Protein AF-0000000082320910 (afdb_homodimer)

Nearest PDB structures (foldseek):
  5tqb-assembly1_B  TM=8.138E-01  e=1.717E-12  Thermochaetoides thermophila DSM 1495
  4ynw-assembly2_B  TM=9.132E-01  e=2.973E-11  Thermochaetoides thermophila DSM 1495
  7qds-assembly1_B  TM=4.400E-01  e=2.075E-06  Homo sapiens
  7qdz-assembly1_B  TM=4.479E-01  e=3.578E-06  Homo sapiens
  7sqc-assembly1_R0  TM=4.009E-01  e=1.272E-02  Chlamydomonas reinhardtii

Foldseek 3Di:
DALVVLQVVLVVCVVVVNLVSSLVSLVVSCVVPVQDLVSLQSNLVSCVPPVVPLVSSLVSLVSSCVSPVLDDLVSLCVNLVSDALVSSLVSLVSSLVSLVVVLVVDDDPVVNLVSLQVNLVSLLVNLVSLLPVVVVPDCSLVSNVVSLVSSCVSPVLAQRSLQSQLSSCVVVVNLVSSLVSLVSSLVSQVPDDPVRHDDLVVLVVSLVSCLVRPLVVSLVSLVVSCVVDDNQLVSLQSNLVSCVVVVNLLLSLLSLLSSLVVCVVVVHDPVSNVVSVVSVVVSQVVLPHDVSVVPRPCSVPVCSVVVDDDPPPPDPCPVVPPVPPPPPPDPPPPDDPD/DALVVLQVVLVVCVVVVNLVSSLVSLVVSCVVPVQDLVSLQSNLVSCVPPVVPLVSSLVSLVSSCVSPVLDDLVSLCSNLVSDALVSSLVSLVSSLVSLVVVLVVDDDPVVNLVSLQVNLVSLLVNLVSLLPVVVPPDCSLVSNVVSLVSSCVSPVLAQRSLQSQLSSCVVVVNLVSSLVSLVSSLVSQVPDDPVRHDDLVVLVVSLVSCLVRPLVVSLVSLVVSCVVDDNQLVSLQSNLVSCVVVVNLLLSLLSLLVSLVVCVVVVHDPVSNVVSVVVVVVSQVVLPHDVSVVPRPCSVPVCSVVVDDDPPPPDPCVVVCPVPVVPPPPPPPPDDPD

Organism: Leishmania enriettii (NCBI:txid5663)

pLDDT: mean 89.18, std 17.54, range [19.42, 98.75]

Structure (mmCIF, N/CA/C/O backbone):
data_AF-0000000082320910-model_v1
#
loop_
_entity.id
_entity.type
_entity.pdbx_description
1 polymer 'Uncharacterized protein'
#
loop_
_atom_site.group_PDB
_atom_site.id
_atom_site.type_symbol
_atom_site.label_atom_id
_atom_site.label_alt_id
_atom_site.label_comp_id
_atom_site.label_asym_id
_atom_site.label_entity_id
_atom_site.label_seq_id
_atom_site.pdbx_PDB_ins_code
_atom_site.Cartn_x
_atom_site.Cartn_y
_atom_site.Cartn_z
_atom_site.occupancy
_atom_site.B_iso_or_equiv
_atom_site.auth_seq_id
_atom_site.auth_comp_id
_atom_site.auth_asym_id
_atom_site.auth_atom_id
_atom_site.pdbx_PDB_model_num
ATOM 1 N N . MET A 1 1 ? 2.652 47.969 -19.625 1 71.81 1 MET A N 1
ATOM 2 C CA . MET A 1 1 ? 1.639 47.438 -18.719 1 71.81 1 MET A CA 1
ATOM 3 C C . MET A 1 1 ? 2.225 47.188 -17.344 1 71.81 1 MET A C 1
ATOM 5 O O . MET A 1 1 ? 3.34 46.688 -17.203 1 71.81 1 MET A O 1
ATOM 9 N N . ASP A 1 2 ? 1.62 47.75 -16.406 1 83.31 2 ASP A N 1
ATOM 10 C CA . ASP A 1 2 ? 2.16 47.656 -15.047 1 83.31 2 ASP A CA 1
ATOM 11 C C . ASP A 1 2 ? 2.035 46.25 -14.477 1 83.31 2 ASP A C 1
ATOM 13 O O . ASP A 1 2 ? 1.271 45.438 -14.992 1 83.31 2 ASP A O 1
ATOM 17 N N . ALA A 1 3 ? 2.902 46.062 -13.648 1 83.31 3 ALA A N 1
ATOM 18 C CA . ALA A 1 3 ? 3.008 44.719 -13.07 1 83.31 3 ALA A CA 1
ATOM 19 C C . ALA A 1 3 ? 1.656 44.25 -12.539 1 83.31 3 ALA A C 1
ATOM 21 O O . ALA A 1 3 ? 1.312 43.062 -12.664 1 83.31 3 ALA A O 1
ATOM 22 N N . ASN A 1 4 ? 0.918 45.062 -12.156 1 84.75 4 ASN A N 1
ATOM 23 C CA . ASN A 1 4 ? -0.396 44.719 -11.617 1 84.75 4 ASN A CA 1
ATOM 24 C C . ASN A 1 4 ? -1.358 44.281 -12.719 1 84.75 4 ASN A C 1
ATOM 26 O O . ASN A 1 4 ? -2.162 43.375 -12.516 1 84.75 4 ASN A O 1
ATOM 30 N N . ALA A 1 5 ? -1.25 45.031 -13.719 1 88.25 5 ALA A N 1
ATOM 31 C CA . ALA A 1 5 ? -2.086 44.656 -14.867 1 88.25 5 ALA A CA 1
ATOM 32 C C . ALA A 1 5 ? -1.707 43.281 -15.414 1 88.25 5 ALA A C 1
ATOM 34 O O . ALA A 1 5 ? -2.578 42.5 -15.773 1 88.25 5 ALA A O 1
ATOM 35 N N . LEU A 1 6 ? -0.516 43.094 -15.43 1 89.81 6 LEU A N 1
ATOM 36 C CA . LEU A 1 6 ? -0.019 41.812 -15.93 1 89.81 6 LEU A CA 1
ATOM 37 C C . LEU A 1 6 ? -0.431 40.688 -15 1 89.81 6 LEU A C 1
ATOM 39 O O . LEU A 1 6 ? -0.762 39.594 -15.461 1 89.81 6 LEU A O 1
ATOM 43 N N . LEU A 1 7 ? -0.4 40.938 -13.695 1 89.31 7 LEU A N 1
ATOM 44 C CA . LEU A 1 7 ? -0.847 39.969 -12.711 1 89.31 7 LEU A CA 1
ATOM 45 C C . LEU A 1 7 ? -2.312 39.594 -12.93 1 89.31 7 LEU A C 1
ATOM 47 O O . LEU A 1 7 ? -2.688 38.438 -12.852 1 89.31 7 LEU A O 1
ATOM 51 N N . ALA A 1 8 ? -3.057 40.594 -13.234 1 90.19 8 ALA A N 1
ATOM 52 C CA . ALA A 1 8 ? -4.484 40.375 -13.461 1 90.19 8 ALA A CA 1
ATOM 53 C C . ALA A 1 8 ? -4.719 39.562 -14.727 1 90.19 8 ALA A C 1
ATOM 55 O O . ALA A 1 8 ? -5.594 38.688 -14.758 1 90.19 8 ALA A O 1
ATOM 56 N N . LEU A 1 9 ? -3.986 39.875 -15.68 1 90.19 9 LEU A N 1
ATOM 57 C CA . LEU A 1 9 ? -4.094 39.156 -16.938 1 90.19 9 LEU A CA 1
ATOM 58 C C . LEU A 1 9 ? -3.682 37.688 -16.75 1 90.19 9 LEU A C 1
ATOM 60 O O . LEU A 1 9 ? -4.32 36.781 -17.297 1 90.19 9 LEU A O 1
ATOM 64 N N . ALA A 1 10 ? -2.656 37.5 -16.047 1 91 10 ALA A N 1
ATOM 65 C CA . ALA A 1 10 ? -2.182 36.156 -15.773 1 91 10 ALA A CA 1
ATOM 66 C C . ALA A 1 10 ? -3.238 35.344 -15.031 1 91 10 ALA A C 1
ATOM 68 O O . ALA A 1 10 ? -3.516 34.188 -15.398 1 91 10 ALA A O 1
ATOM 69 N N . GLN A 1 11 ? -3.811 35.938 -14.039 1 88 11 GLN A N 1
ATOM 70 C CA . GLN A 1 11 ? -4.844 35.25 -13.258 1 88 11 GLN A CA 1
ATOM 71 C C . GLN A 1 11 ? -6.055 34.906 -14.125 1 88 11 GLN A C 1
ATOM 73 O O . GLN A 1 11 ? -6.645 33.844 -13.977 1 88 11 GLN A O 1
ATOM 78 N N . SER A 1 12 ? -6.406 35.844 -14.93 1 91.12 12 SER A N 1
ATOM 79 C CA . SER A 1 12 ? -7.516 35.625 -15.844 1 91.12 12 SER A CA 1
ATOM 80 C C . SER A 1 12 ? -7.219 34.438 -16.781 1 91.12 12 SER A C 1
ATOM 82 O O . SER A 1 12 ? -8.125 33.688 -17.125 1 91.12 12 SER A O 1
ATOM 84 N N . ALA A 1 13 ? -6.047 34.406 -17.219 1 91.81 13 ALA A N 1
ATOM 85 C CA . ALA A 1 13 ? -5.637 33.312 -18.094 1 91.81 13 ALA A CA 1
ATOM 86 C C . ALA A 1 13 ? -5.742 31.953 -17.375 1 91.81 13 ALA A C 1
ATOM 88 O O . ALA A 1 13 ? -6.172 30.969 -17.969 1 91.81 13 ALA A O 1
ATOM 89 N N . VAL A 1 14 ? -5.387 31.891 -16.125 1 89.81 14 VAL A N 1
ATOM 90 C CA . VAL A 1 14 ? -5.492 30.672 -15.336 1 89.81 14 VAL A CA 1
ATOM 91 C C . VAL A 1 14 ? -6.957 30.281 -15.188 1 89.81 14 VAL A C 1
ATOM 93 O O . VAL A 1 14 ? -7.301 29.094 -15.312 1 89.81 14 VAL A O 1
ATOM 96 N N . ASP A 1 15 ? -7.738 31.234 -14.945 1 89.25 15 ASP A N 1
ATOM 97 C CA . ASP A 1 15 ? -9.164 30.984 -14.758 1 89.25 15 ASP A CA 1
ATOM 98 C C . ASP A 1 15 ? -9.789 30.406 -16.016 1 89.25 15 ASP A C 1
ATOM 100 O O . ASP A 1 15 ? -10.75 29.641 -15.945 1 89.25 15 ASP A O 1
ATOM 104 N N . CYS A 1 16 ? -9.219 30.781 -17.109 1 90.88 16 CYS A N 1
ATOM 105 C CA . CYS A 1 16 ? -9.719 30.297 -18.391 1 90.88 16 CYS A CA 1
ATOM 106 C C . CYS A 1 16 ? -9.031 29 -18.797 1 90.88 16 CYS A C 1
ATOM 108 O O . CYS A 1 16 ? -9.305 28.453 -19.875 1 90.88 16 CYS A O 1
ATOM 110 N N . GLY A 1 17 ? -8.094 28.547 -18 1 88.81 17 GLY A N 1
ATOM 111 C CA . GLY A 1 17 ? -7.441 27.266 -18.219 1 88.81 17 GLY A CA 1
ATOM 112 C C . GLY A 1 17 ? -6.223 27.359 -19.125 1 88.81 17 GLY A C 1
ATOM 113 O O . GLY A 1 17 ? -5.66 26.344 -19.531 1 88.81 17 GLY A O 1
ATOM 114 N N . ASN A 1 18 ? -5.891 28.547 -19.484 1 91.81 18 ASN A N 1
ATOM 115 C CA . ASN A 1 18 ? -4.723 28.734 -20.328 1 91.81 18 ASN A CA 1
ATOM 116 C C . ASN A 1 18 ? -3.459 28.969 -19.5 1 91.81 18 ASN A C 1
ATOM 118 O O . ASN A 1 18 ? -2.975 30.109 -19.406 1 91.81 18 ASN A O 1
ATOM 122 N N . VAL A 1 19 ? -2.865 28.062 -19.078 1 91.81 19 VAL A N 1
ATOM 123 C CA . VAL A 1 19 ? -1.73 28.109 -18.156 1 91.81 19 VAL A CA 1
ATOM 124 C C . VAL A 1 19 ? -0.497 28.641 -18.891 1 91.81 19 VAL A C 1
ATOM 126 O O . VAL A 1 19 ? 0.298 29.391 -18.297 1 91.81 19 VAL A O 1
ATOM 129 N N . LYS A 1 20 ? -0.299 28.266 -20.062 1 92.25 20 LYS A N 1
ATOM 130 C CA . LYS A 1 20 ? 0.859 28.719 -20.828 1 92.25 20 LYS A CA 1
ATOM 131 C C . LYS A 1 20 ? 0.874 30.25 -20.953 1 92.25 20 LYS A C 1
ATOM 133 O O . LYS A 1 20 ? 1.906 30.875 -20.734 1 92.25 20 LYS A O 1
ATOM 138 N N . ALA A 1 21 ? -0.306 30.734 -21.344 1 92.56 21 ALA A N 1
ATOM 139 C CA . ALA A 1 21 ? -0.418 32.188 -21.438 1 92.56 21 ALA A CA 1
ATOM 140 C C . ALA A 1 21 ? -0.155 32.875 -20.094 1 92.56 21 ALA A C 1
ATOM 142 O O . ALA A 1 21 ? 0.488 33.906 -20.047 1 92.56 21 ALA A O 1
ATOM 143 N N . ALA A 1 22 ? -0.699 32.344 -19.047 1 93.62 22 ALA A N 1
ATOM 144 C CA . ALA A 1 22 ? -0.478 32.875 -17.703 1 93.62 22 ALA A CA 1
ATOM 145 C C . ALA A 1 22 ? 1.011 32.938 -17.375 1 93.62 22 ALA A C 1
ATOM 147 O O . ALA A 1 22 ? 1.497 33.969 -16.859 1 93.62 22 ALA A O 1
ATOM 148 N N . CYS A 1 23 ? 1.757 31.906 -17.703 1 92.81 23 CYS A N 1
ATOM 149 C CA . CYS A 1 23 ? 3.189 31.844 -17.438 1 92.81 23 CYS A CA 1
ATOM 150 C C . CYS A 1 23 ? 3.93 32.938 -18.203 1 92.81 23 CYS A C 1
ATOM 152 O O . CYS A 1 23 ? 4.852 33.562 -17.672 1 92.81 23 CYS A O 1
ATOM 154 N N . GLU A 1 24 ? 3.512 33.188 -19.375 1 92.81 24 GLU A N 1
ATOM 155 C CA . GLU A 1 24 ? 4.133 34.219 -20.172 1 92.81 24 GLU A CA 1
ATOM 156 C C . GLU A 1 24 ? 3.914 35.594 -19.562 1 92.81 24 GLU A C 1
ATOM 158 O O . GLU A 1 24 ? 4.832 36.438 -19.531 1 92.81 24 GLU A O 1
ATOM 163 N N . PHE A 1 25 ? 2.67 35.812 -19.141 1 93.88 25 PHE A N 1
ATOM 164 C CA . PHE A 1 25 ? 2.373 37.094 -18.516 1 93.88 25 PHE A CA 1
ATOM 165 C C . PHE A 1 25 ? 3.219 37.281 -17.25 1 93.88 25 PHE A C 1
ATOM 167 O O . PHE A 1 25 ? 3.729 38.344 -17 1 93.88 25 PHE A O 1
ATOM 174 N N . TYR A 1 26 ? 3.385 36.219 -16.5 1 93.69 26 TYR A N 1
ATOM 175 C CA . TYR A 1 26 ? 4.188 36.312 -15.289 1 93.69 26 TYR A CA 1
ATOM 176 C C . TYR A 1 26 ? 5.652 36.562 -15.617 1 93.69 26 TYR A C 1
ATOM 178 O O . TYR A 1 26 ? 6.328 37.312 -14.914 1 93.69 26 TYR A O 1
ATOM 186 N N . GLU A 1 27 ? 6.121 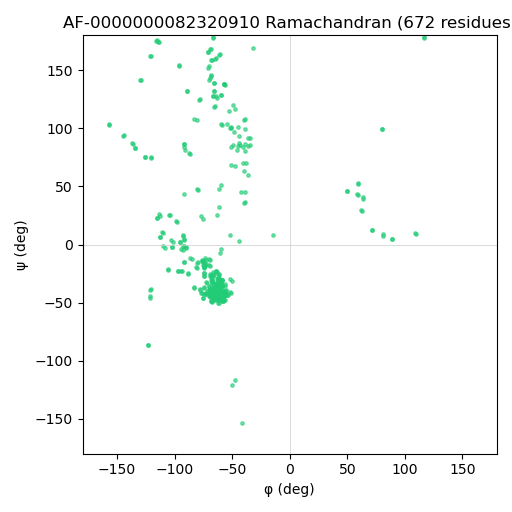35.969 -16.609 1 92.81 27 GLU A N 1
ATOM 187 C CA . GLU A 1 27 ? 7.504 36.188 -17.031 1 92.81 27 GLU A CA 1
ATOM 188 C C . GLU A 1 27 ? 7.746 37.625 -17.438 1 92.81 27 GLU A C 1
ATOM 190 O O . GLU A 1 27 ? 8.781 38.219 -17.094 1 92.81 27 GLU A O 1
ATOM 195 N N . VAL A 1 28 ? 6.836 38.062 -18.156 1 93.38 28 VAL A N 1
ATOM 196 C CA . VAL A 1 28 ? 6.945 39.469 -18.578 1 93.38 28 VAL A CA 1
ATOM 197 C C . VAL A 1 28 ? 6.91 40.375 -17.359 1 93.38 28 VAL A C 1
ATOM 199 O O . VAL A 1 28 ? 7.676 41.344 -17.266 1 93.38 28 VAL A O 1
ATOM 202 N N . ALA A 1 29 ? 5.988 40.125 -16.484 1 93.88 29 ALA A N 1
ATOM 203 C CA . ALA A 1 29 ? 5.887 40.906 -15.258 1 93.88 29 ALA A CA 1
ATOM 204 C C . ALA A 1 29 ? 7.195 40.875 -14.469 1 93.88 29 ALA A C 1
ATOM 206 O O . ALA A 1 29 ? 7.648 41.906 -13.961 1 93.88 29 ALA A O 1
ATOM 207 N N . LEU A 1 30 ? 7.844 39.75 -14.367 1 92.19 30 LEU A N 1
ATOM 208 C CA . LEU A 1 30 ? 9.078 39.594 -13.609 1 92.19 30 LEU A CA 1
ATOM 209 C C . LEU A 1 30 ? 10.242 40.281 -14.32 1 92.19 30 LEU A C 1
ATOM 211 O O . LEU A 1 30 ? 11.188 40.75 -13.672 1 92.19 30 LEU A O 1
ATOM 215 N N . ALA A 1 31 ? 10.164 40.25 -15.594 1 91.88 31 ALA A N 1
ATOM 216 C CA . ALA A 1 31 ? 11.188 40.969 -16.344 1 91.88 31 ALA A CA 1
ATOM 217 C C . ALA A 1 31 ? 11.141 42.469 -16.062 1 91.88 31 ALA A C 1
ATOM 219 O O . ALA A 1 31 ? 12.18 43.125 -15.992 1 91.88 31 ALA A O 1
ATOM 220 N N . GLN A 1 32 ? 9.945 42.906 -15.906 1 92 32 GLN A N 1
ATOM 221 C CA . GLN A 1 32 ? 9.75 44.344 -15.625 1 92 32 GLN A CA 1
ATOM 222 C C . GLN A 1 32 ? 10.055 44.656 -14.164 1 92 32 GLN A C 1
ATOM 224 O O . GLN A 1 32 ? 10.617 45.688 -13.859 1 92 32 GLN A O 1
ATOM 229 N N . SER A 1 33 ? 9.656 43.75 -13.32 1 92.5 33 SER A N 1
ATOM 230 C CA . SER A 1 33 ? 9.867 43.938 -11.891 1 92.5 33 SER A CA 1
ATOM 231 C C . SER A 1 33 ? 10.359 42.625 -11.242 1 92.5 33 SER A C 1
ATOM 233 O O . SER A 1 33 ? 9.609 41.969 -10.539 1 92.5 33 SER A O 1
ATOM 235 N N . PRO A 1 34 ? 11.648 42.469 -11.281 1 90.94 34 PRO A N 1
ATOM 236 C CA . PRO A 1 34 ? 12.211 41.188 -10.852 1 90.94 34 PRO A CA 1
ATOM 237 C C . PRO A 1 34 ? 12.086 40.969 -9.352 1 90.94 34 PRO A C 1
ATOM 239 O O . PRO A 1 34 ? 12.141 39.812 -8.883 1 90.94 34 PRO A O 1
ATOM 242 N N . ASN A 1 35 ? 11.852 42.031 -8.594 1 93.31 35 ASN A N 1
ATOM 243 C CA . ASN A 1 35 ? 11.805 41.875 -7.141 1 93.31 35 ASN A CA 1
ATOM 244 C C . ASN A 1 35 ? 10.398 42.125 -6.602 1 93.31 35 ASN A C 1
ATOM 246 O O . ASN A 1 35 ? 10.234 42.594 -5.465 1 93.31 35 ASN A O 1
ATOM 250 N N . ASN A 1 36 ? 9.461 41.938 -7.453 1 92.69 36 ASN A N 1
ATOM 251 C CA . ASN A 1 36 ? 8.078 42 -6.996 1 92.69 36 ASN A CA 1
ATOM 252 C C . ASN A 1 36 ? 7.633 40.719 -6.332 1 92.69 36 ASN A C 1
ATOM 254 O O . ASN A 1 36 ? 7.352 39.719 -7.012 1 92.69 36 ASN A O 1
ATOM 258 N N . ASP A 1 37 ? 7.5 40.75 -5.023 1 92.62 37 ASP A N 1
ATOM 259 C CA . ASP A 1 37 ? 7.23 39.531 -4.262 1 92.62 37 ASP A CA 1
ATOM 260 C C . ASP A 1 37 ? 5.832 39 -4.555 1 92.62 37 ASP A C 1
ATOM 262 O O . ASP A 1 37 ? 5.602 37.781 -4.527 1 92.62 37 ASP A O 1
ATOM 266 N N . GLU A 1 38 ? 4.926 39.844 -4.914 1 91.38 38 GLU A N 1
ATOM 267 C CA . GLU A 1 38 ? 3.57 39.406 -5.25 1 91.38 38 GLU A CA 1
ATOM 268 C C . GLU A 1 38 ? 3.555 38.594 -6.539 1 91.38 38 GLU A C 1
ATOM 270 O O . GLU A 1 38 ? 2.865 37.594 -6.625 1 91.38 38 GLU A O 1
ATOM 275 N N . VAL A 1 39 ? 4.293 39.125 -7.477 1 92.25 39 VAL A N 1
ATOM 276 C CA . VAL A 1 39 ? 4.379 38.406 -8.758 1 92.25 39 VAL A CA 1
ATOM 277 C C . VAL A 1 39 ? 5.078 37.062 -8.562 1 92.25 39 VAL A C 1
ATOM 279 O O . VAL A 1 39 ? 4.641 36.062 -9.109 1 92.25 39 VAL A O 1
ATOM 282 N N . LEU A 1 40 ? 6.102 37.062 -7.781 1 94.62 40 LEU A N 1
ATOM 283 C CA . LEU A 1 40 ? 6.852 35.844 -7.508 1 94.62 40 LEU A CA 1
ATOM 284 C C . LEU A 1 40 ? 5.969 34.781 -6.84 1 94.62 40 LEU A C 1
ATOM 286 O O . LEU A 1 40 ? 5.957 33.625 -7.25 1 94.62 40 LEU A O 1
ATOM 290 N N . GLU A 1 41 ? 5.223 35.188 -5.898 1 93.81 41 GLU A N 1
ATOM 291 C CA . GLU A 1 41 ? 4.348 34.281 -5.164 1 93.81 41 GLU A CA 1
ATOM 292 C C . GLU A 1 41 ? 3.258 33.719 -6.066 1 93.81 41 GLU A C 1
ATOM 294 O O . GLU A 1 41 ? 2.984 32.5 -6.035 1 93.81 41 GLU A O 1
ATOM 299 N N . ALA A 1 42 ? 2.67 34.594 -6.785 1 92 42 ALA A N 1
ATOM 300 C CA . ALA A 1 42 ? 1.587 34.188 -7.668 1 92 42 ALA A CA 1
ATOM 301 C C . ALA A 1 42 ? 2.094 33.219 -8.734 1 92 42 ALA A C 1
ATOM 303 O O . ALA A 1 42 ? 1.432 32.219 -9.039 1 92 42 ALA A O 1
ATOM 304 N N . TYR A 1 43 ? 3.209 33.531 -9.281 1 92.75 43 TYR A N 1
ATOM 305 C CA . TYR A 1 43 ? 3.801 32.688 -10.297 1 92.75 43 TYR A CA 1
ATOM 306 C C . TYR A 1 43 ? 4.184 31.328 -9.711 1 92.75 43 TYR A C 1
ATOM 308 O O . TYR A 1 43 ? 3.982 30.297 -10.352 1 92.75 43 TYR A O 1
ATOM 316 N N . ALA A 1 44 ? 4.695 31.312 -8.508 1 94.69 44 ALA A N 1
ATOM 317 C CA . ALA A 1 44 ? 5.062 30.062 -7.836 1 94.69 44 ALA A CA 1
ATOM 318 C C . ALA A 1 44 ? 3.848 29.156 -7.66 1 94.69 44 ALA A C 1
ATOM 320 O O . ALA A 1 44 ? 3.947 27.938 -7.812 1 94.69 44 ALA A O 1
ATOM 321 N N . GLU A 1 45 ? 2.787 29.719 -7.312 1 91.5 45 GLU A N 1
ATOM 322 C CA . GLU A 1 45 ? 1.56 28.938 -7.141 1 91.5 45 GLU A CA 1
ATOM 323 C C . GLU A 1 45 ? 1.179 28.219 -8.43 1 91.5 45 GLU A C 1
ATOM 325 O O . GLU A 1 45 ? 0.738 27.062 -8.391 1 91.5 45 GLU A O 1
ATOM 330 N N . ILE A 1 46 ? 1.355 28.891 -9.508 1 90.56 46 ILE A N 1
ATOM 331 C CA . ILE A 1 46 ? 1.043 28.297 -10.805 1 90.56 46 ILE A CA 1
ATOM 332 C C . ILE A 1 46 ? 2.021 27.156 -11.102 1 90.56 46 ILE A C 1
ATOM 334 O O . ILE A 1 46 ? 1.63 26.109 -11.625 1 90.56 46 ILE A O 1
ATOM 338 N N . MET A 1 47 ? 3.242 27.391 -10.75 1 91.12 47 MET A N 1
ATOM 339 C CA . MET A 1 47 ? 4.27 26.375 -10.969 1 91.12 47 MET A CA 1
ATOM 340 C C . MET A 1 47 ? 3.969 25.125 -10.164 1 91.12 47 MET A C 1
ATOM 342 O O . MET A 1 47 ? 4.227 24.016 -10.617 1 91.12 47 MET A O 1
ATOM 346 N N . ILE A 1 48 ? 3.4 25.219 -9.031 1 90.81 48 ILE A N 1
ATOM 347 C CA . ILE A 1 48 ? 3.119 24.109 -8.133 1 90.81 48 ILE A CA 1
ATOM 348 C C . ILE A 1 48 ? 1.926 23.312 -8.656 1 90.81 48 ILE A C 1
ATOM 350 O O . ILE A 1 48 ? 1.997 22.078 -8.781 1 90.81 48 ILE A O 1
ATOM 354 N N . HIS A 1 49 ? 0.914 23.953 -9.039 1 87.88 49 HIS A N 1
ATOM 355 C CA . HIS A 1 49 ? -0.365 23.281 -9.25 1 87.88 49 HIS A CA 1
ATOM 356 C C . HIS A 1 49 ? -0.57 22.922 -10.719 1 87.88 49 HIS A C 1
ATOM 358 O O . HIS A 1 49 ? -1.291 21.984 -11.039 1 87.88 49 HIS A O 1
ATOM 364 N N . HIS A 1 50 ? 0.146 23.672 -11.586 1 84.56 50 HIS A N 1
ATOM 365 C CA . HIS A 1 50 ? -0.161 23.484 -13 1 84.56 50 HIS A CA 1
ATOM 366 C C . HIS A 1 50 ? 1.074 23.031 -13.773 1 84.56 50 HIS A C 1
ATOM 368 O O . HIS A 1 50 ? 1.013 22.078 -14.555 1 84.56 50 HIS A O 1
ATOM 374 N N . ALA A 1 51 ? 2.176 23.672 -13.547 1 80.31 51 ALA A N 1
ATOM 375 C CA . ALA A 1 51 ? 3.377 23.359 -14.32 1 80.31 51 ALA A CA 1
ATOM 376 C C . ALA A 1 51 ? 4.172 22.25 -13.664 1 80.31 51 ALA A C 1
ATOM 378 O O . ALA A 1 51 ? 5.02 21.609 -14.305 1 80.31 51 ALA A O 1
ATOM 379 N N . GLN A 1 52 ? 4.047 22.062 -12.422 1 84.12 52 GLN A N 1
ATOM 380 C CA . GLN A 1 52 ? 4.703 21.016 -11.641 1 84.12 52 GLN A CA 1
ATOM 381 C C . GLN A 1 52 ? 6.219 21.172 -11.68 1 84.12 52 GLN A C 1
ATOM 383 O O . GLN A 1 52 ? 6.945 20.188 -11.812 1 84.12 52 GLN A O 1
ATOM 388 N N . ASP A 1 53 ? 6.645 22.328 -11.82 1 90.12 53 ASP A N 1
ATOM 389 C CA . ASP A 1 53 ? 8.062 22.656 -11.695 1 90.12 53 ASP A CA 1
ATOM 390 C C . ASP A 1 53 ? 8.406 23.062 -10.266 1 90.12 53 ASP A C 1
ATOM 392 O O . ASP A 1 53 ? 8.523 24.25 -9.969 1 90.12 53 ASP A O 1
ATOM 396 N N . ILE A 1 54 ? 8.695 22.141 -9.469 1 91.75 54 ILE A N 1
ATOM 397 C CA . ILE A 1 54 ? 8.812 22.328 -8.023 1 91.75 54 ILE A CA 1
ATOM 398 C C . ILE A 1 54 ? 10.102 23.062 -7.695 1 91.75 54 ILE A C 1
ATOM 400 O O . ILE A 1 54 ? 10.094 24.016 -6.91 1 91.75 54 ILE A O 1
ATOM 404 N N . PRO A 1 55 ? 11.211 22.75 -8.305 1 93 55 PRO A N 1
ATOM 405 C CA . PRO A 1 55 ? 12.438 23.484 -7.988 1 93 55 PRO A CA 1
ATOM 406 C C . PRO A 1 55 ? 12.32 24.984 -8.297 1 93 55 PRO A C 1
ATOM 408 O O . PRO A 1 55 ? 12.766 25.812 -7.5 1 93 55 PRO A O 1
ATOM 411 N N . ARG A 1 56 ? 11.742 25.219 -9.414 1 93.69 56 ARG A N 1
ATOM 412 C CA . ARG A 1 56 ? 11.562 26.625 -9.773 1 93.69 56 ARG A CA 1
ATOM 413 C C . ARG A 1 56 ? 10.633 27.328 -8.797 1 93.69 56 ARG A C 1
ATOM 415 O O . ARG A 1 56 ? 10.875 28.484 -8.414 1 93.69 56 ARG A O 1
ATOM 422 N N . ALA A 1 57 ? 9.539 26.688 -8.422 1 95.62 57 ALA A N 1
ATOM 423 C CA . ALA A 1 57 ? 8.602 27.234 -7.438 1 95.62 57 ALA A CA 1
ATOM 424 C C . ALA A 1 57 ? 9.312 27.531 -6.117 1 95.62 57 ALA A C 1
ATOM 426 O O . ALA A 1 57 ? 9.109 28.609 -5.531 1 95.62 57 ALA A O 1
ATOM 427 N N . GLN A 1 58 ? 10.148 26.641 -5.668 1 96.19 58 GLN A N 1
ATOM 428 C CA . GLN A 1 58 ? 10.891 26.828 -4.426 1 96.19 58 GLN A CA 1
ATOM 429 C C . GLN A 1 58 ? 11.805 28.047 -4.504 1 96.19 58 GLN A C 1
ATOM 431 O O . GLN A 1 58 ? 11.859 28.844 -3.566 1 96.19 58 GLN A O 1
ATOM 436 N N . GLN A 1 59 ? 12.438 28.156 -5.602 1 95.75 59 GLN A N 1
ATOM 437 C CA . GLN A 1 59 ? 13.344 29.297 -5.797 1 95.75 59 GLN A CA 1
ATOM 438 C C . GLN A 1 59 ? 12.594 30.609 -5.762 1 95.75 59 GLN A C 1
ATOM 440 O O . GLN A 1 59 ? 13.055 31.578 -5.148 1 95.75 59 GLN A O 1
ATOM 445 N N . MET A 1 60 ? 11.531 30.656 -6.438 1 95.69 60 MET A N 1
ATOM 446 C CA . MET A 1 60 ? 10.727 31.875 -6.492 1 95.69 60 MET A CA 1
ATOM 447 C C . MET A 1 60 ? 10.203 32.25 -5.109 1 95.69 60 MET A C 1
ATOM 449 O O . MET A 1 60 ? 10.227 33.406 -4.727 1 95.69 60 MET A O 1
ATOM 453 N N . LEU A 1 61 ? 9.781 31.281 -4.375 1 97.5 61 LEU A N 1
ATOM 454 C CA . LEU A 1 61 ? 9.25 31.531 -3.037 1 97.5 61 LEU A CA 1
ATOM 455 C C . LEU A 1 61 ? 10.359 31.984 -2.096 1 97.5 61 LEU A C 1
ATOM 457 O O . LEU A 1 61 ? 10.156 32.906 -1.304 1 97.5 61 LEU A O 1
ATOM 461 N N . ARG A 1 62 ? 11.492 31.359 -2.197 1 97.25 62 ARG A N 1
ATOM 462 C CA . ARG A 1 62 ? 12.625 31.781 -1.378 1 97.25 62 ARG A CA 1
ATOM 463 C C . ARG A 1 62 ? 13.039 33.219 -1.711 1 97.25 62 ARG A C 1
ATOM 465 O O . ARG A 1 62 ? 13.375 33.969 -0.817 1 97.25 62 ARG A O 1
ATOM 472 N N . HIS A 1 63 ? 13.008 33.531 -2.994 1 96.81 63 HIS A N 1
ATOM 473 C CA . HIS A 1 63 ? 13.312 34.875 -3.422 1 96.81 63 HIS A CA 1
ATOM 474 C C . HIS A 1 63 ? 12.297 35.875 -2.873 1 96.81 63 HIS A C 1
ATOM 476 O O . HIS A 1 63 ? 12.664 36.938 -2.377 1 96.81 63 HIS A O 1
ATOM 482 N N . ALA A 1 64 ? 11.086 35.531 -3.004 1 97 64 ALA A N 1
ATOM 483 C CA . ALA A 1 64 ? 10.031 36.406 -2.469 1 97 64 ALA A CA 1
ATOM 484 C C . ALA A 1 64 ? 10.219 36.625 -0.971 1 97 64 ALA A C 1
ATOM 486 O O . ALA A 1 64 ? 9.977 37.719 -0.469 1 97 64 ALA A O 1
ATOM 487 N N . ILE A 1 65 ? 10.602 35.625 -0.219 1 97.19 65 ILE A N 1
ATOM 488 C CA . ILE A 1 65 ? 10.82 35.688 1.222 1 97.19 65 ILE A CA 1
ATOM 489 C C . ILE A 1 65 ? 12.008 36.594 1.517 1 97.19 65 ILE A C 1
ATOM 491 O O . ILE A 1 65 ? 11.961 37.406 2.453 1 97.19 65 ILE A O 1
ATOM 495 N N . ASP A 1 66 ? 13.016 36.531 0.72 1 96.81 66 ASP A N 1
ATOM 496 C CA . ASP A 1 66 ? 14.195 37.375 0.894 1 96.81 66 ASP A CA 1
ATOM 497 C C . ASP A 1 66 ? 13.844 38.844 0.728 1 96.81 66 ASP A C 1
ATOM 499 O O . ASP A 1 66 ? 14.383 39.688 1.431 1 96.81 66 ASP A O 1
ATOM 503 N N . ILE A 1 67 ? 13.023 39.062 -0.199 1 96.12 67 ILE A N 1
ATOM 504 C CA . ILE A 1 67 ? 12.633 40.438 -0.521 1 96.12 67 ILE A CA 1
ATOM 505 C C . ILE A 1 67 ? 11.805 41.031 0.621 1 96.12 67 ILE A C 1
ATOM 507 O O . ILE A 1 67 ? 12.023 42.156 1.035 1 96.12 67 ILE A O 1
ATOM 511 N N . ASN A 1 68 ? 10.82 40.281 1.071 1 95.62 68 ASN A N 1
ATOM 512 C CA . ASN A 1 68 ? 9.945 40.75 2.148 1 95.62 68 ASN A CA 1
ATOM 513 C C . ASN A 1 68 ? 9.727 39.656 3.189 1 95.62 68 ASN A C 1
ATOM 515 O O . ASN A 1 68 ? 8.664 39 3.223 1 95.62 68 ASN A O 1
ATOM 519 N N . PRO A 1 69 ? 10.594 39.469 4.113 1 96.12 69 PRO A N 1
ATOM 520 C CA . PRO A 1 69 ? 10.555 38.312 5.039 1 96.12 69 PRO A CA 1
ATOM 521 C C . PRO A 1 69 ? 9.477 38.469 6.105 1 96.12 69 PRO A C 1
ATOM 523 O O . PRO A 1 69 ? 9.055 37.469 6.707 1 96.12 69 PRO A O 1
ATOM 526 N N . ASN A 1 70 ? 8.984 39.656 6.332 1 95.88 70 ASN A N 1
ATOM 527 C CA . ASN A 1 70 ? 8.086 39.844 7.469 1 95.88 70 ASN A CA 1
ATOM 528 C C . ASN A 1 70 ? 6.656 40.125 7.016 1 95.88 70 ASN A C 1
ATOM 530 O O . ASN A 1 70 ? 5.816 40.531 7.816 1 95.88 70 ASN A O 1
ATOM 534 N N . GLN A 1 71 ? 6.352 39.938 5.691 1 93.31 71 GLN A N 1
ATOM 535 C CA . GLN A 1 71 ? 5 40.156 5.172 1 93.31 71 GLN A CA 1
ATOM 536 C C . GLN A 1 71 ? 4.551 38.938 4.34 1 93.31 71 GLN A C 1
ATOM 538 O O . GLN A 1 71 ? 5.355 38.312 3.648 1 93.31 71 GLN A O 1
ATOM 543 N N . GLY A 1 72 ? 3.252 38.656 4.539 1 93.75 72 GLY A N 1
ATOM 544 C CA . GLY A 1 72 ? 2.682 37.594 3.719 1 93.75 72 GLY A CA 1
ATOM 545 C C . GLY A 1 72 ? 3.006 36.188 4.23 1 93.75 72 GLY A C 1
ATOM 546 O O . GLY A 1 72 ? 4.055 35.625 3.902 1 93.75 72 GLY A O 1
ATOM 547 N N . TYR A 1 73 ? 2.086 35.594 4.926 1 96.12 73 TYR A N 1
ATOM 548 C CA . TYR A 1 73 ? 2.33 34.25 5.5 1 96.12 73 TYR A CA 1
ATOM 549 C C . TYR A 1 73 ? 2.145 33.156 4.453 1 96.12 73 TYR A C 1
ATOM 551 O O . TYR A 1 73 ? 2.619 32.062 4.629 1 96.12 73 TYR A O 1
ATOM 559 N N . VAL A 1 74 ? 1.525 33.469 3.336 1 95.38 74 VAL A N 1
ATOM 560 C CA . VAL A 1 74 ? 1.145 32.469 2.35 1 95.38 74 VAL A CA 1
ATOM 561 C C . VAL A 1 74 ? 2.395 31.891 1.684 1 95.38 74 VAL A C 1
ATOM 563 O O . VAL A 1 74 ? 2.463 30.688 1.406 1 95.38 74 VAL A O 1
ATOM 566 N N . LYS A 1 75 ? 3.365 32.781 1.347 1 96 75 LYS A N 1
ATOM 567 C CA . LYS A 1 75 ? 4.582 32.281 0.701 1 96 75 LYS A CA 1
ATOM 568 C C . LYS A 1 75 ? 5.309 31.266 1.586 1 96 75 LYS A C 1
ATOM 570 O O . LYS A 1 75 ? 5.895 30.312 1.087 1 96 75 LYS A O 1
ATOM 575 N N . TYR A 1 76 ? 5.246 31.422 2.922 1 97.75 76 TYR A N 1
ATOM 576 C CA . TYR A 1 76 ? 5.848 30.469 3.854 1 97.75 76 TYR A CA 1
ATOM 577 C C . TYR A 1 76 ? 5.09 29.141 3.855 1 97.75 76 TYR A C 1
ATOM 579 O O . TYR A 1 76 ? 5.695 28.078 3.891 1 97.75 76 TYR A O 1
ATOM 587 N N . LEU A 1 77 ? 3.797 29.25 3.779 1 96.94 77 LEU A N 1
ATOM 588 C CA . LEU A 1 77 ? 2.977 28.031 3.746 1 96.94 77 LEU A CA 1
ATOM 589 C C . LEU A 1 77 ? 3.252 27.234 2.48 1 96.94 77 LEU A C 1
ATOM 591 O O . LEU A 1 77 ? 3.4 26 2.541 1 96.94 77 LEU A O 1
ATOM 595 N N . ASN A 1 78 ? 3.316 27.922 1.368 1 95.56 78 ASN A N 1
ATOM 596 C CA . ASN A 1 78 ? 3.576 27.25 0.095 1 95.56 78 ASN A CA 1
ATOM 597 C C . ASN A 1 78 ? 4.957 26.609 0.074 1 95.56 78 ASN A C 1
ATOM 599 O O . ASN A 1 78 ? 5.113 25.484 -0.428 1 95.56 78 ASN A O 1
ATOM 603 N N . LEU A 1 79 ? 5.902 27.281 0.61 1 96.81 79 LEU A N 1
ATOM 604 C CA . LEU A 1 79 ? 7.254 26.734 0.646 1 96.81 79 LEU A CA 1
ATOM 605 C C . LEU A 1 79 ? 7.336 25.547 1.585 1 96.81 79 LEU A C 1
ATOM 607 O O . LEU A 1 79 ? 8.016 24.562 1.284 1 96.81 79 LEU A O 1
ATOM 611 N N . ALA A 1 80 ? 6.66 25.609 2.725 1 96.88 80 ALA A N 1
ATOM 612 C CA . ALA A 1 80 ? 6.68 24.547 3.723 1 96.88 80 ALA A CA 1
ATOM 613 C C . ALA A 1 80 ? 6.238 23.219 3.115 1 96.88 80 ALA A C 1
ATOM 615 O O . ALA A 1 80 ? 6.766 22.156 3.473 1 96.88 80 ALA A O 1
ATOM 616 N N . GLN A 1 81 ? 5.359 23.281 2.221 1 91.06 81 GLN A N 1
ATOM 617 C CA . GLN A 1 81 ? 4.809 22.078 1.609 1 91.06 81 GLN A CA 1
ATOM 618 C C . GLN A 1 81 ? 5.809 21.438 0.646 1 91.06 81 GLN A C 1
ATOM 620 O O . GLN A 1 81 ? 5.656 20.281 0.253 1 91.06 81 GLN A O 1
ATOM 625 N N . LEU A 1 82 ? 6.832 22.219 0.235 1 91.25 82 LEU A N 1
ATOM 626 C CA . LEU A 1 82 ? 7.754 21.781 -0.807 1 91.25 82 LEU A CA 1
ATOM 627 C C . LEU A 1 82 ? 9.125 21.453 -0.221 1 91.25 82 LEU A C 1
ATOM 629 O O . LEU A 1 82 ? 10.031 21.031 -0.943 1 91.25 82 LEU A O 1
ATOM 633 N N . CYS A 1 83 ? 9.297 21.656 1.027 1 90.5 83 CYS A N 1
ATOM 634 C CA . CYS A 1 83 ? 10.625 21.5 1.614 1 90.5 83 CYS A CA 1
ATOM 635 C C . CYS A 1 83 ? 10.656 20.328 2.584 1 90.5 83 CYS A C 1
ATOM 637 O O . CYS A 1 83 ? 9.633 19.688 2.826 1 90.5 83 CYS A O 1
ATOM 639 N N . GLU A 1 84 ? 11.883 20.062 3.064 1 89.25 84 GLU A N 1
ATOM 640 C CA . GLU A 1 84 ? 12.078 19.016 4.055 1 89.25 84 GLU A CA 1
ATOM 641 C C . GLU A 1 84 ? 11.508 19.422 5.414 1 89.25 84 GLU A C 1
ATOM 643 O O . GLU A 1 84 ? 11.266 20.594 5.664 1 89.25 84 GLU A O 1
ATOM 648 N N . ALA A 1 85 ? 11.375 18.469 6.277 1 92.12 85 ALA A N 1
ATOM 649 C CA . ALA A 1 85 ? 10.602 18.609 7.508 1 92.12 85 ALA A CA 1
ATOM 650 C C . ALA A 1 85 ? 11.141 19.75 8.367 1 92.12 85 ALA A C 1
ATOM 652 O O . ALA A 1 85 ? 10.375 20.609 8.805 1 92.12 85 ALA A O 1
ATOM 653 N N . LYS A 1 86 ? 12.391 19.828 8.578 1 93.62 86 LYS A N 1
ATOM 654 C CA . LYS A 1 86 ? 12.945 20.859 9.461 1 93.62 86 LYS A CA 1
ATOM 655 C C . LYS A 1 86 ? 12.781 22.25 8.859 1 93.62 86 LYS A C 1
ATOM 657 O O . LYS A 1 86 ? 12.453 23.203 9.578 1 93.62 86 LYS A O 1
ATOM 662 N N . GLU A 1 87 ? 12.992 22.328 7.574 1 95.25 87 GLU A N 1
ATOM 663 C CA . GLU A 1 87 ? 12.758 23.609 6.902 1 95.25 87 GLU A CA 1
ATOM 664 C C . GLU A 1 87 ? 11.273 23.953 6.887 1 95.25 87 GLU A C 1
ATOM 666 O O . GLU A 1 87 ? 10.906 25.125 7.051 1 95.25 87 GLU A O 1
ATOM 671 N N . ALA A 1 88 ? 10.477 22.953 6.637 1 96.81 88 ALA A N 1
ATOM 672 C CA . ALA A 1 88 ? 9.031 23.172 6.66 1 96.81 88 ALA A CA 1
ATOM 673 C C . ALA A 1 88 ? 8.578 23.719 8.016 1 96.81 88 ALA A C 1
ATOM 675 O O . ALA A 1 88 ? 7.77 24.641 8.086 1 96.81 88 ALA A O 1
ATOM 676 N N . LEU A 1 89 ? 9.125 23.156 9.07 1 97.75 89 LEU A N 1
ATOM 677 C CA . LEU A 1 89 ? 8.789 23.594 10.422 1 97.75 89 LEU A CA 1
ATOM 678 C C . LEU A 1 89 ? 9.102 25.078 10.602 1 97.75 89 LEU A C 1
ATOM 680 O O . LEU A 1 89 ? 8.273 25.828 11.117 1 97.75 89 LEU A O 1
ATOM 684 N N . LYS A 1 90 ? 10.234 25.469 10.148 1 97.69 90 LYS A N 1
ATOM 685 C CA . LYS A 1 90 ? 10.633 26.875 10.258 1 97.69 90 LYS A CA 1
ATOM 686 C C . LYS A 1 90 ? 9.68 27.781 9.469 1 97.69 90 LYS A C 1
ATOM 688 O O . LYS A 1 90 ? 9.328 28.859 9.922 1 97.69 90 LYS A O 1
ATOM 693 N N . CYS A 1 91 ? 9.32 27.281 8.352 1 98.38 91 CYS A N 1
ATOM 694 C CA . CYS A 1 91 ? 8.383 28.031 7.523 1 98.38 91 CYS A CA 1
ATOM 695 C C . CYS A 1 91 ? 7.027 28.172 8.219 1 98.38 91 CYS A C 1
ATOM 697 O O . CYS A 1 91 ? 6.445 29.25 8.25 1 98.38 91 CYS A O 1
ATOM 699 N N . TYR A 1 92 ? 6.531 27.141 8.789 1 98.44 92 TYR A N 1
ATOM 700 C CA . TYR A 1 92 ? 5.25 27.172 9.484 1 98.44 92 TYR A CA 1
ATOM 701 C C . TYR A 1 92 ? 5.309 28.109 10.688 1 98.44 92 TYR A C 1
ATOM 703 O O . TYR A 1 92 ? 4.363 28.844 10.953 1 98.44 92 TYR A O 1
ATOM 711 N N . GLU A 1 93 ? 6.391 28.062 11.398 1 97.81 93 GLU A N 1
ATOM 712 C CA . GLU A 1 93 ? 6.559 28.938 12.562 1 97.81 93 GLU A CA 1
ATOM 713 C C . GLU A 1 93 ? 6.539 30.406 12.148 1 97.81 93 GLU A C 1
ATOM 715 O O . GLU A 1 93 ? 5.883 31.234 12.797 1 97.81 93 GLU A O 1
ATOM 720 N N . LYS A 1 94 ? 7.23 30.688 11.102 1 98.25 94 LYS A N 1
ATOM 721 C CA . LYS A 1 94 ? 7.242 32.062 10.609 1 98.25 94 LYS A CA 1
ATOM 722 C C . LYS A 1 94 ? 5.863 32.469 10.102 1 98.25 94 LYS A C 1
ATOM 724 O O . LYS A 1 94 ? 5.434 33.625 10.328 1 98.25 94 LYS A O 1
ATOM 729 N N . ALA A 1 95 ? 5.246 31.609 9.367 1 98.31 95 ALA A N 1
ATOM 730 C CA . ALA A 1 95 ? 3.891 31.891 8.891 1 98.31 95 ALA A CA 1
ATOM 731 C C . ALA A 1 95 ? 2.953 32.188 10.062 1 98.31 95 ALA A C 1
ATOM 733 O O . ALA A 1 95 ? 2.162 33.125 10 1 98.31 95 ALA A O 1
ATOM 734 N N . TYR A 1 96 ? 3.061 31.422 11.07 1 98.25 96 TYR A N 1
ATOM 735 C CA . TYR A 1 96 ? 2.225 31.609 12.25 1 98.25 96 TYR A CA 1
ATOM 736 C C . TYR A 1 96 ? 2.49 32.969 12.891 1 98.25 96 TYR A C 1
ATOM 738 O O . TYR A 1 96 ? 1.557 33.656 13.289 1 98.25 96 TYR A O 1
ATOM 746 N N . GLU A 1 97 ? 3.75 33.281 13.039 1 97.81 97 GLU A N 1
ATOM 747 C CA . GLU A 1 97 ? 4.137 34.562 13.617 1 97.81 97 GLU A CA 1
ATOM 748 C C . GLU A 1 97 ? 3.529 35.719 12.836 1 97.81 97 GLU A C 1
ATOM 750 O O . GLU A 1 97 ? 2.959 36.656 13.43 1 97.81 97 GLU A O 1
ATOM 755 N N . ILE A 1 98 ? 3.654 35.656 11.562 1 97.69 98 ILE A N 1
ATOM 756 C CA . ILE A 1 98 ? 3.141 36.719 10.703 1 97.69 98 ILE A CA 1
ATOM 757 C C . ILE A 1 98 ? 1.62 36.812 10.828 1 97.69 98 ILE A C 1
ATOM 759 O O . ILE A 1 98 ? 1.058 37.906 11 1 97.69 98 ILE A O 1
ATOM 763 N N . ALA A 1 99 ? 0.981 35.688 10.773 1 97.56 99 ALA A N 1
ATOM 764 C CA . ALA A 1 99 ? -0.473 35.656 10.898 1 97.56 99 ALA A CA 1
ATOM 765 C C . ALA A 1 99 ? -0.93 36.156 12.258 1 97.56 99 ALA A C 1
ATOM 767 O O . ALA A 1 99 ? -1.949 36.844 12.352 1 97.56 99 ALA A O 1
ATOM 768 N N . SER A 1 100 ? -0.195 35.812 13.281 1 96.94 100 SER A N 1
ATOM 769 C CA . SER A 1 100 ? -0.514 36.281 14.625 1 96.94 100 SER A CA 1
ATOM 770 C C . SER A 1 100 ? -0.426 37.781 14.734 1 96.94 100 SER A C 1
ATOM 772 O O . SER A 1 100 ? -1.278 38.406 15.359 1 96.94 100 SER A O 1
ATOM 774 N N . LEU A 1 101 ? 0.541 38.344 14.18 1 96 101 LEU A N 1
ATOM 775 C CA . LEU A 1 101 ? 0.692 39.812 14.18 1 96 101 LEU A CA 1
ATOM 776 C C . LEU A 1 101 ? -0.45 40.469 13.414 1 96 101 LEU A C 1
ATOM 778 O O . LEU A 1 101 ? -0.964 41.5 13.836 1 96 101 LEU A O 1
ATOM 782 N N . MET A 1 102 ? -0.794 39.875 12.328 1 95.56 102 MET A N 1
ATOM 783 C CA . MET A 1 102 ? -1.911 40.375 11.539 1 95.56 102 MET A CA 1
ATOM 784 C C . MET A 1 102 ? -3.211 40.344 12.336 1 95.56 102 MET A C 1
ATOM 786 O O . MET A 1 102 ? -4.043 41.25 12.242 1 95.56 102 MET A O 1
ATOM 790 N N . LEU A 1 103 ? -3.355 39.281 13.031 1 95.44 103 LEU A N 1
ATOM 791 C CA . LEU A 1 103 ? -4.562 39.094 13.828 1 95.44 103 LEU A CA 1
ATOM 792 C C . LEU A 1 103 ? -4.699 40.188 14.883 1 95.44 103 LEU A C 1
ATOM 794 O O . LEU A 1 103 ? -5.793 40.719 15.102 1 95.44 103 LEU A O 1
ATOM 798 N N . HIS A 1 104 ? -3.648 40.531 15.586 1 93.44 104 HIS A N 1
ATOM 799 C CA . HIS A 1 104 ? -3.654 41.562 16.625 1 93.44 104 HIS A CA 1
ATOM 800 C C . HIS A 1 104 ? -4.031 42.906 16.047 1 93.44 104 HIS A C 1
ATOM 802 O O . HIS A 1 104 ? -4.652 43.719 16.719 1 93.44 104 HIS A O 1
ATOM 808 N N . GLY A 1 105 ? -3.699 43.094 14.828 1 91.81 105 GLY A N 1
ATOM 809 C CA . GLY A 1 105 ? -3.965 44.375 14.203 1 91.81 105 GLY A CA 1
ATOM 810 C C . GLY A 1 105 ? -5.293 44.438 13.469 1 91.81 105 GLY A C 1
ATOM 811 O O . GLY A 1 105 ? -5.695 45.469 12.977 1 91.81 105 GLY A O 1
ATOM 812 N N . CYS A 1 106 ? -5.891 43.375 13.438 1 90.94 106 CYS A N 1
ATOM 813 C CA . CYS A 1 106 ? -7.105 43.281 12.633 1 90.94 106 CYS A CA 1
ATOM 814 C C . CYS A 1 106 ? -8.328 43.656 13.445 1 90.94 106 CYS A C 1
ATOM 816 O O . CYS A 1 106 ? -8.5 43.188 14.578 1 90.94 106 CYS A O 1
ATOM 818 N N . ARG A 1 107 ? -9.219 44.531 12.898 1 91.62 107 ARG A N 1
ATOM 819 C CA . ARG A 1 107 ? -10.422 44.938 13.594 1 91.62 107 ARG A CA 1
ATOM 820 C C . ARG A 1 107 ? -11.664 44.281 13.008 1 91.62 107 ARG A C 1
ATOM 822 O O . ARG A 1 107 ? -12.703 44.188 13.672 1 91.62 107 ARG A O 1
ATOM 829 N N . LYS A 1 108 ? -11.57 43.844 11.82 1 93.88 108 LYS A N 1
ATOM 830 C CA . LYS A 1 108 ? -12.719 43.219 11.148 1 93.88 108 LYS A CA 1
ATOM 831 C C . LYS A 1 108 ? -12.93 41.781 11.617 1 93.88 108 LYS A C 1
ATOM 833 O O . LYS A 1 108 ? -12.016 40.969 11.531 1 93.88 108 LYS A O 1
ATOM 838 N N . LYS A 1 109 ? -14.117 41.562 12.062 1 92.75 109 LYS A N 1
ATOM 839 C CA . LYS A 1 109 ? -14.461 40.281 12.664 1 92.75 109 LYS A CA 1
ATOM 840 C C . LYS A 1 109 ? -14.266 39.125 11.664 1 92.75 109 LYS A C 1
ATOM 842 O O . LYS A 1 109 ? -13.727 38.094 12.008 1 92.75 109 LYS A O 1
ATOM 847 N N . LYS A 1 110 ? -14.727 39.312 10.5 1 93.62 110 LYS A N 1
ATOM 848 C CA . LYS A 1 110 ? -14.633 38.281 9.477 1 93.62 110 LYS A CA 1
ATOM 849 C C . LYS A 1 110 ? -13.18 37.938 9.164 1 93.62 110 LYS A C 1
ATOM 851 O O . LYS A 1 110 ? -12.828 36.75 8.992 1 93.62 110 LYS A O 1
ATOM 856 N N . LEU A 1 111 ? -12.406 38.938 9.078 1 93.5 111 LEU A N 1
ATOM 857 C CA . LEU A 1 111 ? -10.984 38.75 8.797 1 93.5 111 LEU A CA 1
ATOM 858 C C . LEU A 1 111 ? -10.281 38.062 9.977 1 93.5 111 LEU A C 1
ATOM 860 O O . LEU A 1 111 ? -9.391 37.25 9.781 1 93.5 111 LEU A O 1
ATOM 864 N N . LYS A 1 112 ? -10.68 38.406 11.148 1 95.38 112 LYS A N 1
ATOM 865 C CA . LYS A 1 112 ? -10.125 37.781 12.344 1 95.38 112 LYS A CA 1
ATOM 866 C C . LYS A 1 112 ? -10.398 36.281 12.359 1 95.38 112 LYS A C 1
ATOM 868 O O . LYS A 1 112 ? -9.508 35.5 12.648 1 95.38 112 LYS A O 1
ATOM 873 N N . LYS A 1 113 ? -11.594 36.031 11.992 1 94.62 113 LYS A N 1
ATOM 874 C CA . LYS A 1 113 ? -11.977 34.625 11.961 1 94.62 113 LYS A CA 1
ATOM 875 C C . LYS A 1 113 ? -11.172 33.844 10.922 1 94.62 113 LYS A C 1
ATOM 877 O O . LYS A 1 113 ? -10.711 32.719 11.188 1 94.62 113 LYS A O 1
ATOM 882 N N . ALA A 1 114 ? -11.016 34.406 9.844 1 94.38 114 ALA A N 1
ATOM 883 C CA . ALA A 1 114 ? -10.258 33.781 8.766 1 94.38 114 ALA A CA 1
ATOM 884 C C . ALA A 1 114 ? -8.805 33.562 9.18 1 94.38 114 ALA A C 1
ATOM 886 O O . ALA A 1 114 ? -8.203 32.531 8.852 1 94.38 114 ALA A O 1
ATOM 887 N N . LEU A 1 115 ? -8.281 34.531 9.844 1 96.31 115 LEU A N 1
ATOM 888 C CA . LEU A 1 115 ? -6.895 34.438 10.305 1 96.31 115 LEU A CA 1
ATOM 889 C C . LEU A 1 115 ? -6.754 33.344 11.375 1 96.31 115 LEU A C 1
ATOM 891 O O . LEU A 1 115 ? -5.77 32.594 11.391 1 96.31 115 LEU A O 1
ATOM 895 N N . GLN A 1 116 ? -7.68 33.281 12.211 1 96.94 116 GLN A N 1
ATOM 896 C CA . GLN A 1 116 ? -7.676 32.25 13.234 1 96.94 116 GLN A CA 1
ATOM 897 C C . GLN A 1 116 ? -7.727 30.859 12.617 1 96.94 116 GLN A C 1
ATOM 899 O O . GLN A 1 116 ? -7.023 29.953 13.062 1 96.94 116 GLN A O 1
ATOM 904 N N . GLU A 1 117 ? -8.547 30.75 11.609 1 95.56 117 GLU A N 1
ATOM 905 C CA . GLU A 1 117 ? -8.656 29.469 10.898 1 95.56 117 GLU A CA 1
ATOM 906 C C . GLU A 1 117 ? -7.332 29.094 10.242 1 95.56 117 GLU A C 1
ATOM 908 O O . GLU A 1 117 ? -6.906 27.938 10.32 1 95.56 117 GLU A O 1
ATOM 913 N N . THR A 1 118 ? -6.754 30.031 9.664 1 96.56 118 THR A N 1
ATOM 914 C CA . THR A 1 118 ? -5.465 29.797 9.023 1 96.56 118 THR A CA 1
ATOM 915 C C . THR A 1 118 ? -4.41 29.391 10.047 1 96.56 118 THR A C 1
ATOM 917 O O . THR A 1 118 ? -3.639 28.469 9.82 1 96.56 118 THR A O 1
ATOM 920 N N . MET A 1 119 ? -4.406 30.109 11.133 1 98.12 119 MET A N 1
ATOM 921 C CA . MET A 1 119 ? -3.443 29.828 12.195 1 98.12 119 MET A CA 1
ATOM 922 C C . MET A 1 119 ? -3.658 28.438 12.766 1 98.12 119 MET A C 1
ATOM 924 O O . MET A 1 119 ? -2.695 27.719 13.062 1 98.12 119 MET A O 1
ATOM 928 N N . ALA A 1 120 ? -4.891 28.047 12.906 1 98.19 120 ALA A N 1
ATOM 929 C CA . ALA A 1 120 ? -5.195 26.688 13.367 1 98.19 120 ALA A CA 1
ATOM 930 C C . ALA A 1 120 ? -4.641 25.641 12.406 1 98.19 120 ALA A C 1
ATOM 932 O O . ALA A 1 120 ? -4.051 24.641 12.828 1 98.19 120 ALA A O 1
ATOM 933 N N . THR A 1 121 ? -4.816 25.891 11.164 1 96.94 121 THR A N 1
ATOM 934 C CA . THR A 1 121 ? -4.328 24.969 10.133 1 96.94 121 THR A CA 1
ATOM 935 C C . THR A 1 121 ? -2.807 24.875 10.188 1 96.94 121 THR A C 1
ATOM 937 O O . THR A 1 121 ? -2.248 23.781 9.992 1 96.94 121 THR A O 1
ATOM 940 N N . ILE A 1 122 ? -2.182 25.969 10.438 1 98.38 122 ILE A N 1
ATOM 941 C CA . ILE A 1 122 ? -0.729 25.984 10.562 1 98.38 122 ILE A CA 1
ATOM 942 C C . ILE A 1 122 ? -0.308 25.109 11.75 1 98.38 122 ILE A C 1
ATOM 944 O O . ILE A 1 122 ? 0.617 24.312 11.641 1 98.38 122 ILE A O 1
ATOM 948 N N . CYS A 1 123 ? -0.98 25.297 12.836 1 98.69 123 CYS A N 1
ATOM 949 C CA . CYS A 1 123 ? -0.684 24.516 14.023 1 98.69 123 CYS A CA 1
ATOM 950 C C . CYS A 1 123 ? -0.886 23.031 13.758 1 98.69 123 CYS A C 1
ATOM 952 O O . CYS A 1 123 ? -0.109 22.188 14.227 1 98.69 123 CYS A O 1
ATOM 954 N N . CYS A 1 124 ? -1.898 22.719 12.984 1 98.19 124 CYS A N 1
ATOM 955 C CA . CYS A 1 124 ? -2.131 21.328 12.633 1 98.19 124 CYS A CA 1
ATOM 956 C C . CYS A 1 124 ? -0.977 20.766 11.805 1 98.19 124 CYS A C 1
ATOM 958 O O . CYS A 1 124 ? -0.538 19.641 12.016 1 98.19 124 CYS A O 1
ATOM 960 N N . ALA A 1 125 ? -0.517 21.531 10.914 1 97.81 125 ALA A N 1
ATOM 961 C CA . ALA A 1 125 ? 0.604 21.109 10.078 1 97.81 125 ALA A CA 1
ATOM 962 C C . ALA A 1 125 ? 1.849 20.844 10.922 1 97.81 125 ALA A C 1
ATOM 964 O O . ALA A 1 125 ? 2.574 19.875 10.688 1 97.81 125 ALA A O 1
ATOM 965 N N . VAL A 1 126 ? 2.07 21.688 11.875 1 98.31 126 VAL A N 1
ATOM 966 C CA . VAL A 1 126 ? 3.203 21.531 12.781 1 98.31 126 VAL A CA 1
ATOM 967 C C . VAL A 1 126 ? 3.051 20.25 13.586 1 98.31 126 VAL A C 1
ATOM 969 O O . VAL A 1 126 ? 4.004 19.469 13.719 1 98.31 126 VAL A O 1
ATOM 972 N N . ALA A 1 127 ? 1.87 20.062 14.102 1 98.38 127 ALA A N 1
ATOM 973 C CA . ALA A 1 127 ? 1.602 18.844 14.867 1 98.38 127 ALA A CA 1
ATOM 974 C C . ALA A 1 127 ? 1.838 17.594 14.023 1 98.38 127 ALA A C 1
ATOM 976 O O . ALA A 1 127 ? 2.432 16.625 14.492 1 98.38 127 ALA A O 1
ATOM 977 N N . GLU A 1 128 ? 1.369 17.641 12.805 1 96.88 128 GLU A N 1
ATOM 978 C CA . GLU A 1 128 ? 1.536 16.516 11.891 1 96.88 128 GLU A CA 1
ATOM 979 C C . GLU A 1 128 ? 3.012 16.203 11.672 1 96.88 128 GLU A C 1
ATOM 981 O O . GLU A 1 128 ? 3.404 15.031 11.625 1 96.88 128 GLU A O 1
ATOM 986 N N . LEU A 1 129 ? 3.785 17.188 11.516 1 96.5 129 LEU A N 1
ATOM 987 C CA . LEU A 1 129 ? 5.219 17 11.328 1 96.5 129 LEU A CA 1
ATOM 988 C C . LEU A 1 129 ? 5.824 16.25 12.508 1 96.5 129 LEU A C 1
ATOM 990 O O . LEU A 1 129 ? 6.629 15.336 12.328 1 96.5 129 LEU A O 1
ATOM 994 N N . TYR A 1 130 ? 5.414 16.625 13.68 1 96.94 130 TYR A N 1
ATOM 995 C CA . TYR A 1 130 ? 5.988 16.047 14.891 1 96.94 130 TYR A CA 1
ATOM 996 C C . TYR A 1 130 ? 5.453 14.633 15.117 1 96.94 130 TYR A C 1
ATOM 998 O O . TYR A 1 130 ? 5.988 13.883 15.93 1 96.94 130 TYR A O 1
ATOM 1006 N N . LEU A 1 131 ? 4.379 14.266 14.422 1 95.25 131 LEU A N 1
ATOM 1007 C CA . LEU A 1 131 ? 3.844 12.914 14.523 1 95.25 131 LEU A CA 1
ATOM 1008 C C . LEU A 1 131 ? 4.449 12.008 13.453 1 95.25 131 LEU A C 1
ATOM 1010 O O . LEU A 1 131 ? 4.316 10.781 13.516 1 95.25 131 LEU A O 1
ATOM 1014 N N . THR A 1 132 ? 5.059 12.617 12.477 1 92.62 132 THR A N 1
ATOM 1015 C CA . THR A 1 132 ? 5.566 11.844 11.344 1 92.62 132 THR A CA 1
ATOM 1016 C C . THR A 1 132 ? 7.062 12.07 11.164 1 92.62 132 THR A C 1
ATOM 1018 O O . THR A 1 132 ? 7.875 11.508 11.898 1 92.62 132 THR A O 1
ATOM 1021 N N . ASP A 1 133 ? 7.469 13.102 10.438 1 90.88 133 ASP A N 1
ATOM 1022 C CA . ASP A 1 133 ? 8.844 13.328 10.008 1 90.88 133 ASP A CA 1
ATOM 1023 C C . ASP A 1 133 ? 9.75 13.656 11.195 1 90.88 133 ASP A C 1
ATOM 1025 O O . ASP A 1 133 ? 10.938 13.344 11.188 1 90.88 133 ASP A O 1
ATOM 1029 N N . LEU A 1 134 ? 9.195 14.258 12.156 1 94.19 134 LEU A N 1
ATOM 1030 C CA . LEU A 1 134 ? 9.992 14.75 13.273 1 94.19 134 LEU A CA 1
ATOM 1031 C C . LEU A 1 134 ? 9.633 14.023 14.57 1 94.19 134 LEU A C 1
ATOM 1033 O O . LEU A 1 134 ? 9.875 14.539 15.664 1 94.19 134 LEU A O 1
ATOM 1037 N N . CYS A 1 135 ? 9.086 12.859 14.469 1 93.19 135 CYS A N 1
ATOM 1038 C CA . CYS A 1 135 ? 8.547 12.172 15.641 1 93.19 135 CYS A CA 1
ATOM 1039 C C . CYS A 1 135 ? 9.664 11.641 16.516 1 93.19 135 CYS A C 1
ATOM 1041 O O . CYS A 1 135 ? 9.438 11.281 17.672 1 93.19 135 CYS A O 1
ATOM 1043 N N . PHE A 1 136 ? 10.938 11.625 16.047 1 93.56 136 PHE A N 1
ATOM 1044 C CA . PHE A 1 136 ? 12.062 11.117 16.828 1 93.56 136 PHE A CA 1
ATOM 1045 C C . PHE A 1 136 ? 12.883 12.266 17.406 1 93.56 136 PHE A C 1
ATOM 1047 O O . PHE A 1 136 ? 13.844 12.039 18.141 1 93.56 136 PHE A O 1
ATOM 1054 N N . GLU A 1 137 ? 12.492 13.484 17.094 1 93.38 137 GLU A N 1
ATOM 1055 C CA . GLU A 1 137 ? 13.203 14.648 17.625 1 93.38 137 GLU A CA 1
ATOM 1056 C C . GLU A 1 137 ? 13.008 14.781 19.125 1 93.38 137 GLU A C 1
ATOM 1058 O O . GLU A 1 137 ? 11.984 14.344 19.672 1 93.38 137 GLU A O 1
ATOM 1063 N N . GLU A 1 138 ? 14.023 15.539 19.625 1 90.94 138 GLU A N 1
ATOM 1064 C CA . GLU A 1 138 ? 13.906 15.836 21.047 1 90.94 138 GLU A CA 1
ATOM 1065 C C . GLU A 1 138 ? 12.695 16.734 21.312 1 90.94 138 GLU A C 1
ATOM 1067 O O . GLU A 1 138 ? 12.43 17.672 20.578 1 90.94 138 GLU A O 1
ATOM 1072 N N . ASN A 1 139 ? 11.852 16.453 22.266 1 93.19 139 ASN A N 1
ATOM 1073 C CA . ASN A 1 139 ? 10.695 17.219 22.719 1 93.19 139 ASN A CA 1
ATOM 1074 C C . ASN A 1 139 ? 9.562 17.172 21.703 1 93.19 139 ASN A C 1
ATOM 1076 O O . ASN A 1 139 ? 8.68 18.031 21.703 1 93.19 139 ASN A O 1
ATOM 1080 N N . ALA A 1 140 ? 9.656 16.281 20.734 1 95.69 140 ALA A N 1
ATOM 1081 C CA . ALA A 1 140 ? 8.625 16.156 19.703 1 95.69 140 ALA A CA 1
ATOM 1082 C C . ALA A 1 140 ? 7.238 16.016 20.328 1 95.69 140 ALA A C 1
ATOM 1084 O O . ALA A 1 140 ? 6.281 16.656 19.875 1 95.69 140 ALA A O 1
ATOM 1085 N N . GLU A 1 141 ? 7.176 15.281 21.344 1 96.62 141 GLU A N 1
ATOM 1086 C CA . GLU A 1 141 ? 5.895 15.055 22.016 1 96.62 141 GLU A CA 1
ATOM 1087 C C . GLU A 1 141 ? 5.32 16.359 22.562 1 96.62 141 GLU A C 1
ATOM 1089 O O . GLU A 1 141 ? 4.152 16.672 22.328 1 96.62 141 GLU A O 1
ATOM 1094 N N . GLN A 1 142 ? 6.125 17.062 23.266 1 97.38 142 GLN A N 1
ATOM 1095 C CA . GLN A 1 142 ? 5.691 18.312 23.891 1 97.38 142 GLN A CA 1
ATOM 1096 C C . GLN A 1 142 ? 5.301 19.344 22.828 1 97.38 142 GLN A C 1
ATOM 1098 O O . GLN A 1 142 ? 4.301 20.047 22.969 1 97.38 142 GLN A O 1
ATOM 1103 N N . GLN A 1 143 ? 6.113 19.391 21.828 1 97.62 143 GLN A N 1
ATOM 1104 C CA . GLN A 1 143 ? 5.828 20.328 20.75 1 97.62 143 GLN A CA 1
ATOM 1105 C C . GLN A 1 143 ? 4.52 19.969 20.047 1 97.62 143 GLN A C 1
ATOM 1107 O O . GLN A 1 143 ? 3.729 20.859 19.703 1 97.62 143 GLN A O 1
ATOM 1112 N N . CYS A 1 144 ? 4.32 18.75 19.812 1 98.06 144 CYS A N 1
ATOM 1113 C CA . CYS A 1 144 ? 3.084 18.281 19.188 1 98.06 144 CYS A CA 1
ATOM 1114 C C . CYS A 1 144 ? 1.878 18.609 20.062 1 98.06 144 CYS A C 1
ATOM 1116 O O . CYS A 1 144 ? 0.865 19.109 19.562 1 98.06 144 CYS A O 1
ATOM 1118 N N . GLU A 1 145 ? 2.02 18.375 21.344 1 98.12 145 GLU A N 1
ATOM 1119 C CA . GLU A 1 145 ? 0.953 18.688 22.281 1 98.12 145 GLU A CA 1
ATOM 1120 C C . GLU A 1 145 ? 0.585 20.172 22.234 1 98.12 145 GLU A C 1
ATOM 1122 O O . GLU A 1 145 ? -0.597 20.516 22.203 1 98.12 145 GLU A O 1
ATOM 1127 N N . GLN A 1 146 ? 1.575 20.922 22.266 1 98.44 146 GLN A N 1
ATOM 1128 C CA . GLN A 1 146 ? 1.362 22.359 22.234 1 98.44 146 GLN A CA 1
ATOM 1129 C C . GLN A 1 146 ? 0.68 22.781 20.938 1 98.44 146 GLN A C 1
ATOM 1131 O O . GLN A 1 146 ? -0.238 23.609 20.953 1 98.44 146 GLN A O 1
ATOM 1136 N N . ALA A 1 147 ? 1.152 22.25 19.844 1 98.69 147 ALA A N 1
ATOM 1137 C CA . ALA A 1 147 ? 0.587 22.609 18.531 1 98.69 147 ALA A CA 1
ATOM 1138 C C . ALA A 1 147 ? -0.878 22.188 18.453 1 98.69 147 ALA A C 1
ATOM 1140 O O . ALA A 1 147 ? -1.721 22.953 17.969 1 98.69 147 ALA A O 1
ATOM 1141 N N . VAL A 1 148 ? -1.182 21.031 18.906 1 98.69 148 VAL A N 1
ATOM 1142 C CA . VAL A 1 148 ? -2.553 20.531 18.875 1 98.69 148 VAL A CA 1
ATOM 1143 C C . VAL A 1 148 ? -3.438 21.391 19.766 1 98.69 148 VAL A C 1
ATOM 1145 O O . VAL A 1 148 ? -4.539 21.781 19.375 1 98.69 148 VAL A O 1
ATOM 1148 N N . ALA A 1 149 ? -2.957 21.672 20.969 1 98.56 149 ALA A N 1
ATOM 1149 C CA . ALA A 1 149 ? -3.713 22.484 21.922 1 98.56 149 ALA A CA 1
ATOM 1150 C C . ALA A 1 149 ? -4.008 23.875 21.328 1 98.56 149 ALA A C 1
ATOM 1152 O O . ALA A 1 149 ? -5.125 24.375 21.438 1 98.56 149 ALA A O 1
ATOM 1153 N N . ARG A 1 150 ? -3.043 24.422 20.719 1 98.44 150 ARG A N 1
ATOM 1154 C CA . ARG A 1 150 ? -3.213 25.719 20.094 1 98.44 150 ARG A CA 1
ATOM 1155 C C . ARG A 1 150 ? -4.227 25.672 18.953 1 98.44 150 ARG A C 1
ATOM 1157 O O . ARG A 1 150 ? -5.055 26.562 18.812 1 98.44 150 ARG A O 1
ATOM 1164 N N . ALA A 1 151 ? -4.109 24.656 18.125 1 98.69 151 ALA A N 1
ATOM 1165 C CA . ALA A 1 151 ? -5.059 24.484 17.016 1 98.69 151 ALA A CA 1
ATOM 1166 C C . ALA A 1 151 ? -6.492 24.422 17.547 1 98.69 151 ALA A C 1
ATOM 1168 O O . ALA A 1 151 ? -7.383 25.094 17 1 98.69 151 ALA A O 1
ATOM 1169 N N . LEU A 1 152 ? -6.668 23.703 18.609 1 98.38 152 LEU A N 1
ATOM 1170 C CA . LEU A 1 152 ? -7.996 23.516 19.188 1 98.38 152 LEU A CA 1
ATOM 1171 C C . LEU A 1 152 ? -8.5 24.812 19.812 1 98.38 152 LEU A C 1
ATOM 1173 O O . LEU A 1 152 ? -9.703 25.094 19.797 1 98.38 152 LEU A O 1
ATOM 1177 N N . GLU A 1 153 ? -7.605 25.562 20.406 1 98 153 GLU A N 1
ATOM 1178 C CA . GLU A 1 153 ? -7.961 26.844 20.984 1 98 153 GLU A CA 1
ATOM 1179 C C . GLU A 1 153 ? -8.383 27.844 19.906 1 98 153 GLU A C 1
ATOM 1181 O O . GLU A 1 153 ? -9.312 28.625 20.109 1 98 153 GLU A O 1
ATOM 1186 N N . LEU A 1 154 ? -7.723 27.766 18.812 1 97.81 154 LEU A N 1
ATOM 1187 C CA . LEU A 1 154 ? -7.973 28.688 17.719 1 97.81 154 LEU A CA 1
ATOM 1188 C C . LEU A 1 154 ? -9.25 28.328 16.969 1 97.81 154 LEU A C 1
ATOM 1190 O O . LEU A 1 154 ? -10.023 29.203 16.578 1 97.81 154 LEU A O 1
ATOM 1194 N N . ASN A 1 155 ? -9.453 27.094 16.75 1 96.31 155 ASN A N 1
ATOM 1195 C CA . ASN A 1 155 ? -10.617 26.625 16 1 96.31 155 ASN A CA 1
ATOM 1196 C C . ASN A 1 155 ? -10.93 25.172 16.344 1 96.31 155 ASN A C 1
ATOM 1198 O O . ASN A 1 155 ? -10.344 24.25 15.758 1 96.31 155 ASN A O 1
ATOM 1202 N N . SER A 1 156 ? -11.898 24.922 17.109 1 95.5 156 SER A N 1
ATOM 1203 C CA . SER A 1 156 ? -12.289 23.578 17.5 1 95.5 156 SER A CA 1
ATOM 1204 C C . SER A 1 156 ? -13.406 23.047 16.609 1 95.5 156 SER A C 1
ATOM 1206 O O . SER A 1 156 ? -13.844 21.891 16.766 1 95.5 156 SER A O 1
ATOM 1208 N N . ASP A 1 157 ? -13.805 23.844 15.633 1 94.56 157 ASP A N 1
ATOM 1209 C CA . ASP A 1 157 ? -14.922 23.453 14.781 1 94.56 157 ASP A CA 1
ATOM 1210 C C . ASP A 1 157 ? -14.438 22.859 13.469 1 94.56 157 ASP A C 1
ATOM 1212 O O . ASP A 1 157 ? -15.125 22.938 12.445 1 94.56 157 ASP A O 1
ATOM 1216 N N . ILE A 1 158 ? -13.297 22.438 13.461 1 94.69 158 ILE A N 1
ATOM 1217 C CA . ILE A 1 158 ? -12.766 21.703 12.312 1 94.69 158 ILE A CA 1
ATOM 1218 C C . ILE A 1 158 ? -12.305 20.312 12.758 1 94.69 158 ILE A C 1
ATOM 1220 O O . ILE A 1 158 ? -12.047 20.094 13.938 1 94.69 158 ILE A O 1
ATOM 1224 N N . VAL A 1 159 ? -12.141 19.422 11.844 1 97.38 159 VAL A N 1
ATOM 1225 C CA . VAL A 1 159 ? -11.961 18 12.125 1 97.38 159 VAL A CA 1
ATOM 1226 C C . VAL A 1 159 ? -10.5 17.719 12.461 1 97.38 159 VAL A C 1
ATOM 1228 O O . VAL A 1 159 ? -10.203 16.984 13.414 1 97.38 159 VAL A O 1
ATOM 1231 N N . GLU A 1 160 ? -9.609 18.359 11.852 1 97.38 160 GLU A N 1
ATOM 1232 C CA . GLU A 1 160 ? -8.195 17.984 11.766 1 97.38 160 GLU A CA 1
ATOM 1233 C C . GLU A 1 160 ? -7.531 18.031 13.133 1 97.38 160 GLU A C 1
ATOM 1235 O O . GLU A 1 160 ? -6.824 17.094 13.516 1 97.38 160 GLU A O 1
ATOM 1240 N N . PRO A 1 161 ? -7.758 19.094 13.945 1 98.12 161 PRO A N 1
ATOM 1241 C CA . PRO A 1 161 ? -7.098 19.125 15.25 1 98.12 161 PRO A CA 1
ATOM 1242 C C . PRO A 1 161 ? -7.523 17.969 16.156 1 98.12 161 PRO A C 1
ATOM 1244 O O . PRO A 1 161 ? -6.719 17.469 16.938 1 98.12 161 PRO A O 1
ATOM 1247 N N . HIS A 1 162 ? -8.742 17.562 16.047 1 98.44 162 HIS A N 1
ATOM 1248 C CA . HIS A 1 162 ? -9.219 16.438 16.828 1 98.44 162 HIS A CA 1
ATOM 1249 C C . HIS A 1 162 ? -8.578 15.133 16.391 1 98.44 162 HIS A C 1
ATOM 1251 O O . HIS A 1 162 ? -8.219 14.289 17.219 1 98.44 162 HIS A O 1
ATOM 1257 N N . GLN A 1 163 ? -8.43 14.977 15.109 1 98.06 163 GLN A N 1
ATOM 1258 C CA . GLN A 1 163 ? -7.746 13.805 14.57 1 98.06 163 GLN A CA 1
ATOM 1259 C C . GLN A 1 163 ? -6.297 13.75 15.047 1 98.06 163 GLN A C 1
ATOM 1261 O O . GLN A 1 163 ? -5.801 12.68 15.422 1 98.06 163 GLN A O 1
ATOM 1266 N N . LEU A 1 164 ? -5.656 14.867 14.961 1 98.19 164 LEU A N 1
ATOM 1267 C CA . LEU A 1 164 ? -4.254 14.938 15.367 1 98.19 164 LEU A CA 1
ATOM 1268 C C . LEU A 1 164 ? -4.109 14.688 16.859 1 98.19 164 LEU A C 1
ATOM 1270 O O . LEU A 1 164 ? -3.15 14.039 17.297 1 98.19 164 LEU A O 1
ATOM 1274 N N . GLN A 1 165 ? -5.051 15.211 17.641 1 98.56 165 GLN A N 1
ATOM 1275 C CA . GLN A 1 165 ? -5.055 14.906 19.062 1 98.56 165 GLN A CA 1
ATOM 1276 C C . GLN A 1 165 ? -5.172 13.406 19.312 1 98.56 165 GLN A C 1
ATOM 1278 O O . GLN A 1 165 ? -4.48 12.859 20.172 1 98.56 165 GLN A O 1
ATOM 1283 N N . ALA A 1 166 ? -6.02 12.781 18.562 1 98.44 166 ALA A N 1
ATOM 1284 C CA . ALA A 1 166 ? -6.199 11.336 18.688 1 98.44 166 ALA A CA 1
ATOM 1285 C C . ALA A 1 166 ? -4.91 10.594 18.359 1 98.44 166 ALA A C 1
ATOM 1287 O O . ALA A 1 166 ? -4.5 9.68 19.078 1 98.44 166 ALA A O 1
ATOM 1288 N N . SER A 1 167 ? -4.289 10.992 17.281 1 97.25 167 SER A N 1
ATOM 1289 C CA . SER A 1 167 ? -3.037 10.367 16.875 1 97.25 167 SER A CA 1
ATOM 1290 C C . SER A 1 167 ? -1.961 10.531 17.938 1 97.25 167 SER A C 1
ATOM 1292 O O . SER A 1 167 ? -1.202 9.594 18.219 1 97.25 167 SER A O 1
ATOM 1294 N N . LEU A 1 168 ? -1.932 11.695 18.469 1 97.75 168 LEU A N 1
ATOM 1295 C CA . LEU A 1 168 ? -0.981 11.953 19.547 1 97.75 168 LEU A CA 1
ATOM 1296 C C . LEU A 1 168 ? -1.263 11.047 20.75 1 97.75 168 LEU A C 1
ATOM 1298 O O . LEU A 1 168 ? -0.343 10.445 21.297 1 97.75 168 LEU A O 1
ATOM 1302 N N . ARG A 1 169 ? -2.523 10.938 21.125 1 98.06 169 ARG A N 1
ATOM 1303 C CA . ARG A 1 169 ? -2.898 10.086 22.25 1 98.06 169 ARG A CA 1
ATOM 1304 C C . ARG A 1 169 ? -2.564 8.625 21.969 1 98.06 169 ARG A C 1
ATOM 1306 O O . ARG A 1 169 ? -2.119 7.898 22.859 1 98.06 169 ARG A O 1
ATOM 1313 N N . LEU A 1 170 ? -2.764 8.195 20.75 1 96.5 170 LEU A N 1
ATOM 1314 C CA . LEU A 1 170 ? -2.396 6.84 20.359 1 96.5 170 LEU A CA 1
ATOM 1315 C C . LEU A 1 170 ? -0.896 6.617 20.516 1 96.5 170 LEU A C 1
ATOM 1317 O O . LEU A 1 170 ? -0.469 5.605 21.078 1 96.5 170 LEU A O 1
ATOM 1321 N N . SER A 1 171 ? -0.151 7.59 20.031 1 95 171 SER A N 1
ATOM 1322 C CA . SER A 1 171 ? 1.301 7.492 20.141 1 95 171 SER A CA 1
ATOM 1323 C C . SER A 1 171 ? 1.745 7.434 21.594 1 95 171 SER A C 1
ATOM 1325 O O . SER A 1 171 ? 2.785 6.848 21.906 1 95 171 SER A O 1
ATOM 1327 N N . GLN A 1 172 ? 0.945 7.977 22.5 1 95.31 172 GLN A N 1
ATOM 1328 C CA . GLN A 1 172 ? 1.23 8.023 23.922 1 95.31 172 GLN A CA 1
ATOM 1329 C C . GLN A 1 172 ? 0.645 6.812 24.656 1 95.31 172 GLN A C 1
ATOM 1331 O O . GLN A 1 172 ? 0.622 6.766 25.875 1 95.31 172 GLN A O 1
ATOM 1336 N N . CYS A 1 173 ? 0.076 5.906 23.953 1 95.25 173 CYS A N 1
ATOM 1337 C CA . CYS A 1 173 ? -0.509 4.684 24.484 1 95.25 173 CYS A CA 1
ATOM 1338 C C . CYS A 1 173 ? -1.688 4.996 25.406 1 95.25 173 CYS A C 1
ATOM 1340 O O . CYS A 1 173 ? -1.806 4.426 26.484 1 95.25 173 CYS A O 1
ATOM 1342 N N . ARG A 1 174 ? -2.459 5.984 24.938 1 96.94 174 ARG A N 1
ATOM 1343 C CA . ARG A 1 174 ? -3.686 6.359 25.641 1 96.94 174 ARG A CA 1
ATOM 1344 C C . ARG A 1 174 ? -4.902 6.199 24.734 1 96.94 174 ARG A C 1
ATOM 1346 O O . ARG A 1 174 ? -5.527 7.188 24.344 1 96.94 174 ARG A O 1
ATOM 1353 N N . PRO A 1 175 ? -5.324 4.977 24.516 1 96.62 175 PRO A N 1
ATOM 1354 C CA . PRO A 1 175 ? -6.355 4.699 23.516 1 96.62 175 PRO A CA 1
ATOM 1355 C C . PRO A 1 175 ? -7.719 5.277 23.891 1 96.62 175 PRO A C 1
ATOM 1357 O O . PRO A 1 175 ? -8.492 5.684 23.016 1 96.62 175 PRO A O 1
ATOM 1360 N N . ASP A 1 176 ? -8.047 5.344 25.172 1 98.12 176 ASP A N 1
ATOM 1361 C CA . ASP A 1 176 ? -9.344 5.871 25.578 1 98.12 176 ASP A CA 1
ATOM 1362 C C . ASP A 1 176 ? -9.469 7.355 25.25 1 98.12 176 ASP A C 1
ATOM 1364 O O . ASP A 1 176 ? -10.5 7.801 24.75 1 98.12 176 ASP A O 1
ATOM 1368 N N . GLU A 1 177 ? -8.438 8.031 25.531 1 98.56 177 GLU A N 1
ATOM 1369 C CA . GLU A 1 177 ? -8.438 9.445 25.188 1 98.56 177 GLU A CA 1
ATOM 1370 C C . GLU A 1 177 ? -8.438 9.656 23.688 1 98.56 177 GLU A C 1
ATOM 1372 O O . GLU A 1 177 ? -9.047 10.609 23.188 1 98.56 177 GLU A O 1
ATOM 1377 N N . ALA A 1 178 ? -7.711 8.828 22.969 1 98.44 178 ALA A N 1
ATOM 1378 C CA . ALA A 1 178 ? -7.727 8.891 21.516 1 98.44 178 ALA A CA 1
ATOM 1379 C C . ALA A 1 178 ? -9.141 8.711 20.969 1 98.44 178 ALA A C 1
ATOM 1381 O O . ALA A 1 178 ? -9.57 9.445 20.078 1 98.44 178 ALA A O 1
ATOM 1382 N N . LEU A 1 179 ? -9.828 7.77 21.547 1 98.62 179 LEU A N 1
ATOM 1383 C CA . LEU A 1 179 ? -11.195 7.492 21.109 1 98.62 179 LEU A CA 1
ATOM 1384 C C . LEU A 1 179 ? -12.094 8.711 21.312 1 98.62 179 LEU A C 1
ATOM 1386 O O . LEU A 1 179 ? -12.914 9.039 20.453 1 98.62 179 LEU A O 1
ATOM 1390 N N . GLN A 1 180 ? -11.914 9.344 22.438 1 98.69 180 GLN A N 1
ATOM 1391 C CA . GLN A 1 180 ? -12.703 10.539 22.719 1 98.69 180 GLN A CA 1
ATOM 1392 C C . GLN A 1 180 ? -12.453 11.617 21.656 1 98.69 180 GLN A C 1
ATOM 1394 O O . GLN A 1 180 ? -13.398 12.25 21.188 1 98.69 180 GLN A O 1
ATOM 1399 N N . SER A 1 181 ? -11.234 11.812 21.344 1 98.69 181 SER A N 1
ATOM 1400 C CA . SER A 1 181 ? -10.883 12.797 20.312 1 98.69 181 SER A CA 1
ATOM 1401 C C . SER A 1 181 ? -11.445 12.406 18.953 1 98.69 181 SER A C 1
ATOM 1403 O O . SER A 1 181 ? -11.922 13.258 18.203 1 98.69 181 SER A O 1
ATOM 1405 N N . LEU A 1 182 ? -11.367 11.156 18.641 1 98.75 182 LEU A N 1
ATOM 1406 C CA . LEU A 1 182 ? -11.875 10.68 17.359 1 98.75 182 LEU A CA 1
ATOM 1407 C C . LEU A 1 182 ? -13.391 10.836 17.281 1 98.75 182 LEU A C 1
ATOM 1409 O O . LEU A 1 182 ? -13.93 11.172 16.219 1 98.75 182 LEU A O 1
ATOM 1413 N N . ARG A 1 183 ? -14.039 10.578 18.375 1 98.69 183 ARG A N 1
ATOM 1414 C CA . ARG A 1 183 ? -15.484 10.773 18.422 1 98.69 183 ARG A CA 1
ATOM 1415 C C . ARG A 1 183 ? -15.844 12.234 18.172 1 98.69 183 ARG A C 1
ATOM 1417 O O . ARG A 1 183 ? -16.812 12.531 17.469 1 98.69 183 ARG A O 1
ATOM 1424 N N . ARG A 1 184 ? -15.078 13.055 18.719 1 98.44 184 ARG A N 1
ATOM 1425 C CA . ARG A 1 184 ? -15.289 14.477 18.453 1 98.44 184 ARG A CA 1
ATOM 1426 C C . ARG A 1 184 ? -15.078 14.805 16.984 1 98.44 184 ARG A C 1
ATOM 1428 O O . ARG A 1 184 ? -15.82 15.594 16.406 1 98.44 184 ARG A O 1
ATOM 1435 N N . ALA A 1 185 ? -14.047 14.281 16.391 1 98.44 185 ALA A N 1
ATOM 1436 C CA . ALA A 1 185 ? -13.773 14.484 14.969 1 98.44 185 ALA A CA 1
ATOM 1437 C C . ALA A 1 185 ? -14.953 14.031 14.109 1 98.44 185 ALA A C 1
ATOM 1439 O O . ALA A 1 185 ? -15.352 14.719 13.172 1 98.44 185 ALA A O 1
ATOM 1440 N N . VAL A 1 186 ? -15.5 12.898 14.453 1 98.44 186 VAL A N 1
ATOM 1441 C CA . VAL A 1 186 ? -16.641 12.367 13.727 1 98.44 186 VAL A CA 1
ATOM 1442 C C . VAL A 1 186 ? -17.844 13.297 13.891 1 98.44 186 VAL A C 1
ATOM 1444 O O . VAL A 1 186 ? -18.531 13.617 12.922 1 98.44 186 VAL A O 1
ATOM 1447 N N . ASP A 1 187 ? -18.047 13.719 15.133 1 98.12 187 ASP A N 1
ATOM 1448 C CA . ASP A 1 187 ? -19.156 14.641 15.422 1 98.12 187 ASP A CA 1
ATOM 1449 C C . ASP A 1 187 ? -19.031 15.922 14.602 1 98.12 187 ASP A C 1
ATOM 1451 O O . ASP A 1 187 ? -20 16.375 14.008 1 98.12 187 ASP A O 1
ATOM 1455 N N . VAL A 1 188 ? -17.891 16.453 14.586 1 97.88 188 VAL A N 1
ATOM 1456 C CA . VAL A 1 188 ? -17.641 17.672 13.828 1 97.88 188 VAL A CA 1
ATOM 1457 C C . VAL A 1 188 ? -17.906 17.422 12.352 1 97.88 188 VAL A C 1
ATOM 1459 O O . VAL A 1 188 ? -18.516 18.25 11.672 1 97.88 188 VAL A O 1
ATOM 1462 N N . THR A 1 189 ? -17.469 16.312 11.812 1 97.12 189 THR A N 1
ATOM 1463 C CA . THR A 1 189 ? -17.703 15.953 10.422 1 97.12 189 THR A CA 1
ATOM 1464 C C . THR A 1 189 ? -19.203 15.961 10.094 1 97.12 189 THR A C 1
ATOM 1466 O O . THR A 1 189 ? -19.609 16.453 9.039 1 97.12 189 THR A O 1
ATOM 1469 N N . HIS A 1 190 ? -19.969 15.508 10.984 1 96.12 190 HIS A N 1
ATOM 1470 C CA . HIS A 1 190 ? -21.406 15.391 10.773 1 96.12 190 HIS A CA 1
ATOM 1471 C C . HIS A 1 190 ? -22.094 16.766 10.836 1 96.12 190 HIS A C 1
ATOM 1473 O O . HIS A 1 190 ? -23.125 16.969 10.195 1 96.12 190 HIS A O 1
ATOM 1479 N N . ARG A 1 191 ? -21.484 17.641 11.508 1 95.81 191 ARG A N 1
ATOM 1480 C CA . ARG A 1 191 ? -22.125 18.922 11.75 1 95.81 191 ARG A CA 1
ATOM 1481 C C . ARG A 1 191 ? -21.719 19.953 10.711 1 95.81 191 ARG A C 1
ATOM 1483 O O . A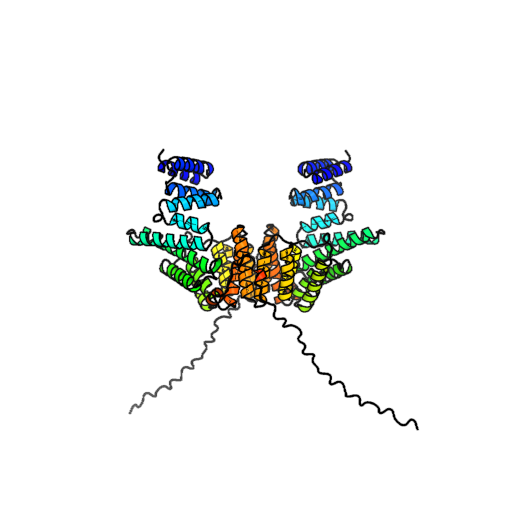RG A 1 191 ? -22.406 20.953 10.5 1 95.81 191 ARG A O 1
ATOM 1490 N N . LEU A 1 192 ? -20.625 19.719 10.133 1 95.19 192 LEU A N 1
ATOM 1491 C CA . LEU A 1 192 ? -20.078 20.703 9.203 1 95.19 192 LEU A CA 1
ATOM 1492 C C . LEU A 1 192 ? -20.906 20.766 7.93 1 95.19 192 LEU A C 1
ATOM 1494 O O . LEU A 1 192 ? -21.391 19.734 7.445 1 95.19 192 LEU A O 1
ATOM 1498 N N . GLY A 1 193 ? -21.047 21.984 7.445 1 92.31 193 GLY A N 1
ATOM 1499 C CA . GLY A 1 193 ? -21.688 22.172 6.152 1 92.31 193 GLY A CA 1
ATOM 1500 C C . GLY A 1 193 ? -20.859 21.641 4.996 1 92.31 193 GLY A C 1
ATOM 1501 O O . GLY A 1 193 ? -19.672 21.328 5.164 1 92.31 193 GLY A O 1
ATOM 1502 N N . GLU A 1 194 ? -21.422 21.531 3.824 1 89.69 194 GLU A N 1
ATOM 1503 C CA . GLU A 1 194 ? -20.812 20.938 2.639 1 89.69 194 GLU A CA 1
ATOM 1504 C C . GLU A 1 194 ? -19.516 21.656 2.256 1 89.69 194 GLU A C 1
ATOM 1506 O O . GLU A 1 194 ? -18.531 21.016 1.865 1 89.69 194 GLU A O 1
ATOM 1511 N N . GLU A 1 195 ? -19.516 22.922 2.467 1 88.69 195 GLU A N 1
ATOM 1512 C CA . GLU A 1 195 ? -18.375 23.734 2.041 1 88.69 195 GLU A CA 1
ATOM 1513 C C . GLU A 1 195 ? -17.172 23.516 2.955 1 88.69 195 GLU A C 1
ATOM 1515 O O . GLU A 1 195 ? -16.031 23.766 2.559 1 88.69 195 GLU A O 1
ATOM 1520 N N . HIS A 1 196 ? -17.422 22.984 4.137 1 89.62 196 HIS A N 1
ATOM 1521 C CA . HIS A 1 196 ? -16.359 22.875 5.133 1 89.62 196 HIS A CA 1
ATOM 1522 C C . HIS A 1 196 ? -15.992 21.422 5.398 1 89.62 196 HIS A C 1
ATOM 1524 O O . HIS A 1 196 ? -15.156 21.141 6.254 1 89.62 196 HIS A O 1
ATOM 1530 N N . GLN A 1 197 ? -16.578 20.578 4.613 1 93.38 197 GLN A N 1
ATOM 1531 C CA . GLN A 1 197 ? -16.328 19.141 4.809 1 93.38 197 GLN A CA 1
ATOM 1532 C C . GLN A 1 197 ? -14.867 18.797 4.508 1 93.38 197 GLN A C 1
ATOM 1534 O O . GLN A 1 197 ? -14.281 19.328 3.561 1 93.38 197 GLN A O 1
ATOM 1539 N N . PRO A 1 198 ? -14.336 17.953 5.348 1 94.12 198 PRO A N 1
ATOM 1540 C CA . PRO A 1 198 ? -13.008 17.453 4.977 1 94.12 198 PRO A CA 1
ATOM 1541 C C . PRO A 1 198 ? -13.008 16.688 3.654 1 94.12 198 PRO A C 1
ATOM 1543 O O . PRO A 1 198 ? -14.078 16.375 3.117 1 94.12 198 PRO A O 1
ATOM 1546 N N . THR A 1 199 ? -11.828 16.531 3.107 1 93.19 199 THR A N 1
ATOM 1547 C CA . THR A 1 199 ? -11.703 15.781 1.862 1 93.19 199 THR A CA 1
ATOM 1548 C C . THR A 1 199 ? -12.102 14.32 2.07 1 93.19 199 THR A C 1
ATOM 1550 O O . THR A 1 199 ? -12.148 13.836 3.203 1 93.19 199 THR A O 1
ATOM 1553 N N . TYR A 1 200 ? -12.422 13.641 0.993 1 94.69 200 TYR A N 1
ATOM 1554 C CA . TYR A 1 200 ? -12.75 12.219 1.034 1 94.69 200 TYR A CA 1
ATOM 1555 C C . TYR A 1 200 ? -11.625 11.414 1.654 1 94.69 200 TYR A C 1
ATOM 1557 O O . TYR A 1 200 ? -11.859 10.555 2.506 1 94.69 200 TYR A O 1
ATOM 1565 N N . GLU A 1 201 ? -10.406 11.727 1.291 1 93.12 201 GLU A N 1
ATOM 1566 C CA . GLU A 1 201 ? -9.227 11.047 1.812 1 93.12 201 GLU A CA 1
ATOM 1567 C C . GLU A 1 201 ? -9.078 11.266 3.314 1 93.12 201 GLU A C 1
ATOM 1569 O O . GLU A 1 201 ? -8.688 10.352 4.043 1 93.12 201 GLU A O 1
ATOM 1574 N N . SER A 1 202 ? -9.375 12.422 3.719 1 94.12 202 SER A N 1
ATOM 1575 C CA . SER A 1 202 ? -9.305 12.727 5.145 1 94.12 202 SER A CA 1
ATOM 1576 C C . SER A 1 202 ? -10.336 11.922 5.934 1 94.12 202 SER A C 1
ATOM 1578 O O . SER A 1 202 ? -10.07 11.5 7.062 1 94.12 202 SER A O 1
ATOM 1580 N N . LYS A 1 203 ? -11.492 11.805 5.352 1 96.75 203 LYS A N 1
ATOM 1581 C CA . LYS A 1 203 ? -12.523 11 5.996 1 96.75 203 LYS A CA 1
ATOM 1582 C C . LYS A 1 203 ? -12.086 9.539 6.113 1 96.75 203 LYS A C 1
ATOM 1584 O O . LYS A 1 203 ? -12.32 8.898 7.137 1 96.75 203 LYS A O 1
ATOM 1589 N N . ILE A 1 204 ? -11.43 9.023 5.09 1 96.31 204 ILE A N 1
ATOM 1590 C CA . ILE A 1 204 ? -10.906 7.664 5.109 1 96.31 204 ILE A CA 1
ATOM 1591 C C . ILE A 1 204 ? -9.859 7.535 6.219 1 96.31 204 ILE A C 1
ATOM 1593 O O . ILE A 1 204 ? -9.875 6.566 6.98 1 96.31 204 ILE A O 1
ATOM 1597 N N . GLU A 1 205 ? -9.047 8.523 6.316 1 95 205 GLU A N 1
ATOM 1598 C CA . GLU A 1 205 ? -8.016 8.516 7.352 1 95 205 GLU A CA 1
ATOM 1599 C C . GLU A 1 205 ? -8.633 8.508 8.75 1 95 205 GLU A C 1
ATOM 1601 O O . GLU A 1 205 ? -8.141 7.836 9.648 1 95 205 GLU A O 1
ATOM 1606 N N . LEU A 1 206 ? -9.633 9.305 8.898 1 97.62 206 LEU A N 1
ATOM 1607 C CA . LEU A 1 206 ? -10.352 9.312 10.172 1 97.62 206 LEU A CA 1
ATOM 1608 C C . LEU A 1 206 ? -10.891 7.926 10.5 1 97.62 206 LEU A C 1
ATOM 1610 O O . LEU A 1 206 ? -10.773 7.461 11.633 1 97.62 206 LEU A O 1
ATOM 1614 N N . GLY A 1 207 ? -11.445 7.246 9.523 1 97.75 207 GLY A N 1
ATOM 1615 C CA . GLY A 1 207 ? -11.906 5.879 9.703 1 97.75 207 GLY A CA 1
ATOM 1616 C C . GLY A 1 207 ? -10.789 4.922 10.102 1 97.75 207 GLY A C 1
ATOM 1617 O O . GLY A 1 207 ? -10.977 4.082 10.977 1 97.75 207 GLY A O 1
ATOM 1618 N N . ARG A 1 208 ? -9.688 5.039 9.508 1 96.5 208 ARG A N 1
ATOM 1619 C CA . ARG A 1 208 ? -8.539 4.195 9.797 1 96.5 208 ARG A CA 1
ATOM 1620 C C . ARG A 1 208 ? -8.078 4.383 11.234 1 96.5 208 ARG A C 1
ATOM 1622 O O . ARG A 1 208 ? -7.746 3.41 11.922 1 96.5 208 ARG A O 1
ATOM 1629 N N . LEU A 1 209 ? -8.023 5.594 11.68 1 96.69 209 LEU A N 1
ATOM 1630 C CA . LEU A 1 209 ? -7.633 5.867 13.062 1 96.69 209 LEU A CA 1
ATOM 1631 C C . LEU A 1 209 ? -8.633 5.258 14.039 1 96.69 209 LEU A C 1
ATOM 1633 O O . LEU A 1 209 ? -8.242 4.672 15.047 1 96.69 209 LEU A O 1
ATOM 1637 N N . LEU A 1 210 ? -9.891 5.414 13.695 1 98.06 210 LEU A N 1
ATOM 1638 C CA . LEU A 1 210 ? -10.93 4.828 14.531 1 98.06 210 LEU A CA 1
ATOM 1639 C C . LEU A 1 210 ? -10.758 3.316 14.641 1 98.06 210 LEU A C 1
ATOM 1641 O O . LEU A 1 210 ? -10.977 2.736 15.703 1 98.06 210 LEU A O 1
ATOM 1645 N N . MET A 1 211 ? -10.32 2.703 13.594 1 97.44 211 MET A N 1
ATOM 1646 C CA . MET A 1 211 ? -10.148 1.255 13.547 1 97.44 211 MET A CA 1
ATOM 1647 C C . MET A 1 211 ? -9.117 0.798 14.57 1 97.44 211 MET A C 1
ATOM 1649 O O . MET A 1 211 ? -9.188 -0.32 15.078 1 97.44 211 MET A O 1
ATOM 1653 N N . GLN A 1 212 ? -8.188 1.647 14.883 1 94.44 212 GLN A N 1
ATOM 1654 C CA . GLN A 1 212 ? -7.102 1.304 15.797 1 94.44 212 GLN A CA 1
ATOM 1655 C C . GLN A 1 212 ? -7.594 1.262 17.25 1 94.44 212 GLN A C 1
ATOM 1657 O O . GLN A 1 212 ? -6.949 0.662 18.109 1 94.44 212 GLN A O 1
ATOM 1662 N N . VAL A 1 213 ? -8.727 1.92 17.469 1 96.75 213 VAL A N 1
ATOM 1663 C CA . VAL A 1 213 ? -9.133 2.051 18.859 1 96.75 213 VAL A CA 1
ATOM 1664 C C . VAL A 1 213 ? -10.508 1.417 19.062 1 96.75 213 VAL A C 1
ATOM 1666 O O . VAL A 1 213 ? -10.789 0.855 20.109 1 96.75 213 VAL A O 1
ATOM 1669 N N . ASP A 1 214 ? -11.359 1.585 18.094 1 98.06 214 ASP A N 1
ATOM 1670 C CA . ASP A 1 214 ? -12.703 1.03 18.172 1 98.06 214 ASP A CA 1
ATOM 1671 C C . ASP A 1 214 ? -13.188 0.573 16.797 1 98.06 214 ASP A C 1
ATOM 1673 O O . ASP A 1 214 ? -13.852 1.329 16.078 1 98.06 214 ASP A O 1
ATOM 1677 N N . PRO A 1 215 ? -12.984 -0.67 16.5 1 97.88 215 PRO A N 1
ATOM 1678 C CA . PRO A 1 215 ? -13.344 -1.185 15.164 1 97.88 215 PRO A CA 1
ATOM 1679 C C . PRO A 1 215 ? -14.836 -1.089 14.883 1 97.88 215 PRO A C 1
ATOM 1681 O O . PRO A 1 215 ? -15.242 -0.93 13.727 1 97.88 215 PRO A O 1
ATOM 1684 N N . ALA A 1 216 ? -15.648 -1.171 15.859 1 97.56 216 ALA A N 1
ATOM 1685 C CA . ALA A 1 216 ? -17.094 -1.091 15.656 1 97.56 216 ALA A CA 1
ATOM 1686 C C . ALA A 1 216 ? -17.516 0.302 15.188 1 97.56 216 ALA A C 1
ATOM 1688 O O . ALA A 1 216 ? -18.234 0.443 14.203 1 97.56 216 ALA A O 1
ATOM 1689 N N . GLU A 1 217 ? -17.031 1.308 15.891 1 98 217 GLU A N 1
ATOM 1690 C CA . GLU A 1 217 ? -17.328 2.678 15.484 1 98 217 GLU A CA 1
ATOM 1691 C C . GLU A 1 217 ? -16.703 3.004 14.133 1 98 217 GLU A C 1
ATOM 1693 O O . GLU A 1 217 ? -17.281 3.742 13.336 1 98 217 GLU A O 1
ATOM 1698 N N . ALA A 1 218 ? -15.516 2.459 13.906 1 98.44 218 ALA A N 1
ATOM 1699 C CA . ALA A 1 218 ? -14.867 2.643 12.617 1 98.44 218 ALA A CA 1
ATOM 1700 C C . ALA A 1 218 ? -15.727 2.096 11.484 1 98.44 218 ALA A C 1
ATOM 1702 O O . ALA A 1 218 ? -15.891 2.748 10.445 1 98.44 218 ALA A O 1
ATOM 1703 N N . PHE A 1 219 ? -16.281 0.94 11.695 1 98.19 219 PHE A N 1
ATOM 1704 C CA . PHE A 1 219 ? -17.109 0.294 10.688 1 98.19 219 PHE A CA 1
ATOM 1705 C C . PHE A 1 219 ? -18.281 1.177 10.305 1 98.19 219 PHE A C 1
ATOM 1707 O O . PHE A 1 219 ? -18.547 1.394 9.125 1 98.19 219 PHE A O 1
ATOM 1714 N N . GLN A 1 220 ? -18.938 1.663 11.305 1 97.25 220 GLN A N 1
ATOM 1715 C CA . GLN A 1 220 ? -20.094 2.518 11.062 1 97.25 220 GLN A CA 1
ATOM 1716 C C . GLN A 1 220 ? -19.688 3.777 10.297 1 97.25 220 GLN A C 1
ATOM 1718 O O . GLN A 1 220 ? -20.375 4.172 9.344 1 97.25 220 GLN A O 1
ATOM 1723 N N . PHE A 1 221 ? -18.703 4.355 10.711 1 98.25 221 PHE A N 1
ATOM 1724 C CA . PHE A 1 221 ? -18.25 5.578 10.062 1 98.25 221 PHE A CA 1
ATOM 1725 C C . PHE A 1 221 ? -17.828 5.297 8.625 1 98.25 221 PHE A C 1
ATOM 1727 O O . PHE A 1 221 ? -18.141 6.082 7.719 1 98.25 221 PHE A O 1
ATOM 1734 N N . LEU A 1 222 ? -17.141 4.199 8.375 1 98.12 222 LEU A N 1
ATOM 1735 C CA . LEU A 1 222 ? -16.656 3.842 7.043 1 98.12 222 LEU A CA 1
ATOM 1736 C C . LEU A 1 222 ? -17.828 3.514 6.113 1 98.12 222 LEU A C 1
ATOM 1738 O O . LEU A 1 222 ? -17.75 3.758 4.906 1 98.12 222 LEU A O 1
ATOM 1742 N N . LEU A 1 223 ? -18.859 2.998 6.652 1 96.94 223 LEU A N 1
ATOM 1743 C CA . LEU A 1 223 ? -20.062 2.789 5.852 1 96.94 223 LEU A CA 1
ATOM 1744 C C . LEU A 1 223 ? -20.594 4.113 5.297 1 96.94 223 LEU A C 1
ATOM 1746 O O . LEU A 1 223 ? -20.984 4.184 4.133 1 96.94 223 LEU A O 1
ATOM 1750 N N . GLU A 1 224 ? -20.547 5.09 6.164 1 96.12 224 GLU A N 1
ATOM 1751 C CA . GLU A 1 224 ? -20.953 6.418 5.715 1 96.12 224 GLU A CA 1
ATOM 1752 C C . GLU A 1 224 ? -20.016 6.945 4.625 1 96.12 224 GLU A C 1
ATOM 1754 O O . GLU A 1 224 ? -20.484 7.523 3.639 1 96.12 224 GLU A O 1
ATOM 1759 N N . VAL A 1 225 ? -18.766 6.746 4.852 1 97.19 225 VAL A N 1
ATOM 1760 C CA . VAL A 1 225 ? -17.766 7.23 3.908 1 97.19 225 VAL A CA 1
ATOM 1761 C C . VAL A 1 225 ? -17.969 6.566 2.551 1 97.19 225 VAL A C 1
ATOM 1763 O O . VAL A 1 225 ? -17.812 7.203 1.508 1 97.19 225 VAL A O 1
ATOM 1766 N N . LEU A 1 226 ? -18.297 5.281 2.586 1 95.88 226 LEU A N 1
ATOM 1767 C CA . LEU A 1 226 ? -18.531 4.535 1.354 1 95.88 226 LEU A CA 1
ATOM 1768 C C . LEU A 1 226 ? -19.656 5.168 0.532 1 95.88 226 LEU A C 1
ATOM 1770 O O . LEU A 1 226 ? -19.594 5.16 -0.7 1 95.88 226 LEU A O 1
ATOM 1774 N N . GLN A 1 227 ? -20.578 5.773 1.137 1 92 227 GLN A N 1
ATOM 1775 C CA . GLN A 1 227 ? -21.719 6.379 0.47 1 92 227 GLN A CA 1
ATOM 1776 C C . GLN A 1 227 ? -21.328 7.672 -0.24 1 92 227 GLN A C 1
ATOM 1778 O O . GLN A 1 227 ? -21.953 8.055 -1.229 1 92 227 GLN A O 1
ATOM 1783 N N . TYR A 1 228 ? -20.328 8.305 0.251 1 87.44 228 TYR A N 1
ATOM 1784 C CA . TYR A 1 228 ? -19.906 9.586 -0.296 1 87.44 228 TYR A CA 1
ATOM 1785 C C . TYR A 1 228 ? -19.047 9.391 -1.542 1 87.44 228 TYR A C 1
ATOM 1787 O O . TYR A 1 228 ? -18.875 10.312 -2.338 1 87.44 228 TYR A O 1
ATOM 1795 N N . GLY A 1 229 ? -18.5 8.289 -1.759 1 81.31 229 GLY A N 1
ATOM 1796 C CA . GLY A 1 229 ? -17.516 8.109 -2.822 1 81.31 229 GLY A CA 1
ATOM 1797 C C . GLY A 1 229 ? -17.984 7.141 -3.898 1 81.31 229 GLY A C 1
ATOM 1798 O O . GLY A 1 229 ? -19.109 6.629 -3.842 1 81.31 229 GLY A O 1
ATOM 1799 N N . ASP A 1 230 ? -17.156 7.02 -4.941 1 81.56 230 ASP A N 1
ATOM 1800 C CA . ASP A 1 230 ? -17.375 6.219 -6.141 1 81.56 230 ASP A CA 1
ATOM 1801 C C . ASP A 1 230 ? -17.062 4.746 -5.891 1 81.56 230 ASP A C 1
ATOM 1803 O O . ASP A 1 230 ? -16.422 4.094 -6.715 1 81.56 230 ASP A O 1
ATOM 1807 N N . ASN A 1 231 ? -17.562 4.152 -4.762 1 89.25 231 ASN A N 1
ATOM 1808 C CA . ASN A 1 231 ? -17.344 2.729 -4.523 1 89.25 231 ASN A CA 1
ATOM 1809 C C . ASN A 1 231 ? -15.852 2.395 -4.469 1 89.25 231 ASN A C 1
ATOM 1811 O O . ASN A 1 231 ? -15.383 1.503 -5.176 1 89.25 231 ASN A O 1
ATOM 1815 N N . ASN A 1 232 ? -15.18 3.072 -3.701 1 93.94 232 ASN A N 1
ATOM 1816 C CA . ASN A 1 232 ? -13.734 2.979 -3.525 1 93.94 232 ASN A CA 1
ATOM 1817 C C . ASN A 1 232 ? -13.328 1.627 -2.943 1 93.94 232 ASN A C 1
ATOM 1819 O O . ASN A 1 232 ? -13.695 1.296 -1.815 1 93.94 232 ASN A O 1
ATOM 1823 N N . PRO A 1 233 ? -12.492 0.827 -3.689 1 95.31 233 PRO A N 1
ATOM 1824 C CA . PRO A 1 233 ? -12.102 -0.497 -3.199 1 95.31 233 PRO A CA 1
ATOM 1825 C C . PRO A 1 233 ? -11.367 -0.436 -1.865 1 95.31 233 PRO A C 1
ATOM 1827 O O . PRO A 1 233 ? -11.461 -1.363 -1.057 1 95.31 233 PRO A O 1
ATOM 1830 N N . TYR A 1 234 ? -10.711 0.583 -1.671 1 95.38 234 TYR A N 1
ATOM 1831 C CA . TYR A 1 234 ? -9.961 0.715 -0.424 1 95.38 234 TYR A CA 1
ATOM 1832 C C . TYR A 1 234 ? -10.906 0.813 0.769 1 95.38 234 TYR A C 1
ATOM 1834 O O . TYR A 1 234 ? -10.617 0.284 1.844 1 95.38 234 TYR A O 1
ATOM 1842 N N . VAL A 1 235 ? -11.992 1.535 0.625 1 97.5 235 VAL A N 1
ATOM 1843 C CA . VAL A 1 235 ? -12.961 1.643 1.707 1 97.5 235 VAL A CA 1
ATOM 1844 C C . VAL A 1 235 ? -13.586 0.276 1.979 1 97.5 235 VAL A C 1
ATOM 1846 O O . VAL A 1 235 ? -13.797 -0.098 3.135 1 97.5 235 VAL A O 1
ATOM 1849 N N . TRP A 1 236 ? -13.859 -0.505 0.964 1 97.38 236 TRP A N 1
ATOM 1850 C CA . TRP A 1 236 ? -14.328 -1.877 1.132 1 97.38 236 TRP A CA 1
ATOM 1851 C C . TRP A 1 236 ? -13.305 -2.709 1.898 1 97.38 236 TRP A C 1
ATOM 1853 O O . TRP A 1 236 ? -13.672 -3.488 2.783 1 97.38 236 TRP A O 1
ATOM 1863 N N . PHE A 1 237 ? -12.109 -2.525 1.555 1 98.12 237 PHE A N 1
ATOM 1864 C CA . PHE A 1 237 ? -11.016 -3.203 2.244 1 98.12 237 PHE A CA 1
ATOM 1865 C C . PHE A 1 237 ? -11.023 -2.867 3.73 1 98.12 237 PHE A C 1
ATOM 1867 O O . PHE A 1 237 ? -10.945 -3.764 4.574 1 98.12 237 PHE A O 1
ATOM 1874 N N . LEU A 1 238 ? -11.125 -1.635 4.047 1 98.25 238 LEU A N 1
ATOM 1875 C CA . LEU A 1 238 ? -11.133 -1.203 5.438 1 98.25 238 LEU A CA 1
ATOM 1876 C C . LEU A 1 238 ? -12.352 -1.739 6.172 1 98.25 238 LEU A C 1
ATOM 1878 O O . LEU A 1 238 ? -12.266 -2.113 7.344 1 98.25 238 LEU A O 1
ATOM 1882 N N . LEU A 1 239 ? -13.484 -1.735 5.496 1 98.19 239 LEU A N 1
ATOM 1883 C CA . LEU A 1 239 ? -14.688 -2.318 6.078 1 98.19 239 LEU A CA 1
ATOM 1884 C C . LEU A 1 239 ? -14.477 -3.793 6.402 1 98.19 239 LEU A C 1
ATOM 1886 O O . LEU A 1 239 ? -14.852 -4.258 7.48 1 98.19 239 LEU A O 1
ATOM 1890 N N . GLY A 1 240 ? -13.875 -4.473 5.469 1 98.44 240 GLY A N 1
ATOM 1891 C CA . GLY A 1 240 ? -13.562 -5.871 5.703 1 98.44 240 GLY A CA 1
ATOM 1892 C C . GLY A 1 240 ? -12.633 -6.086 6.879 1 98.44 240 GLY A C 1
ATOM 1893 O O . GLY A 1 240 ? -12.875 -6.953 7.723 1 98.44 240 GLY A O 1
ATOM 1894 N N . GLU A 1 241 ? -11.609 -5.301 6.949 1 98.19 241 GLU A N 1
ATOM 1895 C CA . GLU A 1 241 ? -10.656 -5.387 8.055 1 98.19 241 GLU A CA 1
ATOM 1896 C C . GLU A 1 241 ? -11.328 -5.062 9.383 1 98.19 241 GLU A C 1
ATOM 1898 O O . GLU A 1 241 ? -11.055 -5.711 10.398 1 98.19 241 GLU A O 1
ATOM 1903 N N . SER A 1 242 ? -12.117 -4.051 9.375 1 98.06 242 SER A N 1
ATOM 1904 C CA . SER A 1 242 ? -12.836 -3.688 10.594 1 98.06 242 SER A CA 1
ATOM 1905 C C . SER A 1 242 ? -13.75 -4.816 11.055 1 98.06 242 SER A C 1
ATOM 1907 O O . SER A 1 242 ? -13.836 -5.098 12.25 1 98.06 242 SER A O 1
ATOM 1909 N N . ALA A 1 243 ? -14.406 -5.434 10.141 1 98 243 ALA A N 1
ATOM 1910 C CA . ALA A 1 243 ? -15.25 -6.574 10.461 1 98 243 ALA A CA 1
ATOM 1911 C C . ALA A 1 243 ? -14.43 -7.73 11.023 1 98 243 ALA A C 1
ATOM 1913 O O . ALA A 1 243 ? -14.836 -8.375 11.992 1 98 243 ALA A O 1
ATOM 1914 N N . ARG A 1 244 ? -13.328 -8.008 10.398 1 97.94 244 ARG A N 1
ATOM 1915 C CA . ARG A 1 244 ? -12.445 -9.062 10.875 1 97.94 244 ARG A CA 1
ATOM 1916 C C . ARG A 1 244 ? -12.008 -8.797 12.312 1 97.94 244 ARG A C 1
ATOM 1918 O O . ARG A 1 244 ? -12.047 -9.703 13.148 1 97.94 244 ARG A O 1
ATOM 1925 N N . MET A 1 245 ? -11.656 -7.559 12.625 1 97.38 245 MET A N 1
ATOM 1926 C CA . MET A 1 245 ? -11.195 -7.18 13.953 1 97.38 245 MET A CA 1
ATOM 1927 C C . MET A 1 245 ? -12.297 -7.371 14.992 1 97.38 245 MET A C 1
ATOM 1929 O O . MET A 1 245 ? -12.016 -7.582 16.172 1 97.38 245 MET A O 1
ATOM 1933 N N . ARG A 1 246 ? -13.531 -7.34 14.531 1 96.62 246 ARG A N 1
ATOM 1934 C CA . ARG A 1 246 ? -14.688 -7.496 15.406 1 96.62 246 ARG A CA 1
ATOM 1935 C C . ARG A 1 246 ? -15.109 -8.961 15.5 1 96.62 246 ARG A C 1
ATOM 1937 O O . ARG A 1 246 ? -16.109 -9.281 16.141 1 96.62 246 ARG A O 1
ATOM 1944 N N . GLY A 1 247 ? -14.422 -9.805 14.797 1 96 247 GLY A N 1
ATOM 1945 C CA . GLY A 1 247 ? -14.742 -11.219 14.812 1 96 247 GLY A CA 1
ATOM 1946 C C . GLY A 1 247 ? -15.898 -11.586 13.891 1 96 247 GLY A C 1
ATOM 1947 O O . GLY A 1 247 ? -16.453 -12.68 13.984 1 96 247 GLY A O 1
ATOM 1948 N N . ARG A 1 248 ? -16.312 -10.664 13.141 1 96.75 248 ARG A N 1
ATOM 1949 C CA . ARG A 1 248 ? -17.359 -10.922 12.164 1 96.75 248 ARG A CA 1
ATOM 1950 C C . ARG A 1 248 ? -16.766 -11.445 10.859 1 96.75 248 ARG A C 1
ATOM 1952 O O . ARG A 1 248 ? -16.828 -10.773 9.828 1 96.75 248 ARG A O 1
ATOM 1959 N N . TYR A 1 249 ? -16.422 -12.68 10.852 1 97 249 TYR A N 1
ATOM 1960 C CA . TYR A 1 249 ? -15.562 -13.25 9.82 1 97 249 TYR A CA 1
ATOM 1961 C C . TYR A 1 249 ? -16.312 -13.422 8.508 1 97 249 TYR A C 1
ATOM 1963 O O . TYR A 1 249 ? -15.758 -13.211 7.434 1 97 249 TYR A O 1
ATOM 1971 N N . VAL A 1 250 ? -17.578 -13.773 8.562 1 96.44 250 VAL A N 1
ATOM 1972 C CA . VAL A 1 250 ? -18.359 -13.984 7.355 1 96.44 250 VAL A CA 1
ATOM 1973 C C . VAL A 1 250 ? -18.531 -12.656 6.617 1 96.44 250 VAL A C 1
ATOM 1975 O O . VAL A 1 250 ? -18.328 -12.578 5.402 1 96.44 250 VAL A O 1
ATOM 1978 N N . ASP A 1 251 ? -18.875 -11.648 7.387 1 97.19 251 ASP A N 1
ATOM 1979 C CA . ASP A 1 251 ? -18.984 -10.312 6.812 1 97.19 251 ASP A CA 1
ATOM 1980 C C . ASP A 1 251 ? -17.641 -9.859 6.223 1 97.19 251 ASP A C 1
ATOM 1982 O O . ASP A 1 251 ? -17.594 -9.32 5.113 1 97.19 251 ASP A O 1
ATOM 1986 N N . ALA A 1 252 ? -16.594 -10.102 6.996 1 97.94 252 ALA A N 1
ATOM 1987 C CA . ALA A 1 252 ? -15.258 -9.719 6.555 1 97.94 252 ALA A CA 1
ATOM 1988 C C . ALA A 1 252 ? -14.914 -10.367 5.219 1 97.94 252 ALA A C 1
ATOM 1990 O O . ALA A 1 252 ? -14.375 -9.711 4.324 1 97.94 252 ALA A O 1
ATOM 1991 N N . ALA A 1 253 ? -15.273 -11.625 5.078 1 97.5 253 ALA A N 1
ATOM 1992 C CA . ALA A 1 253 ? -14.977 -12.367 3.857 1 97.5 253 ALA A CA 1
ATOM 1993 C C . ALA A 1 253 ? -15.672 -11.742 2.652 1 97.5 253 ALA A C 1
ATOM 1995 O O . ALA A 1 253 ? -15.047 -11.523 1.611 1 97.5 253 ALA A O 1
ATOM 1996 N N . ARG A 1 254 ? -16.906 -11.406 2.826 1 97.06 254 ARG A N 1
ATOM 1997 C CA . ARG A 1 254 ? -17.672 -10.82 1.729 1 97.06 254 ARG A CA 1
ATOM 1998 C C . ARG A 1 254 ? -17.125 -9.445 1.355 1 97.06 254 ARG A C 1
ATOM 2000 O O . ARG A 1 254 ? -17 -9.117 0.173 1 97.06 254 ARG A O 1
ATOM 2007 N N . LEU A 1 255 ? -16.828 -8.719 2.357 1 97.81 255 LEU A N 1
ATOM 2008 C CA . LEU A 1 255 ? -16.391 -7.348 2.131 1 97.81 255 LEU A CA 1
ATOM 2009 C C . LEU A 1 255 ? -15 -7.324 1.498 1 97.81 255 LEU A C 1
ATOM 2011 O O . LEU A 1 255 ? -14.75 -6.559 0.564 1 97.81 255 LEU A O 1
ATOM 2015 N N . LEU A 1 256 ? -14.086 -8.148 1.986 1 97.88 256 LEU A N 1
ATOM 2016 C CA . LEU A 1 256 ? -12.75 -8.234 1.409 1 97.88 256 LEU A CA 1
ATOM 2017 C C . LEU A 1 256 ? -12.805 -8.789 -0.01 1 97.88 256 LEU A C 1
ATOM 2019 O O . LEU A 1 256 ? -12.047 -8.359 -0.88 1 97.88 256 LEU A O 1
ATOM 2023 N N . ARG A 1 257 ? -13.672 -9.719 -0.227 1 96.44 257 ARG A N 1
ATOM 2024 C CA . ARG A 1 257 ? -13.875 -10.258 -1.569 1 96.44 257 ARG A CA 1
ATOM 2025 C C . ARG A 1 257 ? -14.336 -9.164 -2.527 1 96.44 257 ARG A C 1
ATOM 2027 O O . ARG A 1 257 ? -13.859 -9.078 -3.66 1 96.44 257 ARG A O 1
ATOM 2034 N N . ARG A 1 258 ? -15.234 -8.398 -2.08 1 95.56 258 ARG A N 1
ATOM 2035 C CA . ARG A 1 258 ? -15.711 -7.285 -2.896 1 95.56 258 ARG A CA 1
ATOM 2036 C C . ARG A 1 258 ? -14.57 -6.336 -3.248 1 95.56 258 ARG A C 1
ATOM 2038 O O . ARG A 1 258 ? -14.445 -5.902 -4.395 1 95.56 258 ARG A O 1
ATOM 2045 N N . ALA A 1 259 ? -13.766 -5.969 -2.258 1 96.31 259 ALA A N 1
ATOM 2046 C CA . ALA A 1 259 ? -12.602 -5.121 -2.502 1 96.31 259 ALA A CA 1
ATOM 2047 C C . ALA A 1 259 ? -11.703 -5.723 -3.572 1 96.31 259 ALA A C 1
ATOM 2049 O O . ALA A 1 259 ? -11.25 -5.023 -4.484 1 96.31 259 ALA A O 1
ATOM 2050 N N . ARG A 1 260 ? -11.469 -6.996 -3.512 1 95 260 ARG A N 1
ATOM 2051 C CA . ARG A 1 260 ? -10.586 -7.684 -4.441 1 95 260 ARG A CA 1
ATOM 2052 C C . ARG A 1 260 ? -11.148 -7.652 -5.859 1 95 260 ARG A C 1
ATOM 2054 O O . ARG A 1 260 ? -10.422 -7.359 -6.812 1 95 260 ARG A O 1
ATOM 2061 N N . VAL A 1 261 ? -12.398 -7.977 -5.938 1 91.81 261 VAL A N 1
ATOM 2062 C CA . VAL A 1 261 ? -13.055 -8.016 -7.238 1 91.81 261 VAL A CA 1
ATOM 2063 C C . VAL A 1 261 ? -12.977 -6.637 -7.898 1 91.81 261 VAL A C 1
ATOM 2065 O O . VAL A 1 261 ? -12.68 -6.531 -9.094 1 91.81 261 VAL A O 1
ATOM 2068 N N . MET A 1 262 ? -13.203 -5.664 -7.121 1 92.25 262 MET A N 1
ATOM 2069 C CA . MET A 1 262 ? -13.156 -4.305 -7.652 1 92.25 262 MET A CA 1
ATOM 2070 C C . MET A 1 262 ? -11.766 -3.959 -8.156 1 92.25 262 MET A C 1
ATOM 2072 O O . MET A 1 262 ? -11.617 -3.322 -9.203 1 92.25 262 MET A O 1
ATOM 2076 N N . LEU A 1 263 ? -10.766 -4.332 -7.449 1 92.88 263 LEU A N 1
ATOM 2077 C CA . LEU A 1 263 ? -9.391 -4.059 -7.852 1 92.88 263 LEU A CA 1
ATOM 2078 C C . LEU A 1 263 ? -9.039 -4.809 -9.133 1 92.88 263 LEU A C 1
ATOM 2080 O O . LEU A 1 263 ? -8.352 -4.277 -10 1 92.88 263 LEU A O 1
ATOM 2084 N N . VAL A 1 264 ? -9.523 -5.992 -9.25 1 87.19 264 VAL A N 1
ATOM 2085 C CA . VAL A 1 264 ? -9.234 -6.812 -10.422 1 87.19 264 VAL A CA 1
ATOM 2086 C C . VAL A 1 264 ? -9.922 -6.23 -11.656 1 87.19 264 VAL A C 1
ATOM 2088 O O . VAL A 1 264 ? -9.305 -6.074 -12.711 1 87.19 264 VAL A O 1
ATOM 2091 N N . VAL A 1 265 ? -11.141 -5.871 -11.516 1 83.69 265 VAL A N 1
ATOM 2092 C CA . VAL A 1 265 ? -11.945 -5.395 -12.633 1 83.69 265 VAL A CA 1
ATOM 2093 C C . VAL A 1 265 ? -11.398 -4.051 -13.125 1 83.69 265 VAL A C 1
ATOM 2095 O O . VAL A 1 265 ? -11.391 -3.775 -14.32 1 83.69 265 VAL A O 1
ATOM 2098 N N . SER A 1 266 ? -10.898 -3.311 -12.172 1 84.62 266 SER A N 1
ATOM 2099 C CA . SER A 1 266 ? -10.438 -1.977 -12.539 1 84.62 266 SER A CA 1
ATOM 2100 C C . SER A 1 266 ? -8.953 -1.982 -12.891 1 84.62 266 SER A C 1
ATOM 2102 O O . SER A 1 266 ? -8.359 -0.927 -13.117 1 84.62 266 SER A O 1
ATOM 2104 N N . ASP A 1 267 ? -8.359 -3.168 -12.969 1 79.12 267 ASP A N 1
ATOM 2105 C CA . ASP A 1 267 ? -6.922 -3.258 -13.188 1 79.12 267 ASP A CA 1
ATOM 2106 C C . ASP A 1 267 ? -6.16 -2.367 -12.211 1 79.12 267 ASP A C 1
ATOM 2108 O O . ASP A 1 267 ? -5.324 -1.558 -12.617 1 79.12 267 ASP A O 1
ATOM 2112 N N . GLY A 1 268 ? -6.582 -2.492 -11.07 1 78.38 268 GLY A N 1
ATOM 2113 C CA . GLY A 1 268 ? -6.043 -1.67 -10 1 78.38 268 GLY A CA 1
ATOM 2114 C C . GLY A 1 268 ? -4.59 -1.973 -9.688 1 78.38 268 GLY A C 1
ATOM 2115 O O . GLY A 1 268 ? -3.994 -2.867 -10.289 1 78.38 268 GLY A O 1
ATOM 2116 N N . ASP A 1 269 ? -4.059 -1.246 -8.781 1 83.06 269 ASP A N 1
ATOM 2117 C CA . ASP A 1 269 ? -2.67 -1.306 -8.336 1 83.06 269 ASP A CA 1
ATOM 2118 C C . ASP A 1 269 ? -2.324 -2.691 -7.797 1 83.06 269 ASP A C 1
ATOM 2120 O O . ASP A 1 269 ? -3.037 -3.229 -6.945 1 83.06 269 ASP A O 1
ATOM 2124 N N . ALA A 1 270 ? -1.256 -3.254 -8.297 1 82.81 270 ALA A N 1
ATOM 2125 C CA . ALA A 1 270 ? -0.802 -4.586 -7.902 1 82.81 270 ALA A CA 1
ATOM 2126 C C . ALA A 1 270 ? -0.469 -4.633 -6.414 1 82.81 270 ALA A C 1
ATOM 2128 O O . ALA A 1 270 ? -0.696 -5.648 -5.754 1 82.81 270 ALA A O 1
ATOM 2129 N N . VAL A 1 271 ? -0.011 -3.564 -5.953 1 83.19 271 VAL A N 1
ATOM 2130 C CA . VAL A 1 271 ? 0.349 -3.5 -4.539 1 83.19 271 VAL A CA 1
ATOM 2131 C C . VAL A 1 271 ? -0.912 -3.566 -3.682 1 83.19 271 VAL A C 1
ATOM 2133 O O . VAL A 1 271 ? -0.949 -4.281 -2.678 1 83.19 271 VAL A O 1
ATOM 2136 N N . ALA A 1 272 ? -1.93 -2.861 -4.109 1 90.38 272 ALA A N 1
ATOM 2137 C CA . ALA A 1 272 ? -3.203 -2.879 -3.395 1 90.38 272 ALA A CA 1
ATOM 2138 C C . ALA A 1 272 ? -3.82 -4.273 -3.412 1 90.38 272 ALA A C 1
ATOM 2140 O O . ALA A 1 272 ? -4.367 -4.73 -2.404 1 90.38 272 ALA A O 1
ATOM 2141 N N . LEU A 1 273 ? -3.715 -4.883 -4.52 1 92.06 273 LEU A N 1
ATOM 2142 C CA . LEU A 1 273 ? -4.258 -6.23 -4.637 1 92.06 273 LEU A CA 1
ATOM 2143 C C . LEU A 1 273 ? -3.529 -7.191 -3.707 1 92.06 273 LEU A C 1
ATOM 2145 O O . LEU A 1 273 ? -4.156 -8.031 -3.057 1 92.06 273 LEU A O 1
ATOM 2149 N N . LYS A 1 274 ? -2.291 -7.051 -3.648 1 89.56 274 LYS A N 1
ATOM 2150 C CA . LYS A 1 274 ? -1.498 -7.898 -2.764 1 89.56 274 LYS A CA 1
ATOM 2151 C C . LYS A 1 274 ? -1.873 -7.668 -1.302 1 89.56 274 LYS A C 1
ATOM 2153 O O . LYS A 1 274 ? -1.919 -8.617 -0.511 1 89.56 274 LYS A O 1
ATOM 2158 N N . GLU A 1 275 ? -2.127 -6.5 -0.96 1 90.88 275 GLU A N 1
ATOM 2159 C CA . GLU A 1 275 ? -2.543 -6.176 0.401 1 90.88 275 GLU A CA 1
ATOM 2160 C C . GLU A 1 275 ? -3.873 -6.844 0.745 1 90.88 275 GLU A C 1
ATOM 2162 O O . GLU A 1 275 ? -4.043 -7.371 1.845 1 90.88 275 GLU A O 1
ATOM 2167 N N . VAL A 1 276 ? -4.758 -6.758 -0.181 1 96.31 276 VAL A N 1
ATOM 2168 C CA . VAL A 1 276 ? -6.066 -7.371 0.03 1 96.31 276 VAL A CA 1
ATOM 2169 C C . VAL A 1 276 ? -5.914 -8.883 0.145 1 96.31 276 VAL A C 1
ATOM 2171 O O . VAL A 1 276 ? -6.527 -9.516 1.011 1 96.31 276 VAL A O 1
ATOM 2174 N N . ASP A 1 277 ? -5.09 -9.445 -0.692 1 94.44 277 ASP A N 1
ATOM 2175 C CA . ASP A 1 277 ? -4.852 -10.883 -0.637 1 94.44 277 ASP A CA 1
ATOM 2176 C C . ASP A 1 277 ? -4.238 -11.289 0.702 1 94.44 277 ASP A C 1
ATOM 2178 O O . ASP A 1 277 ? -4.59 -12.328 1.261 1 94.44 277 ASP A O 1
ATOM 2182 N N . GLU A 1 278 ? -3.4 -10.477 1.186 1 92.44 278 GLU A N 1
ATOM 2183 C CA . GLU A 1 278 ? -2.805 -10.742 2.492 1 92.44 278 GLU A CA 1
ATOM 2184 C C . GLU A 1 278 ? -3.855 -10.688 3.598 1 92.44 278 GLU A C 1
ATOM 2186 O O . GLU A 1 278 ? -3.852 -11.516 4.508 1 92.44 278 GLU A O 1
ATOM 2191 N N . ALA A 1 279 ? -4.66 -9.75 3.521 1 96.31 279 ALA A N 1
ATOM 2192 C CA . ALA A 1 279 ? -5.73 -9.625 4.508 1 96.31 279 ALA A CA 1
ATOM 2193 C C . ALA A 1 279 ? -6.656 -10.836 4.465 1 96.31 279 ALA A C 1
ATOM 2195 O O . ALA A 1 279 ? -7.094 -11.336 5.508 1 96.31 279 ALA A O 1
ATOM 2196 N N . ILE A 1 280 ? -6.926 -11.281 3.299 1 97.25 280 ILE A N 1
ATOM 2197 C CA . ILE A 1 280 ? -7.777 -12.453 3.137 1 97.25 280 ILE A CA 1
ATOM 2198 C C . ILE A 1 280 ? -7.074 -13.688 3.705 1 97.25 280 ILE A C 1
ATOM 2200 O O . ILE A 1 280 ? -7.707 -14.523 4.355 1 97.25 280 ILE A O 1
ATOM 2204 N N . SER A 1 281 ? -5.832 -13.742 3.447 1 94.31 281 SER A N 1
ATOM 2205 C CA . SER A 1 281 ? -5.062 -14.852 3.996 1 94.31 281 SER A CA 1
ATOM 2206 C C . SER A 1 281 ? -5.133 -14.875 5.52 1 94.31 281 SER A C 1
ATOM 2208 O O . SER A 1 281 ? -5.328 -15.93 6.121 1 94.31 281 SER A O 1
ATOM 2210 N N . VAL A 1 282 ? -4.977 -13.734 6.105 1 93.75 282 VAL A N 1
ATOM 2211 C CA . VAL A 1 282 ? -5.07 -13.625 7.555 1 93.75 282 VAL A CA 1
ATOM 2212 C C . VAL A 1 282 ? -6.473 -14.016 8.016 1 93.75 282 VAL A C 1
ATOM 2214 O O . VAL A 1 282 ? -6.629 -14.742 9 1 93.75 282 VAL A O 1
ATOM 2217 N N . LEU A 1 283 ? -7.438 -13.586 7.316 1 97.31 283 LEU A N 1
ATOM 2218 C CA . LEU A 1 283 ? -8.828 -13.906 7.641 1 97.31 283 LEU A CA 1
ATOM 2219 C C . LEU A 1 283 ? -9.062 -15.414 7.594 1 97.31 283 LEU A C 1
ATOM 2221 O O . LEU A 1 283 ? -9.672 -15.977 8.508 1 97.31 283 LEU A O 1
ATOM 2225 N N . VAL A 1 284 ? -8.562 -16.031 6.578 1 96.44 284 VAL A N 1
ATOM 2226 C CA . VAL A 1 284 ? -8.734 -17.484 6.41 1 96.44 284 VAL A CA 1
ATOM 2227 C C . VAL A 1 284 ? -8.102 -18.219 7.59 1 96.44 284 VAL A C 1
ATOM 2229 O O . VAL A 1 284 ? -8.688 -19.156 8.117 1 96.44 284 VAL A O 1
ATOM 2232 N N . GLN A 1 285 ? -7.008 -17.75 7.977 1 93.94 285 GLN A N 1
ATOM 2233 C CA . GLN A 1 285 ? -6.344 -18.328 9.141 1 93.94 285 GLN A CA 1
ATOM 2234 C C . GLN A 1 285 ? -7.191 -18.172 10.398 1 93.94 285 GLN A C 1
ATOM 2236 O O . GLN A 1 285 ? -7.395 -19.125 11.141 1 93.94 285 GLN A O 1
ATOM 2241 N N . GLU A 1 286 ? -7.691 -17 10.586 1 95.5 286 GLU A N 1
ATOM 2242 C CA . GLU A 1 286 ? -8.445 -16.703 11.797 1 95.5 286 GLU A CA 1
ATOM 2243 C C . GLU A 1 286 ? -9.781 -17.438 11.812 1 95.5 286 GLU A C 1
ATOM 2245 O O . GLU A 1 286 ? -10.328 -17.719 12.883 1 95.5 286 GLU A O 1
ATOM 2250 N N . MET A 1 287 ? -10.266 -17.75 10.68 1 96.19 287 MET A N 1
ATOM 2251 C CA . MET A 1 287 ? -11.523 -18.5 10.57 1 96.19 287 MET A CA 1
ATOM 2252 C C . MET A 1 287 ? -11.312 -19.969 10.906 1 96.19 287 MET A C 1
ATOM 2254 O O . MET A 1 287 ? -12.273 -20.703 11.109 1 96.19 287 MET A O 1
ATOM 2258 N N . GLY A 1 288 ? -10.109 -20.422 10.961 1 93.44 288 GLY A N 1
ATOM 2259 C CA . GLY A 1 288 ? -9.805 -21.797 11.266 1 93.44 288 GLY A CA 1
ATOM 2260 C C . GLY A 1 288 ? -9.289 -22.578 10.07 1 93.44 288 GLY A C 1
ATOM 2261 O O . GLY A 1 288 ? -9.266 -23.812 10.086 1 93.44 288 GLY A O 1
ATOM 2262 N N . GLY A 1 289 ? -8.992 -21.891 8.984 1 93.44 289 GLY A N 1
ATOM 2263 C CA . GLY A 1 289 ? -8.398 -22.547 7.836 1 93.44 289 GLY A CA 1
ATOM 2264 C C . GLY A 1 289 ? -9.273 -22.5 6.598 1 93.44 289 GLY A C 1
ATOM 2265 O O . GLY A 1 289 ? -10.375 -21.953 6.633 1 93.44 289 GLY A O 1
ATOM 2266 N N . PRO A 1 290 ? -8.75 -23.062 5.5 1 94.31 290 PRO A N 1
ATOM 2267 C CA . PRO A 1 290 ? -9.445 -22.984 4.211 1 94.31 290 PRO A CA 1
ATOM 2268 C C . PRO A 1 290 ? -10.797 -23.703 4.219 1 94.31 290 PRO A C 1
ATOM 2270 O O . PRO A 1 290 ? -11.734 -23.266 3.557 1 94.31 290 PRO A O 1
ATOM 2273 N N . GLU A 1 291 ? -10.852 -24.75 4.914 1 93.62 291 GLU A N 1
ATOM 2274 C CA . GLU A 1 291 ? -12.117 -25.469 4.973 1 93.62 291 GLU A CA 1
ATOM 2275 C C . GLU A 1 291 ? -13.219 -24.609 5.578 1 93.62 291 GLU A C 1
ATOM 2277 O O . GLU A 1 291 ? -14.359 -24.625 5.098 1 93.62 291 GLU A O 1
ATOM 2282 N N . ALA A 1 292 ? -12.883 -23.906 6.617 1 94.38 292 ALA A N 1
ATOM 2283 C CA . ALA A 1 292 ? -13.836 -23 7.258 1 94.38 292 ALA A CA 1
ATOM 2284 C C . ALA A 1 292 ? -14.211 -21.859 6.332 1 94.38 292 ALA A C 1
ATOM 2286 O O . ALA A 1 292 ? -15.383 -21.469 6.254 1 94.38 292 ALA A O 1
ATOM 2287 N N . ALA A 1 293 ? -13.273 -21.391 5.656 1 94.56 293 ALA A N 1
ATOM 2288 C CA . ALA A 1 293 ? -13.484 -20.281 4.734 1 94.56 293 ALA A CA 1
ATOM 2289 C C . ALA A 1 293 ? -14.43 -20.672 3.605 1 94.56 293 ALA A C 1
ATOM 2291 O O . ALA A 1 293 ? -15.25 -19.875 3.154 1 94.56 293 ALA A O 1
ATOM 2292 N N . ALA A 1 294 ? -14.352 -21.891 3.213 1 94.5 294 ALA A N 1
ATOM 2293 C CA . ALA A 1 294 ? -15.141 -22.391 2.09 1 94.5 294 ALA A CA 1
ATOM 2294 C C . ALA A 1 294 ? -16.625 -22.469 2.451 1 94.5 294 ALA A C 1
ATOM 2296 O O . ALA A 1 294 ? -17.484 -22.578 1.569 1 94.5 294 ALA A O 1
ATOM 2297 N N . GLN A 1 295 ? -16.938 -22.344 3.65 1 94.5 295 GLN A N 1
ATOM 2298 C CA . GLN A 1 295 ? -18.312 -22.484 4.113 1 94.5 295 GLN A CA 1
ATOM 2299 C C . GLN A 1 295 ? -19.062 -21.156 4.008 1 94.5 295 GLN A C 1
ATOM 2301 O O . GLN A 1 295 ? -20.281 -21.109 4.176 1 94.5 295 GLN A O 1
ATOM 2306 N N . VAL A 1 296 ? -18.375 -20.094 3.771 1 94.44 296 VAL A N 1
ATOM 2307 C CA . VAL A 1 296 ? -19 -18.781 3.684 1 94.44 296 VAL A CA 1
ATOM 2308 C C . VAL A 1 296 ? -19.906 -18.734 2.455 1 94.44 296 VAL A C 1
ATOM 2310 O O . VAL A 1 296 ? -19.469 -18.984 1.334 1 94.44 296 VAL A O 1
ATOM 2313 N N . LYS A 1 297 ? -21.109 -18.359 2.652 1 90.94 297 LYS A N 1
ATOM 2314 C CA . LYS A 1 297 ? -22.094 -18.328 1.572 1 90.94 297 LYS A CA 1
ATOM 2315 C C . LYS A 1 297 ? -22.203 -16.922 0.971 1 90.94 297 LYS A C 1
ATOM 2317 O O . LYS A 1 297 ? -21.859 -15.938 1.624 1 90.94 297 LYS A O 1
ATOM 2322 N N . ASP A 1 298 ? -22.609 -16.844 -0.298 1 92.12 298 ASP A N 1
ATOM 2323 C CA . ASP A 1 298 ? -22.922 -15.602 -0.996 1 92.12 298 ASP A CA 1
ATOM 2324 C C . ASP A 1 298 ? -21.719 -14.656 -1.014 1 92.12 298 ASP A C 1
ATOM 2326 O O . ASP A 1 298 ? -21.859 -13.469 -0.735 1 92.12 298 ASP A O 1
ATOM 2330 N N . LEU A 1 299 ? -20.641 -15.25 -1.283 1 91.81 299 LEU A N 1
ATOM 2331 C CA . LEU A 1 299 ? -19.391 -14.5 -1.268 1 91.81 299 LEU A CA 1
ATOM 2332 C C . LEU A 1 299 ? -19.406 -13.406 -2.328 1 91.81 299 LEU A C 1
ATOM 2334 O O . LEU A 1 299 ? -18.859 -12.32 -2.107 1 91.81 299 LEU A O 1
ATOM 2338 N N . ASP A 1 300 ? -19.969 -13.656 -3.443 1 88.5 300 ASP A N 1
ATOM 2339 C CA . ASP A 1 300 ? -19.938 -12.719 -4.559 1 88.5 300 ASP A CA 1
ATOM 2340 C C . ASP A 1 300 ? -21.266 -12 -4.727 1 88.5 300 ASP A C 1
ATOM 2342 O O . ASP A 1 300 ? -21.641 -11.609 -5.832 1 88.5 300 ASP A O 1
ATOM 2346 N N . HIS A 1 301 ? -21.906 -11.953 -3.645 1 89.31 301 HIS A N 1
ATOM 2347 C CA . HIS A 1 301 ? -23.156 -11.219 -3.717 1 89.31 301 HIS A CA 1
ATOM 2348 C C . HIS A 1 301 ? -22.938 -9.797 -4.203 1 89.31 301 HIS A C 1
ATOM 2350 O O . HIS A 1 301 ? -21.984 -9.133 -3.787 1 89.31 301 HIS A O 1
ATOM 2356 N N . PRO A 1 302 ? -23.828 -9.289 -5.094 1 88.06 302 PRO A N 1
ATOM 2357 C CA . PRO A 1 302 ? -23.641 -7.953 -5.664 1 88.06 302 PRO A CA 1
ATOM 2358 C C . PRO A 1 302 ? -23.781 -6.84 -4.625 1 88.06 302 PRO A C 1
ATOM 2360 O O . PRO A 1 302 ? -23.219 -5.754 -4.797 1 88.06 302 PRO A O 1
ATOM 2363 N N . TYR A 1 303 ? -24.547 -7.113 -3.609 1 91.12 303 TYR A N 1
ATOM 2364 C CA . TYR A 1 303 ? -24.75 -6.145 -2.539 1 91.12 303 TYR A CA 1
ATOM 2365 C C . TYR A 1 303 ? -24.422 -6.75 -1.182 1 91.12 303 TYR A C 1
ATOM 2367 O O . TYR A 1 303 ? -25.312 -6.969 -0.357 1 91.12 303 TYR A O 1
ATOM 2375 N N . PRO A 1 304 ? -23.141 -6.883 -0.935 1 93.06 304 PRO A N 1
ATOM 2376 C CA . PRO A 1 304 ? -22.75 -7.566 0.3 1 93.06 304 PRO A CA 1
ATOM 2377 C C . PRO A 1 304 ? -23.188 -6.82 1.556 1 93.06 304 PRO A C 1
ATOM 2379 O O . PRO A 1 304 ? -23.344 -7.43 2.619 1 93.06 304 PRO A O 1
ATOM 2382 N N . LEU A 1 305 ? -23.422 -5.559 1.488 1 93.75 305 LEU A N 1
ATOM 2383 C CA . LEU A 1 305 ? -23.828 -4.777 2.652 1 93.75 305 LEU A CA 1
ATOM 2384 C C . LEU A 1 305 ? -25.203 -5.195 3.139 1 93.75 305 LEU A C 1
ATOM 2386 O O . LEU A 1 305 ? -25.531 -5.031 4.316 1 93.75 305 LEU A O 1
ATOM 2390 N N . GLU A 1 306 ? -26.031 -5.742 2.289 1 93 306 GLU A N 1
ATOM 2391 C CA . GLU A 1 306 ? -27.375 -6.184 2.637 1 93 306 GLU A CA 1
ATOM 2392 C C . GLU A 1 306 ? -27.344 -7.48 3.439 1 93 306 GLU A C 1
ATOM 2394 O O . GLU A 1 306 ? -28.328 -7.844 4.082 1 93 306 GLU A O 1
ATOM 2399 N N . LEU A 1 307 ? -26.203 -8.133 3.424 1 91.94 307 LEU A N 1
ATOM 2400 C CA . LEU A 1 307 ? -26.094 -9.438 4.066 1 91.94 307 LEU A CA 1
ATOM 2401 C C . LEU A 1 307 ? -25.406 -9.328 5.418 1 91.94 307 LEU A C 1
ATOM 2403 O O . LEU A 1 307 ? -25.156 -10.344 6.078 1 91.94 307 LEU A O 1
ATOM 2407 N N . LEU A 1 308 ? -25.078 -8.133 5.797 1 92.69 308 LEU A N 1
ATOM 2408 C CA . LEU A 1 308 ? -24.375 -7.949 7.059 1 92.69 308 LEU A CA 1
ATOM 2409 C C . LEU A 1 308 ? -25.156 -8.555 8.219 1 92.69 308 LEU A C 1
ATOM 2411 O O . LEU A 1 308 ? -26.391 -8.43 8.273 1 92.69 308 LEU A O 1
ATOM 2415 N N . GLN A 1 309 ? -24.422 -9.211 9.047 1 84.44 309 GLN A N 1
ATOM 2416 C CA . GLN A 1 309 ? -25.047 -9.797 10.234 1 84.44 309 GLN A CA 1
ATOM 2417 C C . GLN A 1 309 ? -25.5 -8.711 11.203 1 84.44 309 GLN A C 1
ATOM 2419 O O . GLN A 1 309 ? -24.875 -7.66 11.312 1 84.44 309 GLN A O 1
ATOM 2424 N N . ALA A 1 310 ? -26.703 -9.125 11.867 1 73.56 310 ALA A N 1
ATOM 2425 C CA . ALA A 1 310 ? -27.281 -8.172 12.82 1 73.56 310 ALA A CA 1
ATOM 2426 C C . ALA A 1 310 ? -26.344 -7.938 14 1 73.56 310 ALA A C 1
ATOM 2428 O O . ALA A 1 310 ? -25.625 -8.844 14.422 1 73.56 310 ALA A O 1
ATOM 2429 N N . GLU A 1 311 ? -25.984 -6.695 14.367 1 69.69 311 GLU A N 1
ATOM 2430 C CA . GLU A 1 311 ? -25.094 -6.328 15.469 1 69.69 311 GLU A CA 1
ATOM 2431 C C . GLU A 1 311 ? -25.641 -6.836 16.797 1 69.69 311 GLU A C 1
ATOM 2433 O O . GLU A 1 311 ? -26.828 -6.715 17.078 1 69.69 311 GLU A O 1
ATOM 2438 N N . ASP A 1 312 ? -25.141 -7.895 17.391 1 55.66 312 ASP A N 1
ATOM 2439 C CA . ASP A 1 312 ? -25.562 -8.211 18.75 1 55.66 312 ASP A CA 1
ATOM 2440 C C . ASP A 1 312 ? -25.422 -6.996 19.656 1 55.66 312 ASP A C 1
ATOM 2442 O O . ASP A 1 312 ? -24.406 -6.301 19.625 1 55.66 312 ASP A O 1
ATOM 2446 N N . ASP A 1 313 ? -26.422 -6.215 20.016 1 47.28 313 ASP A N 1
ATOM 2447 C CA . ASP A 1 313 ? -26.469 -5.172 21.031 1 47.28 313 ASP A CA 1
ATOM 2448 C C . ASP A 1 313 ? -25.688 -5.586 22.281 1 47.28 313 ASP A C 1
ATOM 2450 O O . ASP A 1 313 ? -26.25 -6.188 23.203 1 47.28 313 ASP A O 1
ATOM 2454 N N . GLN A 1 314 ? -24.703 -6.211 22.328 1 42.94 314 GLN A N 1
ATOM 2455 C CA . GLN A 1 314 ? -24.109 -6.535 23.625 1 42.94 314 GLN A CA 1
ATOM 2456 C C . GLN A 1 314 ? -23.75 -5.27 24.391 1 42.94 314 GLN A C 1
ATOM 2458 O O . GLN A 1 314 ? -23.078 -5.34 25.422 1 42.94 314 GLN A O 1
ATOM 2463 N N . GLY A 1 315 ? -23.859 -4.047 23.969 1 37.25 315 GLY A N 1
ATOM 2464 C CA . GLY A 1 315 ? -23.375 -3.193 25.047 1 37.25 315 GLY A CA 1
ATOM 2465 C C . GLY A 1 315 ? -24 -3.502 26.391 1 37.25 315 GLY A C 1
ATOM 2466 O O . GLY A 1 315 ? -23.406 -4.184 27.219 1 37.25 315 GLY A O 1
ATOM 2467 N N . ALA A 1 316 ? -24.75 -2.291 27 1 34.47 316 ALA A N 1
ATOM 2468 C CA . ALA A 1 316 ? -25.031 -1.768 28.328 1 34.47 316 ALA A CA 1
ATOM 2469 C C . ALA A 1 316 ? -26.141 -2.561 29 1 34.47 316 ALA A C 1
ATOM 2471 O O . ALA A 1 316 ? -27.266 -2.07 29.156 1 34.47 316 ALA A O 1
ATOM 2472 N N . GLU A 1 317 ? -26.375 -3.744 28.656 1 33.78 317 GLU A N 1
ATOM 2473 C CA . GLU A 1 317 ? -27.391 -4.164 29.609 1 33.78 317 GLU A CA 1
ATOM 2474 C C . GLU A 1 317 ? -26.859 -4.066 31.047 1 33.78 317 GLU A C 1
ATOM 2476 O O . GLU A 1 317 ? -26.141 -4.945 31.5 1 33.78 317 GLU A O 1
ATOM 2481 N N . GLU A 1 318 ? -26.266 -2.828 31.438 1 33.78 318 GLU A N 1
ATOM 2482 C CA . GLU A 1 318 ? -26.281 -2.707 32.906 1 33.78 318 GLU A CA 1
ATOM 2483 C C . GLU A 1 318 ? -27.625 -3.158 33.469 1 33.78 318 GLU A C 1
ATOM 2485 O O . GLU A 1 318 ? -28.672 -2.623 33.094 1 33.78 318 GLU A O 1
ATOM 2490 N N . ASP A 1 319 ? -27.766 -4.328 33.688 1 34 319 ASP A N 1
ATOM 2491 C CA . ASP A 1 319 ? -28.859 -4.891 34.469 1 34 319 ASP A CA 1
ATOM 2492 C C . ASP A 1 319 ? -29.125 -4.039 35.719 1 34 319 ASP A C 1
ATOM 2494 O O . ASP A 1 319 ? -28.469 -4.203 36.75 1 34 319 ASP A O 1
ATOM 2498 N N . GLY A 1 320 ? -29.156 -2.695 35.469 1 32.5 320 GLY A N 1
ATOM 2499 C CA . GLY A 1 320 ? -29.562 -1.825 36.562 1 32.5 320 GLY A CA 1
ATOM 2500 C C . GLY A 1 320 ? -30.875 -2.246 37.188 1 32.5 320 GLY A C 1
ATOM 2501 O O . GLY A 1 320 ? -31.531 -1.443 37.875 1 32.5 320 GLY A O 1
ATOM 2502 N N . ASP A 1 321 ? -31.328 -3.377 36.781 1 32.22 321 ASP A N 1
ATOM 2503 C CA . ASP A 1 321 ? -32.625 -3.639 37.406 1 32.22 321 ASP A CA 1
ATOM 2504 C C . ASP A 1 321 ? -32.531 -3.721 38.906 1 32.22 321 ASP A C 1
ATOM 2506 O O . ASP A 1 321 ? -32.344 -4.805 39.469 1 32.22 321 ASP A O 1
ATOM 2510 N N . ASP A 1 322 ? -31.547 -2.893 39.5 1 31.39 322 ASP A N 1
ATOM 2511 C CA . ASP A 1 322 ? -31.75 -2.908 40.938 1 31.39 322 ASP A CA 1
ATOM 2512 C C . ASP A 1 322 ? -33.188 -2.594 41.312 1 31.39 322 ASP A C 1
ATOM 2514 O O . ASP A 1 322 ? -33.719 -1.533 40.938 1 31.39 322 ASP A O 1
ATOM 2518 N N . ASN A 1 323 ? -34 -3.578 41.281 1 30.88 323 ASN A N 1
ATOM 2519 C CA . ASN A 1 323 ? -35.375 -3.576 41.781 1 30.88 323 ASN A CA 1
ATOM 2520 C C . ASN A 1 323 ? -35.469 -2.799 43.094 1 30.88 323 ASN A C 1
ATOM 2522 O O . ASN A 1 323 ? -35.062 -3.281 44.156 1 30.88 323 ASN A O 1
ATOM 2526 N N . LEU A 1 324 ? -35.188 -1.472 43.125 1 28.08 324 LEU A N 1
ATOM 2527 C CA . LEU A 1 324 ? -35.5 -0.673 44.281 1 28.08 324 LEU A CA 1
ATOM 2528 C C . LEU A 1 324 ? -36.938 -0.928 44.719 1 28.08 324 LEU A C 1
ATOM 2530 O O . LEU A 1 324 ? -37.875 -0.679 43.969 1 28.08 324 LEU A O 1
ATOM 2534 N N . THR A 1 325 ? -37.156 -1.956 45.531 1 30.91 325 THR A N 1
ATOM 2535 C CA . THR A 1 325 ? -38.375 -2.301 46.281 1 30.91 325 THR A CA 1
ATOM 2536 C C . THR A 1 325 ? -38.969 -1.063 46.938 1 30.91 325 THR A C 1
ATOM 2538 O O . THR A 1 325 ? -38.281 -0.383 47.719 1 30.91 325 THR A O 1
ATOM 2541 N N . GLU A 1 326 ? -39.844 -0.291 46.219 1 30.94 326 GLU A N 1
ATOM 2542 C CA . GLU A 1 326 ? -40.625 0.846 46.688 1 30.94 326 GLU A CA 1
ATOM 2543 C C . GLU A 1 326 ? -41.281 0.546 48.031 1 30.94 326 GLU A C 1
ATOM 2545 O O . GLU A 1 326 ? -41.969 -0.468 48.188 1 30.94 326 GLU A O 1
ATOM 2550 N N . PRO A 1 327 ? -40.688 1.068 49.156 1 33.47 327 PRO A N 1
ATOM 2551 C CA . PRO A 1 327 ? -41.281 0.781 50.469 1 33.47 327 PRO A CA 1
ATOM 2552 C C . PRO A 1 327 ? -42.781 1.05 50.5 1 33.47 327 PRO A C 1
ATOM 2554 O O . PRO A 1 327 ? -43.281 1.888 49.75 1 33.47 327 PRO A O 1
ATOM 2557 N N . GLU A 1 328 ? -43.594 0.037 50.781 1 30.88 328 GLU A N 1
ATOM 2558 C CA . GLU A 1 328 ? -45.031 0.031 51 1 30.88 328 GLU A CA 1
ATOM 2559 C C . GLU A 1 328 ? -45.469 1.14 51.969 1 30.88 328 GLU A C 1
ATOM 2561 O O . GLU A 1 328 ? -45.156 1.082 53.156 1 30.88 328 GLU A O 1
ATOM 2566 N N . ARG A 1 329 ? -45.344 2.447 51.562 1 28.42 329 ARG A N 1
ATOM 2567 C CA . ARG A 1 329 ? -45.844 3.436 52.5 1 28.42 329 ARG A CA 1
ATOM 2568 C C . ARG A 1 329 ? -47.312 3.139 52.875 1 28.42 329 ARG A C 1
ATOM 2570 O O . ARG A 1 329 ? -48.156 2.969 52 1 28.42 329 ARG A O 1
ATOM 2577 N N . GLU A 1 330 ? -47.531 2.6 54.062 1 31.75 330 GLU A N 1
ATOM 2578 C CA . GLU A 1 330 ? -48.781 2.312 54.781 1 31.75 330 GLU A CA 1
ATOM 2579 C C . GLU A 1 330 ? -49.719 3.514 54.75 1 31.75 330 GLU A C 1
ATOM 2581 O O . GLU A 1 330 ? -49.281 4.656 54.875 1 31.75 330 GLU A O 1
ATOM 2586 N N . PRO A 1 331 ? -51 3.434 54.094 1 31.81 331 PRO A N 1
ATOM 2587 C CA . PRO A 1 331 ? -52.062 4.434 54.031 1 31.81 331 PRO A CA 1
ATOM 2588 C C . PRO A 1 331 ? -52.406 5.027 55.375 1 31.81 331 PRO A C 1
ATOM 2590 O O . PRO A 1 331 ? -52.5 4.297 56.375 1 31.81 331 PRO A O 1
ATOM 2593 N N . CYS A 1 332 ? -51.844 6.172 55.688 1 30.28 332 CYS A N 1
ATOM 2594 C CA . CYS A 1 332 ? -52.25 6.848 56.938 1 30.28 332 CYS A CA 1
ATOM 2595 C C . CYS A 1 332 ? -53.781 6.965 57.031 1 30.28 332 CYS A C 1
ATOM 2597 O O . CYS A 1 332 ? -54.406 7.406 56.094 1 30.28 332 CYS A O 1
ATOM 2599 N N . ASP A 1 333 ? -54.438 6.141 57.75 1 28.75 333 ASP A N 1
ATOM 2600 C CA . ASP A 1 333 ? -55.812 6.125 58.219 1 28.75 333 ASP A CA 1
ATOM 2601 C C . ASP A 1 333 ? -56.219 7.504 58.719 1 28.75 333 ASP A C 1
ATOM 2603 O O . ASP A 1 333 ? -55.531 8.117 59.562 1 28.75 333 ASP A O 1
ATOM 2607 N N . ASP A 1 334 ? -56.844 8.328 57.812 1 26.47 334 ASP A N 1
ATOM 2608 C CA . ASP A 1 334 ? -57.594 9.539 58.188 1 26.47 334 ASP A CA 1
ATOM 2609 C C . ASP A 1 334 ? -58.438 9.328 59.438 1 26.47 334 ASP A C 1
ATOM 2611 O O . ASP A 1 334 ? -59.375 8.516 59.406 1 26.47 334 ASP A O 1
ATOM 2615 N N . GLU A 1 335 ? -57.844 9.477 60.625 1 25.86 335 GLU A N 1
ATOM 2616 C CA . GLU A 1 335 ? -58.438 9.445 61.938 1 25.86 335 GLU A CA 1
ATOM 2617 C C . GLU A 1 335 ? -59.781 10.203 61.969 1 25.86 335 GLU A C 1
ATOM 2619 O O . GLU A 1 335 ? -60.062 10.969 61.062 1 25.86 335 GLU A O 1
ATOM 2624 N N . ASP A 1 336 ? -60.031 10.664 63.188 1 25.83 336 ASP A N 1
ATOM 2625 C CA . ASP A 1 336 ? -61.031 10.852 64.25 1 25.83 336 ASP A CA 1
ATOM 2626 C C . ASP A 1 336 ? -61.719 12.203 64.125 1 25.83 336 ASP A C 1
ATOM 2628 O O . ASP A 1 336 ? -61.156 13.234 64.5 1 25.83 336 ASP A O 1
ATOM 2632 N N . GLU A 1 337 ? -62.156 12.758 63 1 23.5 337 GLU A N 1
ATOM 2633 C CA . GLU A 1 337 ? -63 13.922 63.312 1 23.5 337 GLU A CA 1
ATOM 2634 C C . GLU A 1 337 ? -64.062 13.555 64.312 1 23.5 337 GLU A C 1
ATOM 2636 O O . GLU A 1 337 ? -65.062 12.867 63.969 1 23.5 337 GLU A O 1
ATOM 2641 N N . PHE A 1 338 ? -63.594 13.281 65.562 1 23.27 338 PHE A N 1
ATOM 2642 C CA . PHE A 1 338 ? -64.312 13.75 66.75 1 23.27 338 PHE A CA 1
ATOM 2643 C C . PHE A 1 338 ? -64.438 15.273 66.75 1 23.27 338 PHE A C 1
ATOM 2645 O O . PHE A 1 338 ? -63.469 15.961 66.312 1 23.27 338 PHE A O 1
ATOM 2652 N N . MET B 1 1 ? 3.943 -13.734 -50.156 1 72 1 MET B N 1
ATOM 2653 C CA . MET B 1 1 ? 4.77 -14.195 -49.031 1 72 1 MET B CA 1
ATOM 2654 C C . MET B 1 1 ? 3.971 -15.102 -48.125 1 72 1 MET B C 1
ATOM 2656 O O . MET B 1 1 ? 2.811 -14.812 -47.812 1 72 1 MET B O 1
ATOM 2660 N N . ASP B 1 2 ? 4.473 -16.203 -47.906 1 83.31 2 ASP B N 1
ATOM 2661 C CA . ASP B 1 2 ? 3.738 -17.203 -47.125 1 83.31 2 ASP B CA 1
ATOM 2662 C C . ASP B 1 2 ? 3.676 -16.797 -45.656 1 83.31 2 ASP B C 1
ATOM 2664 O O . ASP B 1 2 ? 4.441 -15.945 -45.188 1 83.31 2 ASP B O 1
ATOM 2668 N N . ALA B 1 3 ? 2.693 -17.25 -45.125 1 83.44 3 ALA B N 1
ATOM 2669 C CA . ALA B 1 3 ? 2.406 -16.906 -43.719 1 83.44 3 ALA B CA 1
ATOM 2670 C C . ALA B 1 3 ? 3.627 -17.125 -42.844 1 83.44 3 ALA B C 1
ATOM 2672 O O . ALA B 1 3 ? 3.898 -16.344 -41.938 1 83.44 3 ALA B O 1
ATOM 2673 N N . ASN B 1 4 ? 4.359 -17.984 -43.156 1 84.75 4 ASN B N 1
ATOM 2674 C CA . ASN B 1 4 ? 5.551 -18.312 -42.375 1 84.75 4 ASN B CA 1
ATOM 2675 C C . ASN B 1 4 ? 6.633 -17.25 -42.531 1 84.75 4 ASN B C 1
ATOM 2677 O O . ASN B 1 4 ? 7.324 -16.906 -41.594 1 84.75 4 ASN B O 1
ATOM 2681 N N . ALA B 1 5 ? 6.727 -16.875 -43.719 1 88.25 5 ALA B N 1
ATOM 2682 C CA . ALA B 1 5 ? 7.691 -15.812 -44 1 88.25 5 ALA B CA 1
ATOM 2683 C C . ALA B 1 5 ? 7.301 -14.523 -43.281 1 88.25 5 ALA B C 1
ATOM 2685 O O . ALA B 1 5 ? 8.156 -13.82 -42.75 1 88.25 5 ALA B O 1
ATOM 2686 N N . LEU B 1 6 ? 6.117 -14.305 -43.312 1 89.75 6 LEU B N 1
ATOM 2687 C CA . LEU B 1 6 ? 5.605 -13.102 -42.688 1 89.75 6 LEU B CA 1
ATOM 2688 C C . LEU B 1 6 ? 5.793 -13.172 -41.156 1 89.75 6 LEU B C 1
ATOM 2690 O O . LEU B 1 6 ? 6.109 -12.164 -40.531 1 89.75 6 LEU B O 1
ATOM 2694 N N . LEU B 1 7 ? 5.59 -14.367 -40.625 1 89.56 7 LEU B N 1
ATOM 2695 C CA . LEU B 1 7 ? 5.816 -14.578 -39.188 1 89.56 7 LEU B CA 1
ATOM 2696 C C . LEU B 1 7 ? 7.266 -14.289 -38.812 1 89.56 7 LEU B C 1
ATOM 2698 O O . LEU B 1 7 ? 7.539 -13.656 -37.812 1 89.56 7 LEU B O 1
ATOM 2702 N N . ALA B 1 8 ? 8.109 -14.703 -39.656 1 90.19 8 ALA B N 1
ATOM 2703 C CA . ALA B 1 8 ? 9.539 -14.5 -39.406 1 90.19 8 ALA B CA 1
ATOM 2704 C C . ALA B 1 8 ? 9.898 -13.016 -39.5 1 90.19 8 ALA B C 1
ATOM 2706 O O . ALA B 1 8 ? 10.703 -12.531 -38.688 1 90.19 8 ALA B O 1
ATOM 2707 N N . LEU B 1 9 ? 9.336 -12.406 -40.438 1 90.25 9 LEU B N 1
ATOM 2708 C CA . LEU B 1 9 ? 9.57 -10.977 -40.594 1 90.25 9 LEU B CA 1
ATOM 2709 C C . LEU B 1 9 ? 9.031 -10.203 -39.375 1 90.25 9 LEU B C 1
ATOM 2711 O O . LEU B 1 9 ? 9.68 -9.273 -38.906 1 90.25 9 LEU B O 1
ATOM 2715 N N . ALA B 1 10 ? 7.902 -10.578 -38.969 1 91.12 10 ALA B N 1
ATOM 2716 C CA . ALA B 1 10 ? 7.293 -9.938 -37.781 1 91.12 10 ALA B CA 1
ATOM 2717 C C . ALA B 1 10 ? 8.164 -10.102 -36.562 1 91.12 10 ALA B C 1
ATOM 2719 O O . ALA B 1 10 ? 8.414 -9.133 -35.812 1 91.12 10 ALA B O 1
ATOM 2720 N N . GLN B 1 11 ? 8.641 -11.281 -36.344 1 88.06 11 GLN B N 1
ATOM 2721 C CA . GLN B 1 11 ? 9.492 -11.57 -35.219 1 88.06 11 GLN B CA 1
ATOM 2722 C C . GLN B 1 11 ? 10.789 -10.766 -35.281 1 88.06 11 GLN B C 1
ATOM 2724 O O . GLN B 1 11 ? 11.273 -10.273 -34.25 1 88.06 11 GLN B O 1
ATOM 2729 N N . SER B 1 12 ? 11.32 -10.727 -36.438 1 91.06 12 SER B N 1
ATOM 2730 C CA . SER B 1 12 ? 12.531 -9.938 -36.625 1 91.06 12 SER B CA 1
ATOM 2731 C C . SER B 1 12 ? 12.297 -8.469 -36.312 1 91.06 12 SER B C 1
ATOM 2733 O O . SER B 1 12 ? 13.188 -7.785 -35.781 1 91.06 12 SER B O 1
ATOM 2735 N N . ALA B 1 13 ? 11.203 -8.008 -36.688 1 91.81 13 ALA B N 1
ATOM 2736 C CA . ALA B 1 13 ? 10.844 -6.621 -36.406 1 91.81 13 ALA B CA 1
ATOM 2737 C C . ALA B 1 13 ? 10.742 -6.371 -34.906 1 91.81 13 ALA B C 1
ATOM 2739 O O . ALA B 1 13 ? 11.188 -5.328 -34.406 1 91.81 13 ALA B O 1
ATOM 2740 N N . VAL B 1 14 ? 10.195 -7.305 -34.156 1 89.75 14 VAL B N 1
ATOM 2741 C CA . VAL B 1 14 ? 10.094 -7.195 -32.719 1 89.75 14 VAL B CA 1
ATOM 2742 C C . VAL B 1 14 ? 11.492 -7.172 -32.094 1 89.75 14 VAL B C 1
ATOM 2744 O O . VAL B 1 14 ? 11.758 -6.383 -31.188 1 89.75 14 VAL B O 1
ATOM 2747 N N . ASP B 1 15 ? 12.289 -8.016 -32.594 1 89.06 15 ASP B N 1
ATOM 2748 C CA . ASP B 1 15 ? 13.656 -8.117 -32.094 1 89.06 15 ASP B CA 1
ATOM 2749 C C . ASP B 1 15 ? 14.414 -6.805 -32.281 1 89.06 15 ASP B C 1
ATOM 2751 O O . ASP B 1 15 ? 15.297 -6.469 -31.5 1 89.06 15 ASP B O 1
ATOM 2755 N N . CYS B 1 16 ? 14.031 -6.121 -33.312 1 90.81 16 CYS B N 1
ATOM 2756 C CA . CYS B 1 16 ? 14.672 -4.848 -33.625 1 90.81 16 CYS B CA 1
ATOM 2757 C C . CYS B 1 16 ? 13.969 -3.691 -32.938 1 90.81 16 CYS B C 1
ATOM 2759 O O . CYS B 1 16 ? 14.344 -2.533 -33.094 1 90.81 16 CYS B O 1
ATOM 2761 N N . GLY B 1 17 ? 12.891 -3.996 -32.25 1 88.75 17 GLY B N 1
ATOM 2762 C CA . GLY B 1 17 ? 12.188 -2.994 -31.453 1 88.75 17 GLY B CA 1
ATOM 2763 C C . GLY B 1 17 ? 11.125 -2.25 -32.25 1 88.75 17 GLY B C 1
ATOM 2764 O O . GLY B 1 17 ? 10.562 -1.263 -31.766 1 88.75 17 GLY B O 1
ATOM 2765 N N . ASN B 1 18 ? 10.938 -2.66 -33.438 1 91.75 18 ASN B N 1
ATOM 2766 C CA . ASN B 1 18 ? 9.922 -2.021 -34.281 1 91.75 18 ASN B CA 1
ATOM 2767 C C . ASN B 1 18 ? 8.57 -2.723 -34.156 1 91.75 18 ASN B C 1
ATOM 2769 O O . ASN B 1 18 ? 8.164 -3.451 -35.062 1 91.75 18 ASN B O 1
ATOM 2773 N N . VAL B 1 19 ? 7.863 -2.477 -33.25 1 91.75 19 VAL B N 1
ATOM 2774 C CA . VAL B 1 19 ? 6.609 -3.139 -32.906 1 91.75 19 VAL B CA 1
ATOM 2775 C C . VAL B 1 19 ? 5.543 -2.807 -33.938 1 91.75 19 VAL B C 1
ATOM 2777 O O . VAL B 1 19 ? 4.73 -3.66 -34.312 1 91.75 19 VAL B O 1
ATOM 2780 N N . LYS B 1 20 ? 5.488 -1.622 -34.375 1 92.19 20 LYS B N 1
ATOM 2781 C CA . LYS B 1 20 ? 4.492 -1.21 -35.375 1 92.19 20 LYS B CA 1
ATOM 2782 C C . LYS B 1 20 ? 4.609 -2.037 -36.656 1 92.19 20 LYS B C 1
ATOM 2784 O O . LYS B 1 20 ? 3.605 -2.525 -37.156 1 92.19 20 LYS B O 1
ATOM 2789 N N . ALA B 1 21 ? 5.871 -2.125 -37.094 1 92.5 21 ALA B N 1
ATOM 2790 C CA . ALA B 1 21 ? 6.105 -2.93 -38.281 1 92.5 21 ALA B CA 1
ATOM 2791 C C . ALA B 1 21 ? 5.695 -4.383 -38.062 1 92.5 21 ALA B C 1
ATOM 2793 O O . ALA B 1 21 ? 5.125 -5.02 -38.938 1 92.5 21 ALA B O 1
ATOM 2794 N N . ALA B 1 22 ? 6.039 -4.934 -36.938 1 93.62 22 ALA B N 1
ATOM 2795 C CA . ALA B 1 22 ? 5.66 -6.305 -36.625 1 93.62 22 ALA B CA 1
ATOM 2796 C C . ALA B 1 22 ? 4.148 -6.492 -36.688 1 93.62 22 ALA B C 1
ATOM 2798 O O . ALA B 1 22 ? 3.668 -7.473 -37.25 1 93.62 22 ALA B O 1
ATOM 2799 N N . CYS B 1 23 ? 3.383 -5.547 -36.156 1 92.88 23 CYS B N 1
ATOM 2800 C CA . CYS B 1 23 ? 1.926 -5.621 -36.188 1 92.88 23 CYS B CA 1
ATOM 2801 C C . CYS B 1 23 ? 1.39 -5.625 -37.594 1 92.88 23 CYS B C 1
ATOM 2803 O O . CYS B 1 23 ? 0.45 -6.359 -37.906 1 92.88 23 CYS B O 1
ATOM 2805 N N . GLU B 1 24 ? 1.992 -4.883 -38.406 1 92.81 24 GLU B N 1
ATOM 2806 C CA . GLU B 1 24 ? 1.574 -4.836 -39.812 1 92.81 24 GLU B CA 1
ATOM 2807 C C . GLU B 1 24 ? 1.801 -6.176 -40.5 1 92.81 24 GLU B C 1
ATOM 2809 O O . GLU B 1 24 ? 0.952 -6.641 -41.281 1 92.81 24 GLU B O 1
ATOM 2814 N N . PHE B 1 25 ? 2.984 -6.715 -40.25 1 93.94 25 PHE B N 1
ATOM 2815 C CA . PHE B 1 25 ? 3.277 -8.016 -40.812 1 93.94 25 PHE B CA 1
ATOM 2816 C C . PHE B 1 25 ? 2.275 -9.062 -40.344 1 93.94 25 PHE B C 1
ATOM 2818 O O . PHE B 1 25 ? 1.815 -9.891 -41.125 1 93.94 25 PHE B O 1
ATOM 2825 N N . TYR B 1 26 ? 1.925 -9.008 -39.125 1 93.81 26 TYR B N 1
ATOM 2826 C CA . TYR B 1 26 ? 0.961 -9.961 -38.562 1 93.81 26 TYR B CA 1
ATOM 2827 C C . TYR B 1 26 ? -0.417 -9.75 -39.188 1 93.81 26 TYR B C 1
ATOM 2829 O O . TYR B 1 26 ? -1.13 -10.719 -39.469 1 93.81 26 TYR B O 1
ATOM 2837 N N . GLU B 1 27 ? -0.778 -8.562 -39.375 1 92.88 27 GLU B N 1
ATOM 2838 C CA . GLU B 1 27 ? -2.066 -8.258 -40 1 92.88 27 GLU B CA 1
ATOM 2839 C C . GLU B 1 27 ? -2.141 -8.805 -41.406 1 92.88 27 GLU B C 1
ATOM 2841 O O . GLU B 1 27 ? -3.164 -9.352 -41.812 1 92.88 27 GLU B O 1
ATOM 2846 N N . VAL B 1 28 ? -1.1 -8.562 -42.062 1 93.5 28 VAL B N 1
ATOM 2847 C CA . VAL B 1 28 ? -1.041 -9.07 -43.438 1 93.5 28 VAL B CA 1
ATOM 2848 C C . VAL B 1 28 ? -1.122 -10.594 -43.406 1 93.5 28 VAL B C 1
ATOM 2850 O O . VAL B 1 28 ? -1.823 -11.195 -44.219 1 93.5 28 VAL B O 1
ATOM 2853 N N . ALA B 1 29 ? -0.368 -11.188 -42.562 1 93.94 29 ALA B N 1
ATOM 2854 C CA . ALA B 1 29 ? -0.391 -12.648 -42.438 1 93.94 29 ALA B CA 1
ATOM 2855 C C . ALA B 1 29 ? -1.801 -13.148 -42.125 1 93.94 29 ALA B C 1
ATOM 2857 O O . ALA B 1 29 ? -2.246 -14.141 -42.719 1 93.94 29 ALA B O 1
ATOM 2858 N N . LEU B 1 30 ? -2.537 -12.516 -41.281 1 92.25 30 LEU B N 1
ATOM 2859 C CA . LEU B 1 30 ? -3.879 -12.938 -40.906 1 92.25 30 LEU B CA 1
ATOM 2860 C C . LEU B 1 30 ? -4.879 -12.688 -42.031 1 92.25 30 LEU B C 1
ATOM 2862 O O . LEU B 1 30 ? -5.867 -13.414 -42.156 1 92.25 30 LEU B O 1
ATOM 2866 N N . ALA B 1 31 ? -4.617 -11.664 -42.75 1 91.94 31 ALA B N 1
ATOM 2867 C CA . ALA B 1 31 ? -5.461 -11.43 -43.906 1 91.94 31 ALA B CA 1
ATOM 2868 C C . ALA B 1 31 ? -5.348 -12.57 -44.906 1 91.94 31 ALA B C 1
ATOM 2870 O O . ALA B 1 31 ? -6.336 -12.945 -45.562 1 91.94 31 ALA B O 1
ATOM 2871 N N . GLN B 1 32 ? -4.16 -13.047 -45 1 92.06 32 GLN B N 1
ATOM 2872 C CA . GLN B 1 32 ? -3.91 -14.148 -45.938 1 92.06 32 GLN B CA 1
ATOM 2873 C C . GLN B 1 32 ? -4.398 -15.477 -45.375 1 92.06 32 GLN B C 1
ATOM 2875 O O . GLN B 1 32 ? -4.926 -16.312 -46.094 1 92.06 32 GLN B O 1
ATOM 2880 N N . SER B 1 33 ? -4.199 -15.633 -44.094 1 92.69 33 SER B N 1
ATOM 2881 C CA . SER B 1 33 ? -4.602 -16.859 -43.406 1 92.69 33 SER B CA 1
ATOM 2882 C C . SER B 1 33 ? -5.277 -16.531 -42.094 1 92.69 33 SER B C 1
ATOM 2884 O O . SER B 1 33 ? -4.691 -16.75 -41 1 92.69 33 SER B O 1
ATOM 2886 N N . PRO B 1 34 ? -6.535 -16.312 -42.156 1 91 34 PRO B N 1
ATOM 2887 C CA . PRO B 1 34 ? -7.25 -15.844 -40.969 1 91 34 PRO B CA 1
ATOM 2888 C C . PRO B 1 34 ? -7.363 -16.906 -39.875 1 91 34 PRO B C 1
ATOM 2890 O O . PRO B 1 34 ? -7.574 -16.578 -38.719 1 91 34 PRO B O 1
ATOM 2893 N N . ASN B 1 35 ? -7.168 -18.156 -40.25 1 93.38 35 ASN B N 1
ATOM 2894 C CA . ASN B 1 35 ? -7.34 -19.234 -39.25 1 93.38 35 ASN B CA 1
ATOM 2895 C C . ASN B 1 35 ? -6.012 -19.922 -38.938 1 93.38 35 ASN B C 1
ATOM 2897 O O . ASN B 1 35 ? -5.98 -21.109 -38.625 1 93.38 35 ASN B O 1
ATOM 2901 N N . ASN B 1 36 ? -4.984 -19.172 -39.125 1 92.81 36 ASN B N 1
ATOM 2902 C CA . ASN B 1 36 ? -3.678 -19.688 -38.719 1 92.81 36 ASN B CA 1
ATOM 2903 C C . ASN B 1 36 ? -3.432 -19.453 -37.219 1 92.81 36 ASN B C 1
ATOM 2905 O O . ASN B 1 36 ? -3.133 -18.344 -36.812 1 92.81 36 ASN B O 1
ATOM 2909 N N . ASP B 1 37 ? -3.482 -20.531 -36.469 1 92.56 37 ASP B N 1
ATOM 2910 C CA . ASP B 1 37 ? -3.42 -20.406 -35.031 1 92.56 37 ASP B CA 1
ATOM 2911 C C . ASP B 1 37 ? -2.033 -19.953 -34.562 1 92.56 37 ASP B C 1
ATOM 2913 O O . ASP B 1 37 ? -1.902 -19.25 -33.562 1 92.56 37 ASP B O 1
ATOM 2917 N N . GLU B 1 38 ? -1.027 -20.25 -35.312 1 91.38 38 GLU B N 1
ATOM 2918 C CA . GLU B 1 38 ? 0.326 -19.828 -34.969 1 91.38 38 GLU B CA 1
ATOM 2919 C C . GLU B 1 38 ? 0.471 -18.312 -35.094 1 91.38 38 GLU B C 1
ATOM 2921 O O . GLU B 1 38 ? 1.084 -17.672 -34.219 1 91.38 38 GLU B O 1
ATOM 2926 N N . VAL B 1 39 ? -0.08 -17.812 -36.156 1 92.31 39 VAL B N 1
ATOM 2927 C CA . VAL B 1 39 ? -0.028 -16.375 -36.375 1 92.31 39 VAL B CA 1
ATOM 2928 C C . VAL B 1 39 ? -0.848 -15.664 -35.312 1 92.31 39 VAL B C 1
ATOM 2930 O O . VAL B 1 39 ? -0.413 -14.648 -34.75 1 92.31 39 VAL B O 1
ATOM 2933 N N . LEU B 1 40 ? -1.977 -16.203 -34.969 1 94.62 40 LEU B N 1
ATOM 2934 C CA . LEU B 1 40 ? -2.85 -15.625 -33.969 1 94.62 40 LEU B CA 1
ATOM 2935 C C . LEU B 1 40 ? -2.152 -15.578 -32.594 1 94.62 40 LEU B C 1
ATOM 2937 O O . LEU B 1 40 ? -2.17 -14.555 -31.922 1 94.62 40 LEU B O 1
ATOM 2941 N N . GLU B 1 41 ? -1.516 -16.625 -32.25 1 93.81 41 GLU B N 1
ATOM 2942 C CA . GLU B 1 41 ? -0.83 -16.719 -30.969 1 93.81 41 GLU B CA 1
ATOM 2943 C C . GLU B 1 41 ? 0.335 -15.734 -30.891 1 93.81 41 GLU B C 1
ATOM 2945 O O . GLU B 1 41 ? 0.507 -15.047 -29.891 1 93.81 41 GLU B O 1
ATOM 2950 N N . ALA B 1 42 ? 1.09 -15.75 -31.938 1 92 42 ALA B N 1
ATOM 2951 C CA . ALA B 1 42 ? 2.256 -14.867 -31.969 1 92 42 ALA B CA 1
ATOM 2952 C C . ALA B 1 42 ? 1.842 -13.406 -31.906 1 92 42 ALA B C 1
ATOM 2954 O O . ALA B 1 42 ? 2.465 -12.602 -31.203 1 92 42 ALA B O 1
ATOM 2955 N N . TYR B 1 43 ? 0.844 -13.094 -32.656 1 92.81 43 TYR B N 1
ATOM 2956 C CA . TYR B 1 43 ? 0.346 -11.727 -32.688 1 92.81 43 TYR B CA 1
ATOM 2957 C C . TYR B 1 43 ? -0.219 -11.336 -31.312 1 92.81 43 TYR B C 1
ATOM 2959 O O . TYR B 1 43 ? 0 -10.219 -30.844 1 92.81 43 TYR B O 1
ATOM 2967 N N . ALA B 1 44 ? -0.901 -12.25 -30.672 1 94.69 44 ALA B N 1
ATOM 2968 C CA . ALA B 1 44 ? -1.455 -12 -29.344 1 94.69 44 ALA B CA 1
ATOM 2969 C C . ALA B 1 44 ? -0.351 -11.672 -28.344 1 94.69 44 ALA B C 1
ATOM 2971 O O . ALA B 1 44 ? -0.518 -10.805 -27.484 1 94.69 44 ALA B O 1
ATOM 2972 N N . GLU B 1 45 ? 0.693 -12.359 -28.406 1 91.44 45 GLU B N 1
ATOM 2973 C CA . GLU B 1 45 ? 1.819 -12.117 -27.516 1 91.44 45 GLU B CA 1
ATOM 2974 C C . GLU B 1 45 ? 2.33 -10.688 -27.641 1 91.44 45 GLU B C 1
ATOM 2976 O O . GLU B 1 45 ? 2.674 -10.047 -26.641 1 91.44 45 GLU B O 1
ATOM 2981 N N . ILE B 1 46 ? 2.361 -10.227 -28.844 1 90.44 46 ILE B N 1
ATOM 2982 C CA . ILE B 1 46 ? 2.814 -8.867 -29.094 1 90.44 46 ILE B CA 1
ATOM 2983 C C . ILE B 1 46 ? 1.809 -7.871 -28.516 1 90.44 46 ILE B C 1
ATOM 2985 O O . ILE B 1 46 ? 2.193 -6.848 -27.953 1 90.44 46 ILE B O 1
ATOM 2989 N N . MET B 1 47 ? 0.561 -8.195 -28.672 1 91.06 47 MET B N 1
ATOM 2990 C CA . MET B 1 47 ? -0.495 -7.328 -28.156 1 91.06 47 MET B CA 1
ATOM 2991 C C . MET B 1 47 ? -0.414 -7.227 -26.641 1 91.06 47 MET B C 1
ATOM 2993 O O . MET B 1 47 ? -0.681 -6.168 -26.062 1 91.06 47 MET B O 1
ATOM 2997 N N . ILE B 1 48 ? -0.003 -8.234 -25.969 1 90.75 48 ILE B N 1
ATOM 2998 C CA . ILE B 1 48 ? 0.062 -8.289 -24.516 1 90.75 48 ILE B CA 1
ATOM 2999 C C . ILE B 1 48 ? 1.256 -7.473 -24.016 1 90.75 48 ILE B C 1
ATOM 3001 O O . ILE B 1 48 ? 1.113 -6.625 -23.141 1 90.75 48 ILE B O 1
ATOM 3005 N N . HIS B 1 49 ? 2.359 -7.633 -24.594 1 87.81 49 HIS B N 1
ATOM 3006 C CA . HIS B 1 49 ? 3.602 -7.152 -24 1 87.81 49 HIS B CA 1
ATOM 3007 C C . HIS B 1 49 ? 3.992 -5.789 -24.562 1 87.81 49 HIS B C 1
ATOM 3009 O O . HIS B 1 49 ? 4.68 -5.012 -23.891 1 87.81 49 HIS B O 1
ATOM 3015 N N . HIS B 1 50 ? 3.469 -5.492 -25.781 1 84.38 50 HIS B N 1
ATOM 3016 C CA . HIS B 1 50 ? 3.963 -4.277 -26.406 1 84.38 50 HIS B CA 1
ATOM 3017 C C . HIS B 1 50 ? 2.826 -3.303 -26.703 1 84.38 50 HIS B C 1
ATOM 3019 O O . HIS B 1 50 ? 2.932 -2.111 -26.391 1 84.38 50 HIS B O 1
ATOM 3025 N N . ALA B 1 51 ? 1.747 -3.801 -27.234 1 80.06 51 ALA B N 1
ATOM 3026 C CA . ALA B 1 51 ? 0.652 -2.914 -27.625 1 80.06 51 ALA B CA 1
ATOM 3027 C C . ALA B 1 51 ? -0.314 -2.699 -26.453 1 80.06 51 ALA B C 1
ATOM 3029 O O . ALA B 1 51 ? -1.106 -1.754 -26.469 1 80.06 51 ALA B O 1
ATOM 3030 N N . GLN B 1 52 ? -0.379 -3.582 -25.562 1 84.06 52 GLN B N 1
ATOM 3031 C CA . GLN B 1 52 ? -1.22 -3.529 -24.359 1 84.06 52 GLN B CA 1
ATOM 3032 C C . GLN B 1 52 ? -2.699 -3.477 -24.734 1 84.06 52 GLN B C 1
ATOM 3034 O O . GLN B 1 52 ? -3.469 -2.729 -24.141 1 84.06 52 GLN B O 1
ATOM 3039 N N . ASP B 1 53 ? -3.012 -4.027 -25.797 1 90.06 53 ASP B N 1
ATOM 3040 C CA . ASP B 1 53 ? -4.402 -4.227 -26.188 1 90.06 53 ASP B CA 1
ATOM 3041 C C . ASP B 1 53 ? -4.918 -5.582 -25.719 1 90.06 53 ASP B C 1
ATOM 3043 O O . ASP B 1 53 ? -4.992 -6.531 -26.5 1 90.06 53 ASP B O 1
ATOM 3047 N N . ILE B 1 54 ? -5.375 -5.641 -24.562 1 91.62 54 ILE B N 1
ATOM 3048 C CA . ILE B 1 54 ? -5.688 -6.883 -23.859 1 91.62 54 ILE B CA 1
ATOM 3049 C C . ILE B 1 54 ? -6.957 -7.5 -24.438 1 91.62 54 ILE B C 1
ATOM 3051 O O . ILE B 1 54 ? -6.996 -8.695 -24.734 1 91.62 54 ILE B O 1
ATOM 3055 N N . PRO B 1 55 ? -7.984 -6.738 -24.719 1 93 55 PRO B N 1
ATOM 3056 C CA . PRO B 1 55 ? -9.188 -7.352 -25.297 1 93 55 PRO B CA 1
ATOM 3057 C C . PRO B 1 55 ? -8.914 -8.023 -26.641 1 93 55 PRO B C 1
ATOM 3059 O O . PRO B 1 55 ? -9.406 -9.125 -26.891 1 93 55 PRO B O 1
ATOM 3062 N N . ARG B 1 56 ? -8.164 -7.336 -27.406 1 93.69 56 ARG B N 1
ATOM 3063 C CA . ARG B 1 56 ? -7.836 -7.91 -28.719 1 93.69 56 ARG B CA 1
ATOM 3064 C C . ARG B 1 56 ? -7.004 -9.18 -28.547 1 93.69 56 ARG B C 1
ATOM 3066 O O . ARG B 1 56 ? -7.223 -10.164 -29.266 1 93.69 56 ARG B O 1
ATOM 3073 N N . ALA B 1 57 ? -6.023 -9.172 -27.656 1 95.62 57 ALA B N 1
ATOM 3074 C CA . ALA B 1 57 ? -5.207 -10.352 -27.375 1 95.62 57 ALA B CA 1
ATOM 3075 C C . ALA B 1 57 ? -6.074 -11.523 -26.938 1 95.62 57 ALA B C 1
ATOM 3077 O O . ALA B 1 57 ? -5.887 -12.648 -27.406 1 95.62 57 ALA B O 1
ATOM 3078 N N . GLN B 1 58 ? -7.031 -11.266 -26.078 1 96.19 58 GLN B N 1
ATOM 3079 C CA . GLN B 1 58 ? -7.93 -12.305 -25.594 1 96.19 58 GLN B CA 1
ATOM 3080 C C . GLN B 1 58 ? -8.727 -12.922 -26.734 1 96.19 58 GLN B C 1
ATOM 3082 O O . GLN B 1 58 ? -8.867 -14.141 -26.828 1 96.19 58 GLN B O 1
ATOM 3087 N N . GLN B 1 59 ? -9.188 -12.078 -27.578 1 95.75 59 GLN B N 1
ATOM 3088 C CA . GLN B 1 59 ? -9.969 -12.539 -28.719 1 95.75 59 GLN B CA 1
ATOM 3089 C C . GLN B 1 59 ? -9.133 -13.43 -29.641 1 95.75 59 GLN B C 1
ATOM 3091 O O . GLN B 1 59 ? -9.609 -14.469 -30.094 1 95.75 59 GLN B O 1
ATOM 3096 N N . MET B 1 60 ? -7.992 -13.008 -29.922 1 95.69 60 MET B N 1
ATOM 3097 C CA . MET B 1 60 ? -7.098 -13.758 -30.797 1 95.69 60 MET B CA 1
ATOM 3098 C C . MET B 1 60 ? -6.758 -15.117 -30.188 1 95.69 60 MET B C 1
ATOM 3100 O O . MET B 1 60 ? -6.75 -16.125 -30.891 1 95.69 60 MET B O 1
ATOM 3104 N N . LEU B 1 61 ? -6.516 -15.141 -28.922 1 97.56 61 LEU B N 1
ATOM 3105 C CA . LEU B 1 61 ? -6.176 -16.391 -28.25 1 97.56 61 LEU B CA 1
ATOM 3106 C C . LEU B 1 61 ? -7.367 -17.328 -28.219 1 97.56 61 LEU B C 1
ATOM 3108 O O . LEU B 1 61 ? -7.219 -18.531 -28.453 1 97.56 61 LEU B O 1
ATOM 3112 N N . ARG B 1 62 ? -8.516 -16.781 -27.953 1 97.25 62 ARG B N 1
ATOM 3113 C CA . ARG B 1 62 ? -9.719 -17.609 -27.953 1 97.25 62 ARG B CA 1
ATOM 3114 C C . ARG B 1 62 ? -9.977 -18.188 -29.344 1 97.25 62 ARG B C 1
ATOM 3116 O O . ARG B 1 62 ? -10.383 -19.344 -29.484 1 97.25 62 ARG B O 1
ATOM 3123 N N . HIS B 1 63 ? -9.742 -17.359 -30.359 1 96.81 63 HIS B N 1
ATOM 3124 C CA . HIS B 1 63 ? -9.883 -17.828 -31.734 1 96.81 63 HIS B CA 1
ATOM 3125 C C . HIS B 1 63 ? -8.883 -18.938 -32.031 1 96.81 63 HIS B C 1
ATOM 3127 O O . HIS B 1 63 ? -9.242 -19.953 -32.656 1 96.81 63 HIS B O 1
ATOM 3133 N N . ALA B 1 64 ? -7.703 -18.719 -31.672 1 97 64 ALA B N 1
ATOM 3134 C CA . ALA B 1 64 ? -6.672 -19.734 -31.875 1 97 64 ALA B CA 1
ATOM 3135 C C . ALA B 1 64 ? -7.059 -21.047 -31.203 1 97 64 ALA B C 1
ATOM 3137 O O . ALA B 1 64 ? -6.812 -22.125 -31.734 1 97 64 ALA B O 1
ATOM 3138 N N . ILE B 1 65 ? -7.617 -21 -30.016 1 97.12 65 ILE B N 1
ATOM 3139 C CA . ILE B 1 65 ? -8.039 -22.172 -29.25 1 97.12 65 ILE B CA 1
ATOM 3140 C C . ILE B 1 65 ? -9.188 -22.875 -29.969 1 97.12 65 ILE B C 1
ATOM 3142 O O . ILE B 1 65 ? -9.219 -24.109 -30.047 1 97.12 65 ILE B O 1
ATOM 3146 N N . ASP B 1 66 ? -10.07 -22.109 -30.531 1 96.81 66 ASP B N 1
ATOM 3147 C CA . ASP B 1 66 ? -11.195 -22.672 -31.266 1 96.81 66 ASP B CA 1
ATOM 3148 C C . ASP B 1 66 ? -10.719 -23.469 -32.469 1 96.81 66 ASP B C 1
ATOM 3150 O O . ASP B 1 66 ? -11.289 -24.516 -32.812 1 96.81 66 ASP B O 1
ATOM 3154 N N . ILE B 1 67 ? -9.75 -22.938 -33.094 1 96.12 67 ILE B N 1
ATOM 3155 C CA . ILE B 1 67 ? -9.219 -23.547 -34.312 1 96.12 67 ILE B CA 1
ATOM 3156 C C . ILE B 1 67 ? -8.523 -24.859 -33.969 1 96.12 67 ILE B C 1
ATOM 3158 O O . ILE B 1 67 ? -8.719 -25.859 -34.656 1 96.12 67 ILE B O 1
ATOM 3162 N N . ASN B 1 68 ? -7.672 -24.844 -32.969 1 95.69 68 ASN B N 1
ATOM 3163 C CA . ASN B 1 68 ? -6.934 -26.031 -32.562 1 95.69 68 ASN B CA 1
ATOM 3164 C C . ASN B 1 68 ? -6.949 -26.203 -31.047 1 95.69 68 ASN B C 1
ATOM 3166 O O . ASN B 1 68 ? -5.953 -25.922 -30.375 1 95.69 68 ASN B O 1
ATOM 3170 N N . PRO B 1 69 ? -7.953 -26.766 -30.484 1 96.12 69 PRO B N 1
ATOM 3171 C CA . PRO B 1 69 ? -8.133 -26.812 -29.031 1 96.12 69 PRO B CA 1
ATOM 3172 C C . PRO B 1 69 ? -7.211 -27.812 -28.359 1 96.12 69 PRO B C 1
ATOM 3174 O O . PRO B 1 69 ? -6.965 -27.719 -27.156 1 96.12 69 PRO B O 1
ATOM 3177 N N . ASN B 1 70 ? -6.676 -28.75 -29.078 1 95.94 70 ASN B N 1
ATOM 3178 C CA . ASN B 1 70 ? -5.941 -29.828 -28.422 1 95.94 70 ASN B CA 1
ATOM 3179 C C . ASN B 1 70 ? -4.445 -29.734 -28.703 1 95.94 70 ASN B C 1
ATOM 3181 O O . ASN B 1 70 ? -3.705 -30.688 -28.438 1 95.94 70 ASN B O 1
ATOM 3185 N N . GLN B 1 71 ? -3.973 -28.594 -29.312 1 93.38 71 GLN B N 1
ATOM 3186 C CA . GLN B 1 71 ? -2.551 -28.406 -29.594 1 93.38 71 GLN B CA 1
ATOM 3187 C C . GLN B 1 71 ? -2.072 -27.047 -29.062 1 93.38 71 GLN B C 1
ATOM 3189 O O . GLN B 1 71 ? -2.816 -26.078 -29.094 1 93.38 71 GLN B O 1
ATOM 3194 N N . GLY B 1 72 ? -0.835 -27.109 -28.531 1 93.81 72 GLY B N 1
ATOM 3195 C CA . GLY B 1 72 ? -0.23 -25.859 -28.094 1 93.81 72 GLY B CA 1
ATOM 3196 C C . GLY B 1 72 ? -0.724 -25.406 -26.734 1 93.81 72 GLY B C 1
ATOM 3197 O O . GLY B 1 72 ? -1.749 -24.719 -26.641 1 93.81 72 GLY B O 1
ATOM 3198 N N . TYR B 1 73 ? 0.04 -25.656 -25.703 1 96 73 TYR B N 1
ATOM 3199 C CA . TYR B 1 73 ? -0.38 -25.297 -24.344 1 96 73 TYR B CA 1
ATOM 3200 C C . TYR B 1 73 ? -0.127 -23.812 -24.078 1 96 73 TYR B C 1
ATOM 3202 O O . TYR B 1 73 ? -0.709 -23.234 -23.156 1 96 73 TYR B O 1
ATOM 3210 N N . VAL B 1 74 ? 0.667 -23.156 -24.891 1 95.38 74 VAL B N 1
ATOM 3211 C CA . VAL B 1 74 ? 1.113 -21.797 -24.625 1 95.38 74 VAL B CA 1
ATOM 3212 C C . VAL B 1 74 ? -0.065 -20.828 -24.75 1 95.38 74 VAL B C 1
ATOM 3214 O O . VAL B 1 74 ? -0.183 -19.875 -23.969 1 95.38 74 VAL B O 1
ATOM 3217 N N . LYS B 1 75 ? -0.911 -21.016 -25.781 1 96 75 LYS B N 1
ATOM 3218 C CA . LYS B 1 75 ? -2.053 -20.125 -25.953 1 96 75 LYS B CA 1
ATOM 3219 C C . LYS B 1 75 ? -2.971 -20.172 -24.734 1 96 75 LYS B C 1
ATOM 3221 O O . LYS B 1 75 ? -3.549 -19.141 -24.359 1 96 75 LYS B O 1
ATOM 3226 N N . TYR B 1 76 ? -3.096 -21.328 -24.047 1 97.81 76 TYR B N 1
ATOM 3227 C CA . TYR B 1 76 ? -3.895 -21.438 -22.844 1 97.81 76 TYR B CA 1
ATOM 3228 C C . TYR B 1 76 ? -3.24 -20.688 -21.688 1 97.81 76 TYR B C 1
ATOM 3230 O O . TYR B 1 76 ? -3.924 -20.031 -20.906 1 97.81 76 TYR B O 1
ATOM 3238 N N . LEU B 1 77 ? -1.949 -20.781 -21.609 1 96.94 77 LEU B N 1
ATOM 3239 C CA . LEU B 1 77 ? -1.224 -20.094 -20.562 1 96.94 77 LEU B CA 1
ATOM 3240 C C . LEU B 1 77 ? -1.369 -18.578 -20.719 1 96.94 77 LEU B C 1
ATOM 3242 O O . LEU B 1 77 ? -1.615 -17.875 -19.734 1 96.94 77 LEU B O 1
ATOM 3246 N N . ASN B 1 78 ? -1.22 -18.109 -21.922 1 95.56 78 ASN B N 1
ATOM 3247 C CA . ASN B 1 78 ? -1.341 -16.688 -22.203 1 95.56 78 ASN B CA 1
ATOM 3248 C C . ASN B 1 78 ? -2.746 -16.172 -21.891 1 95.56 78 ASN B C 1
ATOM 3250 O O . ASN B 1 78 ? -2.91 -15.086 -21.328 1 95.56 78 ASN B O 1
ATOM 3254 N N . LEU B 1 79 ? -3.713 -16.938 -22.25 1 96.75 79 LEU B N 1
ATOM 3255 C CA . LEU B 1 79 ? -5.094 -16.531 -22 1 96.75 79 LEU B CA 1
ATOM 3256 C C . LEU B 1 79 ? -5.398 -16.547 -20.5 1 96.75 79 LEU B C 1
ATOM 3258 O O . LEU B 1 79 ? -6.09 -15.656 -20 1 96.75 79 LEU B O 1
ATOM 3262 N N . ALA B 1 80 ? -4.898 -17.531 -19.781 1 96.81 80 ALA B N 1
ATOM 3263 C CA . ALA B 1 80 ? -5.141 -17.688 -18.344 1 96.81 80 ALA B CA 1
ATOM 3264 C C . ALA B 1 80 ? -4.719 -16.422 -17.594 1 96.81 80 ALA B C 1
ATOM 3266 O O . ALA B 1 80 ? -5.375 -16.031 -16.625 1 96.81 80 ALA B O 1
ATOM 3267 N N . GLN B 1 81 ? -3.705 -15.82 -18.047 1 91 81 GLN B N 1
ATOM 3268 C CA . GLN B 1 81 ? -3.162 -14.641 -17.375 1 91 81 GLN B CA 1
ATOM 3269 C C . GLN B 1 81 ? -4.059 -13.422 -17.578 1 91 81 GLN B C 1
ATOM 3271 O O . GLN B 1 81 ? -3.936 -12.422 -16.875 1 91 81 GLN B O 1
ATOM 3276 N N . LEU B 1 82 ? -4.953 -13.5 -18.578 1 91.19 82 LEU B N 1
ATOM 3277 C CA . LEU B 1 82 ? -5.746 -12.336 -18.984 1 91.19 82 LEU B CA 1
ATOM 3278 C C . LEU B 1 82 ? -7.207 -12.516 -18.594 1 91.19 82 LEU B C 1
ATOM 3280 O O . LEU B 1 82 ? -8.031 -11.617 -18.812 1 91.19 82 LEU B O 1
ATOM 3284 N N . CYS B 1 83 ? -7.539 -13.602 -18.031 1 90.5 83 CYS B N 1
ATOM 3285 C CA . CYS B 1 83 ? -8.945 -13.883 -17.75 1 90.5 83 CYS B CA 1
ATOM 3286 C C . CYS B 1 83 ? -9.203 -13.938 -16.25 1 90.5 83 CYS B C 1
ATOM 3288 O O . CYS B 1 83 ? -8.273 -13.812 -15.453 1 90.5 83 CYS B O 1
ATOM 3290 N N . GLU B 1 84 ? -10.484 -14.07 -15.93 1 89.38 84 GLU B N 1
ATOM 3291 C CA . GLU B 1 84 ? -10.898 -14.203 -14.539 1 89.38 84 GLU B CA 1
ATOM 3292 C C . GLU B 1 84 ? -10.508 -15.562 -13.977 1 89.38 84 GLU B C 1
ATOM 3294 O O . GLU B 1 84 ? -10.219 -16.5 -14.727 1 89.38 84 GLU B O 1
ATOM 3299 N N . ALA B 1 85 ? -10.57 -15.688 -12.695 1 92.12 85 ALA B N 1
ATOM 3300 C CA . ALA B 1 85 ? -9.977 -16.797 -11.961 1 92.12 85 ALA B CA 1
ATOM 3301 C C . ALA B 1 85 ? -10.547 -18.141 -12.445 1 92.12 85 ALA B C 1
ATOM 3303 O O . ALA B 1 85 ? -9.797 -19.062 -12.758 1 92.12 85 ALA B O 1
ATOM 3304 N N . LYS B 1 86 ? -11.812 -18.266 -12.57 1 93.56 86 LYS B N 1
ATOM 3305 C CA . LYS B 1 86 ? -12.414 -19.531 -12.938 1 93.56 86 LYS B CA 1
ATOM 3306 C C . LYS B 1 86 ? -12.062 -19.922 -14.367 1 93.56 86 LYS B C 1
ATOM 3308 O O . LYS B 1 86 ? -11.766 -21.094 -14.648 1 93.56 86 LYS B O 1
ATOM 3313 N N . GLU B 1 87 ? -12.078 -18.938 -15.219 1 95.19 87 GLU B N 1
ATOM 3314 C CA . GLU B 1 87 ? -11.656 -19.203 -16.594 1 95.19 87 GLU B CA 1
ATOM 3315 C C . GLU B 1 87 ? -10.164 -19.5 -16.672 1 95.19 87 GLU B C 1
ATOM 3317 O O . GLU B 1 87 ? -9.742 -20.375 -17.438 1 95.19 87 GLU B O 1
ATOM 3322 N N . ALA B 1 88 ? -9.414 -18.75 -15.914 1 96.81 88 ALA B N 1
ATOM 3323 C CA . ALA B 1 88 ? -7.98 -19 -15.859 1 96.81 88 ALA B CA 1
ATOM 3324 C C . ALA B 1 88 ? -7.691 -20.438 -15.414 1 96.81 88 ALA B C 1
ATOM 3326 O O . ALA B 1 88 ? -6.836 -21.109 -15.992 1 96.81 88 ALA B O 1
ATOM 3327 N N . LEU B 1 89 ? -8.422 -20.906 -14.43 1 97.75 89 LEU B N 1
ATOM 3328 C CA . LEU B 1 89 ? -8.25 -22.266 -13.93 1 97.75 89 LEU B CA 1
ATOM 3329 C C . LEU B 1 89 ? -8.477 -23.281 -15.039 1 97.75 89 LEU B C 1
ATOM 3331 O O . LEU B 1 89 ? -7.68 -24.203 -15.211 1 97.75 89 LEU B O 1
ATOM 3335 N N . LYS B 1 90 ? -9.5 -23.078 -15.789 1 97.69 90 LYS B N 1
ATOM 3336 C CA . LYS B 1 90 ? -9.797 -23.984 -16.891 1 97.69 90 LYS B CA 1
ATOM 3337 C C . LYS B 1 90 ? -8.68 -23.969 -17.922 1 97.69 90 LYS B C 1
ATOM 3339 O O . LYS B 1 90 ? -8.32 -25.016 -18.469 1 97.69 90 LYS B O 1
ATOM 3344 N N . CYS B 1 91 ? -8.203 -22.828 -18.156 1 98.38 91 CYS B N 1
ATOM 3345 C CA . CYS B 1 91 ? -7.102 -22.688 -19.109 1 98.38 91 CYS B CA 1
ATOM 3346 C C . CYS B 1 91 ? -5.855 -23.422 -18.594 1 98.38 91 CYS B C 1
ATOM 3348 O O . CYS B 1 91 ? -5.211 -24.156 -19.344 1 98.38 91 CYS B O 1
ATOM 3350 N N . TYR B 1 92 ? -5.523 -23.281 -17.375 1 98.44 92 TYR B N 1
ATOM 3351 C CA . TYR B 1 92 ? -4.359 -23.953 -16.797 1 98.44 92 TYR B CA 1
ATOM 3352 C C . TYR B 1 92 ? -4.523 -25.469 -16.828 1 98.44 92 TYR B C 1
ATOM 3354 O O . TYR B 1 92 ? -3.574 -26.188 -17.141 1 98.44 92 TYR B O 1
ATOM 3362 N N . GLU B 1 93 ? -5.699 -25.922 -16.547 1 97.81 93 GLU B N 1
ATOM 3363 C CA . GLU B 1 93 ? -5.969 -27.359 -16.562 1 97.81 93 GLU B CA 1
ATOM 3364 C C . GLU B 1 93 ? -5.785 -27.922 -17.969 1 97.81 93 GLU B C 1
ATOM 3366 O O . GLU B 1 93 ? -5.172 -28.984 -18.141 1 97.81 93 GLU B O 1
ATOM 3371 N N . LYS B 1 94 ? -6.297 -27.219 -18.906 1 98.19 94 LYS B N 1
ATOM 3372 C CA . LYS B 1 94 ? -6.141 -27.656 -20.297 1 98.19 94 LYS B CA 1
ATOM 3373 C C . LYS B 1 94 ? -4.676 -27.609 -20.719 1 98.19 94 LYS B C 1
ATOM 3375 O O . LYS B 1 94 ? -4.199 -28.5 -21.422 1 98.19 94 LYS B O 1
ATOM 3380 N N . ALA B 1 95 ? -4.02 -26.531 -20.375 1 98.31 95 ALA B N 1
ATOM 3381 C CA . ALA B 1 95 ? -2.598 -26.422 -20.688 1 98.31 95 ALA B CA 1
ATOM 3382 C C . ALA B 1 95 ? -1.819 -27.594 -20.078 1 98.31 95 ALA B C 1
ATOM 3384 O O . ALA B 1 95 ? -0.963 -28.188 -20.75 1 98.31 95 ALA B O 1
ATOM 3385 N N . TYR B 1 96 ? -2.121 -27.938 -18.891 1 98.25 96 TYR B N 1
ATOM 3386 C CA . TYR B 1 96 ? -1.452 -29.047 -18.219 1 98.25 96 TYR B CA 1
ATOM 3387 C C . TYR B 1 96 ? -1.708 -30.359 -18.953 1 98.25 96 TYR B C 1
ATOM 3389 O O . TYR B 1 96 ? -0.792 -31.156 -19.141 1 98.25 96 TYR B O 1
ATOM 3397 N N . GLU B 1 97 ? -2.955 -30.578 -19.312 1 97.81 97 GLU B N 1
ATOM 3398 C CA . GLU B 1 97 ? -3.326 -31.781 -20.031 1 97.81 97 GLU B CA 1
ATOM 3399 C C . GLU B 1 97 ? -2.527 -31.906 -21.328 1 97.81 97 GLU B C 1
ATOM 3401 O O . GLU B 1 97 ? -1.979 -32.969 -21.625 1 97.81 97 GLU B O 1
ATOM 3406 N N . ILE B 1 98 ? -2.471 -30.859 -22.062 1 97.62 98 ILE B N 1
ATOM 3407 C CA . ILE B 1 98 ? -1.765 -30.859 -23.344 1 97.62 98 ILE B CA 1
ATOM 3408 C C . ILE B 1 98 ? -0.277 -31.109 -23.109 1 97.62 98 ILE B C 1
ATOM 3410 O O . ILE B 1 98 ? 0.333 -31.938 -23.781 1 97.62 98 ILE B O 1
ATOM 3414 N N . ALA B 1 99 ? 0.281 -30.438 -22.156 1 97.56 99 ALA B N 1
ATOM 3415 C CA . ALA B 1 99 ? 1.696 -30.609 -21.844 1 97.56 99 ALA B CA 1
ATOM 3416 C C . ALA B 1 99 ? 1.987 -32.031 -21.375 1 97.56 99 ALA B C 1
ATOM 3418 O O . ALA B 1 99 ? 3.027 -32.594 -21.719 1 97.56 99 ALA B O 1
ATOM 3419 N N . SER B 1 100 ? 1.091 -32.594 -20.594 1 96.94 100 SER B N 1
ATOM 3420 C CA . SER B 1 100 ? 1.244 -33.938 -20.109 1 96.94 100 SER B CA 1
ATOM 3421 C C . SER B 1 100 ? 1.252 -34.938 -21.266 1 96.94 100 SER B C 1
ATOM 3423 O O . SER B 1 100 ? 2.051 -35.875 -21.266 1 96.94 100 SER B O 1
ATOM 3425 N N . LEU B 1 101 ? 0.416 -34.781 -22.188 1 96 101 LEU B N 1
ATOM 3426 C CA . LEU B 1 101 ? 0.373 -35.656 -23.359 1 96 101 LEU B CA 1
ATOM 3427 C C . LEU B 1 101 ? 1.66 -35.531 -24.172 1 96 101 LEU B C 1
ATOM 3429 O O . LEU B 1 101 ? 2.186 -36.531 -24.656 1 96 101 LEU B O 1
ATOM 3433 N N . MET B 1 102 ? 2.115 -34.344 -24.297 1 95.56 102 MET B N 1
ATOM 3434 C CA . MET B 1 102 ? 3.371 -34.094 -25.016 1 95.56 102 MET B CA 1
ATOM 3435 C C . MET B 1 102 ? 4.531 -34.781 -24.297 1 95.56 102 MET B C 1
ATOM 3437 O O . MET B 1 102 ? 5.434 -35.312 -24.953 1 95.56 102 MET B O 1
ATOM 3441 N N . LEU B 1 103 ? 4.5 -34.719 -23.047 1 95.38 103 LEU B N 1
ATOM 3442 C CA . LEU B 1 103 ? 5.559 -35.312 -22.234 1 95.38 103 LEU B CA 1
ATOM 3443 C C . LEU B 1 103 ? 5.625 -36.812 -22.469 1 95.38 103 LEU B C 1
ATOM 3445 O O . LEU B 1 103 ? 6.711 -37.406 -22.578 1 95.38 103 LEU B O 1
ATOM 3449 N N . HIS B 1 104 ? 4.508 -37.5 -22.469 1 93.5 104 HIS B N 1
ATOM 3450 C CA . HIS B 1 104 ? 4.441 -38.938 -22.672 1 93.5 104 HIS B CA 1
ATOM 3451 C C . HIS B 1 104 ? 4.996 -39.344 -24.031 1 93.5 104 HIS B C 1
ATOM 3453 O O . HIS B 1 104 ? 5.586 -40.406 -24.188 1 93.5 104 HIS B O 1
ATOM 3459 N N . GLY B 1 105 ? 4.867 -38.469 -24.938 1 91.88 105 GLY B N 1
ATOM 3460 C CA . GLY B 1 105 ? 5.316 -38.781 -26.281 1 91.88 105 GLY B CA 1
ATOM 3461 C C . GLY B 1 105 ? 6.738 -38.312 -26.562 1 91.88 105 GLY B C 1
ATOM 3462 O O . GLY B 1 105 ? 7.289 -38.594 -27.625 1 91.88 105 GLY B O 1
ATOM 3463 N N . CYS B 1 106 ? 7.25 -37.688 -25.656 1 90.81 106 CYS B N 1
ATOM 3464 C CA . CYS B 1 106 ? 8.555 -37.062 -25.875 1 90.81 106 CYS B CA 1
ATOM 3465 C C . CYS B 1 106 ? 9.68 -38.031 -25.516 1 90.81 106 CYS B C 1
ATOM 3467 O O . CYS B 1 106 ? 9.648 -38.656 -24.453 1 90.81 106 CYS B O 1
ATOM 3469 N N . ARG B 1 107 ? 10.703 -38.188 -26.406 1 91.56 107 ARG B N 1
ATOM 3470 C CA . ARG B 1 107 ? 11.82 -39.094 -26.156 1 91.56 107 ARG B CA 1
ATOM 3471 C C . ARG B 1 107 ? 13.086 -38.312 -25.797 1 91.56 107 ARG B C 1
ATOM 3473 O O . ARG B 1 107 ? 13.984 -38.844 -25.141 1 91.56 107 ARG B O 1
ATOM 3480 N N . LYS B 1 108 ? 13.133 -37.094 -26.172 1 93.94 108 LYS B N 1
ATOM 3481 C CA . LYS B 1 108 ? 14.312 -36.281 -25.922 1 93.94 108 LYS B CA 1
ATOM 3482 C C . LYS B 1 108 ? 14.344 -35.781 -24.469 1 93.94 108 LYS B C 1
ATOM 3484 O O . LYS B 1 108 ? 13.398 -35.156 -24 1 93.94 108 LYS B O 1
ATOM 3489 N N . LYS B 1 109 ? 15.438 -36.094 -23.844 1 92.75 109 LYS B N 1
ATOM 3490 C CA . LYS B 1 109 ? 15.602 -35.812 -22.422 1 92.75 109 LYS B CA 1
ATOM 3491 C C . LYS B 1 109 ? 15.469 -34.312 -22.141 1 92.75 109 LYS B C 1
ATOM 3493 O O . LYS B 1 109 ? 14.805 -33.906 -21.172 1 92.75 109 LYS B O 1
ATOM 3498 N N . LYS B 1 110 ? 16.094 -33.531 -22.891 1 93.75 110 LYS B N 1
ATOM 3499 C CA . LYS B 1 110 ? 16.062 -32.062 -22.688 1 93.75 110 LYS B CA 1
ATOM 3500 C C . LYS B 1 110 ? 14.648 -31.516 -22.828 1 93.75 110 LYS B C 1
ATOM 3502 O O . LYS B 1 110 ? 14.242 -30.656 -22.047 1 93.75 110 LYS B O 1
ATOM 3507 N N . LEU B 1 111 ? 13.977 -32 -23.781 1 93.5 111 LEU B N 1
ATOM 3508 C CA . LEU B 1 111 ? 12.609 -31.578 -24.016 1 93.5 111 LEU B CA 1
ATOM 3509 C C . LEU B 1 111 ? 11.695 -32.062 -22.875 1 93.5 111 LEU B C 1
ATOM 3511 O O . LEU B 1 111 ? 10.773 -31.328 -22.484 1 93.5 111 LEU B O 1
ATOM 3515 N N . LYS B 1 112 ? 11.938 -33.219 -22.406 1 95.31 112 LYS B N 1
ATOM 3516 C CA . LYS B 1 112 ? 11.172 -33.75 -21.281 1 95.31 112 LYS B CA 1
ATOM 3517 C C . LYS B 1 112 ? 11.328 -32.875 -20.047 1 95.31 112 LYS B C 1
ATOM 3519 O O . LYS B 1 112 ? 10.344 -32.562 -19.375 1 95.31 112 LYS B O 1
ATOM 3524 N N . LYS B 1 113 ? 12.547 -32.5 -19.875 1 94.62 113 LYS B N 1
ATOM 3525 C CA . LYS B 1 113 ? 12.828 -31.656 -18.719 1 94.62 113 LYS B CA 1
ATOM 3526 C C . LYS B 1 113 ? 12.117 -30.297 -18.844 1 94.62 113 LYS B C 1
ATOM 3528 O O . LYS B 1 113 ? 11.547 -29.812 -17.875 1 94.62 113 LYS B O 1
ATOM 3533 N N . ALA B 1 114 ? 12.164 -29.766 -19.938 1 94.44 114 ALA B N 1
ATOM 3534 C CA . ALA B 1 114 ? 11.523 -28.484 -20.188 1 94.44 114 ALA B CA 1
ATOM 3535 C C . ALA B 1 114 ? 10.008 -28.578 -20 1 94.44 114 ALA B C 1
ATOM 3537 O O . ALA B 1 114 ? 9.391 -27.656 -19.453 1 94.44 114 ALA B O 1
ATOM 3538 N N . LEU B 1 115 ? 9.469 -29.656 -20.438 1 96.31 115 LEU B N 1
ATOM 3539 C CA . LEU B 1 115 ? 8.031 -29.859 -20.297 1 96.31 115 LEU B CA 1
ATOM 3540 C C . LEU B 1 115 ? 7.656 -30.047 -18.828 1 96.31 115 LEU B C 1
ATOM 3542 O O . LEU B 1 115 ? 6.633 -29.531 -18.375 1 96.31 115 LEU B O 1
ATOM 3546 N N . GLN B 1 116 ? 8.438 -30.734 -18.141 1 96.88 116 GLN B N 1
ATOM 3547 C CA . GLN B 1 116 ? 8.211 -30.922 -16.719 1 96.88 116 GLN B CA 1
ATOM 3548 C C . GLN B 1 116 ? 8.25 -29.594 -15.969 1 96.88 116 GLN B C 1
ATOM 3550 O O . GLN B 1 116 ? 7.422 -29.344 -15.094 1 96.88 116 GLN B O 1
ATOM 3555 N N . GLU B 1 117 ? 9.203 -28.781 -16.359 1 95.62 117 GLU B N 1
ATOM 3556 C CA . GLU B 1 117 ? 9.32 -27.453 -15.75 1 95.62 117 GLU B CA 1
ATOM 3557 C C . GLU B 1 117 ? 8.086 -26.609 -16.031 1 95.62 117 GLU B C 1
ATOM 3559 O O . GLU B 1 117 ? 7.566 -25.938 -15.133 1 95.62 117 GLU B O 1
ATOM 3564 N N . THR B 1 118 ? 7.656 -26.688 -17.203 1 96.56 118 THR B N 1
ATOM 3565 C CA . THR B 1 118 ? 6.465 -25.938 -17.594 1 96.56 118 THR B CA 1
ATOM 3566 C C . THR B 1 118 ? 5.242 -26.438 -16.828 1 96.56 118 THR B C 1
ATOM 3568 O O . THR B 1 118 ? 4.445 -25.641 -16.328 1 96.56 118 THR B O 1
ATOM 3571 N N . MET B 1 119 ? 5.137 -27.734 -16.75 1 98.12 119 MET B N 1
ATOM 3572 C CA . MET B 1 119 ? 4.012 -28.328 -16.031 1 98.12 119 MET B CA 1
ATOM 3573 C C . MET B 1 119 ? 4.039 -27.938 -14.555 1 98.12 119 MET B C 1
ATOM 3575 O O . MET B 1 119 ? 2.992 -27.688 -13.961 1 98.12 119 MET B O 1
ATOM 3579 N N . ALA B 1 120 ? 5.207 -27.906 -13.977 1 98.19 120 ALA B N 1
ATOM 3580 C CA . ALA B 1 120 ? 5.34 -27.469 -12.594 1 98.19 120 ALA B CA 1
ATOM 3581 C C 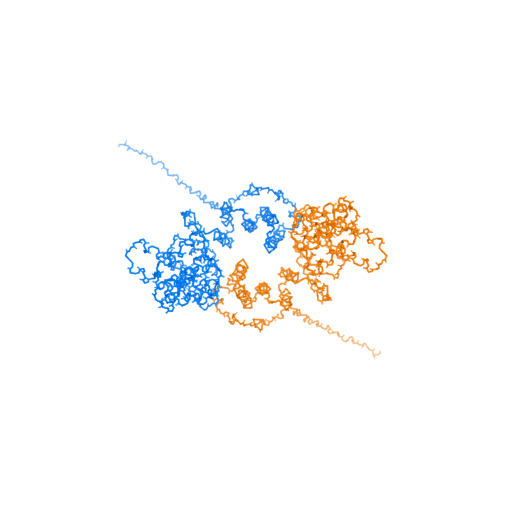. ALA B 1 120 ? 4.855 -26.047 -12.414 1 98.19 120 ALA B C 1
ATOM 3583 O O . ALA B 1 120 ? 4.141 -25.734 -11.461 1 98.19 120 ALA B O 1
ATOM 3584 N N . THR B 1 121 ? 5.23 -25.219 -13.32 1 96.88 121 THR B N 1
ATOM 3585 C CA . THR B 1 121 ? 4.828 -23.812 -13.281 1 96.88 121 THR B CA 1
ATOM 3586 C C . THR B 1 121 ? 3.314 -23.688 -13.391 1 96.88 121 THR B C 1
ATOM 3588 O O . THR B 1 121 ? 2.711 -22.828 -12.727 1 96.88 121 THR B O 1
ATOM 3591 N N . ILE B 1 122 ? 2.742 -24.5 -14.188 1 98.31 122 ILE B N 1
ATOM 3592 C CA . ILE B 1 122 ? 1.291 -24.5 -14.336 1 98.31 122 ILE B CA 1
ATOM 3593 C C . ILE B 1 122 ? 0.64 -24.891 -13.008 1 98.31 122 ILE B C 1
ATOM 3595 O O . ILE B 1 122 ? -0.316 -24.25 -12.57 1 98.31 122 ILE B O 1
ATOM 3599 N N . CYS B 1 123 ? 1.157 -25.906 -12.422 1 98.69 123 CYS B N 1
ATOM 3600 C CA . CYS B 1 123 ? 0.635 -26.344 -11.133 1 98.69 123 CYS B CA 1
ATOM 3601 C C . CYS B 1 123 ? 0.765 -25.25 -10.086 1 98.69 123 CYS B C 1
ATOM 3603 O O . CYS B 1 123 ? -0.132 -25.062 -9.258 1 98.69 123 CYS B O 1
ATOM 3605 N N . CYS B 1 124 ? 1.85 -24.531 -10.148 1 98.19 124 CYS B N 1
ATOM 3606 C CA . CYS B 1 124 ? 2.031 -23.422 -9.219 1 98.19 124 CYS B CA 1
ATOM 3607 C C . CYS B 1 124 ? 0.972 -22.344 -9.438 1 98.19 124 CYS B C 1
ATOM 3609 O O . CYS B 1 124 ? 0.422 -21.797 -8.477 1 98.19 124 CYS B O 1
ATOM 3611 N N . ALA B 1 125 ? 0.698 -22.062 -10.641 1 97.81 125 ALA B N 1
ATOM 3612 C CA . ALA B 1 125 ? -0.318 -21.062 -10.969 1 97.81 125 ALA B CA 1
ATOM 3613 C C . ALA B 1 125 ? -1.688 -21.484 -10.438 1 97.81 125 ALA B C 1
ATOM 3615 O O . ALA B 1 125 ? -2.439 -20.656 -9.914 1 97.81 125 ALA B O 1
ATOM 3616 N N . VAL B 1 126 ? -1.979 -22.75 -10.578 1 98.31 126 VAL B N 1
ATOM 3617 C CA . VAL B 1 126 ? -3.238 -23.297 -10.086 1 98.31 126 VAL B CA 1
ATOM 3618 C C . VAL B 1 126 ? -3.301 -23.156 -8.562 1 98.31 126 VAL B C 1
ATOM 3620 O O . VAL B 1 126 ? -4.312 -22.719 -8.016 1 98.31 126 VAL B O 1
ATOM 3623 N N . ALA B 1 127 ? -2.223 -23.531 -7.938 1 98.38 127 ALA B N 1
ATOM 3624 C CA . ALA B 1 127 ? -2.156 -23.422 -6.48 1 98.38 127 ALA B CA 1
ATOM 3625 C C . ALA B 1 127 ? -2.355 -21.969 -6.027 1 98.38 127 ALA B C 1
ATOM 3627 O O . ALA B 1 127 ? -3.082 -21.719 -5.066 1 98.38 127 ALA B O 1
ATOM 3628 N N . GLU B 1 128 ? -1.716 -21.078 -6.719 1 96.88 128 GLU B N 1
ATOM 3629 C CA . GLU B 1 128 ? -1.831 -19.656 -6.387 1 96.88 128 GLU B CA 1
ATOM 3630 C C . GLU B 1 128 ? -3.279 -19.188 -6.484 1 96.88 128 GLU B C 1
ATOM 3632 O O . GLU B 1 128 ? -3.744 -18.406 -5.645 1 96.88 128 GLU B O 1
ATOM 3637 N N . LEU B 1 129 ? -3.949 -19.609 -7.48 1 96.5 129 LEU B N 1
ATOM 3638 C CA . LEU B 1 129 ? -5.352 -19.234 -7.648 1 96.5 129 LEU B CA 1
ATOM 3639 C C . LEU B 1 129 ? -6.176 -19.688 -6.445 1 96.5 129 LEU B C 1
ATOM 3641 O O . LEU B 1 129 ? -7.008 -18.922 -5.941 1 96.5 129 LEU B O 1
ATOM 3645 N N . TYR B 1 130 ? -5.91 -20.875 -5.988 1 96.94 130 TYR B N 1
ATOM 3646 C CA . TYR B 1 130 ? -6.695 -21.422 -4.895 1 96.94 130 TYR B CA 1
ATOM 3647 C C . TYR B 1 130 ? -6.305 -20.797 -3.562 1 96.94 130 TYR B C 1
ATOM 3649 O O . TYR B 1 130 ? -7.008 -20.953 -2.564 1 96.94 130 TYR B O 1
ATOM 3657 N N . LEU B 1 131 ? -5.172 -20.094 -3.521 1 95.25 131 LEU B N 1
ATOM 3658 C CA . LEU B 1 131 ? -4.758 -19.391 -2.314 1 95.25 131 LEU B CA 1
ATOM 3659 C C . LEU B 1 131 ? -5.266 -17.953 -2.324 1 95.25 131 LEU B C 1
ATOM 3661 O O . LEU B 1 131 ? -5.238 -17.281 -1.296 1 95.25 131 LEU B O 1
ATOM 3665 N N . THR B 1 132 ? -5.688 -17.5 -3.479 1 92.56 132 THR B N 1
ATOM 3666 C CA . THR B 1 132 ? -6.078 -16.109 -3.609 1 92.56 132 THR B CA 1
ATOM 3667 C C . THR B 1 132 ? -7.512 -15.992 -4.117 1 92.56 132 THR B C 1
ATOM 3669 O O . THR B 1 132 ? -8.461 -16.172 -3.357 1 92.56 132 THR B O 1
ATOM 3672 N N . ASP B 1 133 ? -7.723 -16 -5.422 1 90.88 133 ASP B N 1
ATOM 3673 C CA . ASP B 1 133 ? -9 -15.703 -6.055 1 90.88 133 ASP B CA 1
ATOM 3674 C C . ASP B 1 133 ? -10.039 -16.781 -5.746 1 90.88 133 ASP B C 1
ATOM 3676 O O . ASP B 1 133 ? -11.234 -16.5 -5.672 1 90.88 133 ASP B O 1
ATOM 3680 N N . LEU B 1 134 ? -9.586 -17.938 -5.562 1 94.25 134 LEU B N 1
ATOM 3681 C CA . LEU B 1 134 ? -10.5 -19.078 -5.414 1 94.25 134 LEU B CA 1
ATOM 3682 C C . LEU B 1 134 ? -10.383 -19.688 -4.02 1 94.25 134 LEU B C 1
ATOM 3684 O O . LEU B 1 134 ? -10.75 -20.844 -3.814 1 94.25 134 LEU B O 1
ATOM 3688 N N . CYS B 1 135 ? -9.914 -18.938 -3.074 1 93.12 135 CYS B N 1
ATOM 3689 C CA . CYS B 1 135 ? -9.602 -19.484 -1.761 1 93.12 135 CYS B CA 1
ATOM 3690 C C . CYS B 1 135 ? -10.875 -19.797 -0.979 1 93.12 135 CYS B C 1
ATOM 3692 O O . CYS B 1 135 ? -10.844 -20.5 0.022 1 93.12 135 CYS B O 1
ATOM 3694 N N . PHE B 1 136 ? -12.062 -19.312 -1.431 1 93.56 136 PHE B N 1
ATOM 3695 C CA . PHE B 1 136 ? -13.32 -19.547 -0.732 1 93.56 136 PHE B CA 1
ATOM 3696 C C . PHE B 1 136 ? -14.133 -20.641 -1.416 1 93.56 136 PHE B C 1
ATOM 3698 O O . PHE B 1 136 ? -15.203 -21.016 -0.944 1 93.56 136 PHE B O 1
ATOM 3705 N N . GLU B 1 137 ? -13.617 -21.156 -2.51 1 93.31 137 GLU B N 1
ATOM 3706 C CA . GLU B 1 137 ? -14.305 -22.219 -3.223 1 93.31 137 GLU B CA 1
ATOM 3707 C C . GLU B 1 137 ? -14.328 -23.516 -2.404 1 93.31 137 GLU B C 1
ATOM 3709 O O . GLU B 1 137 ? -13.43 -23.75 -1.589 1 93.31 137 GLU B O 1
ATOM 3714 N N . GLU B 1 138 ? -15.344 -24.297 -2.863 1 90.94 138 GLU B N 1
ATOM 3715 C CA . GLU B 1 138 ? -15.422 -25.609 -2.236 1 90.94 138 GLU B CA 1
ATOM 3716 C C . GLU B 1 138 ? -14.203 -26.453 -2.594 1 90.94 138 GLU B C 1
ATOM 3718 O O . GLU B 1 138 ? -13.758 -26.469 -3.746 1 90.94 138 GLU B O 1
ATOM 3723 N N . ASN B 1 139 ? -13.539 -27.094 -1.682 1 93.19 139 ASN B N 1
ATOM 3724 C CA . ASN B 1 139 ? -12.406 -28 -1.846 1 93.19 139 ASN B CA 1
ATOM 3725 C C . ASN B 1 139 ? -11.141 -27.234 -2.248 1 93.19 139 ASN B C 1
ATOM 3727 O O . ASN B 1 139 ? -10.211 -27.828 -2.799 1 93.19 139 ASN B O 1
ATOM 3731 N N . ALA B 1 140 ? -11.164 -25.922 -2.143 1 95.62 140 ALA B N 1
ATOM 3732 C CA . ALA B 1 140 ? -10.008 -25.109 -2.502 1 95.62 140 ALA B CA 1
ATOM 3733 C C . ALA B 1 140 ? -8.742 -25.625 -1.822 1 95.62 140 ALA B C 1
ATOM 3735 O O . ALA B 1 140 ? -7.684 -25.734 -2.453 1 95.62 140 ALA B O 1
ATOM 3736 N N . GLU B 1 141 ? -8.859 -25.984 -0.627 1 96.56 141 GLU B N 1
ATOM 3737 C CA . GLU B 1 141 ? -7.711 -26.469 0.134 1 96.56 141 GLU B CA 1
ATOM 3738 C C . GLU B 1 141 ? -7.125 -27.734 -0.484 1 96.56 141 GLU B C 1
ATOM 3740 O O . GLU B 1 141 ? -5.918 -27.828 -0.706 1 96.56 141 GLU B O 1
ATOM 3745 N N . GLN B 1 142 ? -7.977 -28.672 -0.742 1 97.31 142 GLN B N 1
ATOM 3746 C CA . GLN B 1 142 ? -7.547 -29.938 -1.306 1 97.31 142 GLN B CA 1
ATOM 3747 C C . GLN B 1 142 ? -6.93 -29.75 -2.688 1 97.31 142 GLN B C 1
ATOM 3749 O O . GLN B 1 142 ? -5.914 -30.375 -3.01 1 97.31 142 GLN B O 1
ATOM 3754 N N . GLN B 1 143 ? -7.59 -28.938 -3.445 1 97.62 143 GLN B N 1
ATOM 3755 C CA . GLN B 1 143 ? -7.078 -28.672 -4.785 1 97.62 143 GLN B CA 1
ATOM 3756 C C . GLN B 1 143 ? -5.715 -27.984 -4.727 1 97.62 143 GLN B C 1
ATOM 3758 O O . GLN B 1 143 ? -4.816 -28.312 -5.512 1 97.62 143 GLN B O 1
ATOM 3763 N N . CYS B 1 144 ? -5.574 -27.062 -3.861 1 98.06 144 CYS B N 1
ATOM 3764 C CA . CYS B 1 144 ? -4.297 -26.391 -3.682 1 98.06 144 CYS B CA 1
ATOM 3765 C C . CYS B 1 144 ? -3.211 -27.359 -3.252 1 98.06 144 CYS B C 1
ATOM 3767 O O . CYS B 1 144 ? -2.102 -27.344 -3.791 1 98.06 144 CYS B O 1
ATOM 3769 N N . GLU B 1 145 ? -3.545 -28.219 -2.332 1 98.12 145 GLU B N 1
ATOM 3770 C CA . GLU B 1 145 ? -2.607 -29.234 -1.857 1 98.12 145 GLU B CA 1
ATOM 3771 C C . GLU B 1 145 ? -2.127 -30.125 -3.002 1 98.12 145 GLU B C 1
ATOM 3773 O O . GLU B 1 145 ? -0.931 -30.391 -3.125 1 98.12 145 GLU B O 1
ATOM 3778 N N . GLN B 1 146 ? -3.061 -30.531 -3.723 1 98.44 146 GLN B N 1
ATOM 3779 C CA . GLN B 1 146 ? -2.738 -31.391 -4.852 1 98.44 146 GLN B CA 1
ATOM 3780 C C . GLN B 1 146 ? -1.845 -30.688 -5.859 1 98.44 146 GLN B C 1
ATOM 3782 O O . GLN B 1 146 ? -0.88 -31.266 -6.363 1 98.44 146 GLN B O 1
ATOM 3787 N N . ALA B 1 147 ? -2.195 -29.453 -6.164 1 98.69 147 ALA B N 1
ATOM 3788 C CA . ALA B 1 147 ? -1.423 -28.672 -7.129 1 98.69 147 ALA B CA 1
ATOM 3789 C C . ALA B 1 147 ? 0.006 -28.453 -6.641 1 98.69 147 ALA B C 1
ATOM 3791 O O . ALA B 1 147 ? 0.961 -28.609 -7.402 1 98.69 147 ALA B O 1
ATOM 3792 N N . VAL B 1 148 ? 0.157 -28.141 -5.41 1 98.69 148 VAL B N 1
ATOM 3793 C CA . VAL B 1 148 ? 1.478 -27.922 -4.832 1 98.69 148 VAL B CA 1
ATOM 3794 C C . VAL B 1 148 ? 2.281 -29.219 -4.852 1 98.69 148 VAL B C 1
ATOM 3796 O O . VAL B 1 148 ? 3.453 -29.219 -5.238 1 98.69 148 VAL B O 1
ATOM 3799 N N . ALA B 1 149 ? 1.655 -30.297 -4.43 1 98.56 149 ALA B N 1
ATOM 3800 C CA . ALA B 1 149 ? 2.322 -31.594 -4.41 1 98.56 149 ALA B CA 1
ATOM 3801 C C . ALA B 1 149 ? 2.797 -31.984 -5.809 1 98.56 149 ALA B C 1
ATOM 3803 O O . ALA B 1 149 ? 3.926 -32.469 -5.977 1 98.56 149 ALA B O 1
ATOM 3804 N N . ARG B 1 150 ? 1.982 -31.766 -6.742 1 98.38 150 ARG B N 1
ATOM 3805 C CA . ARG B 1 150 ? 2.334 -32.094 -8.125 1 98.38 150 ARG B CA 1
ATOM 3806 C C . ARG B 1 150 ? 3.496 -31.219 -8.602 1 98.38 150 ARG B C 1
ATOM 3808 O O . ARG B 1 150 ? 4.402 -31.703 -9.281 1 98.38 150 ARG B O 1
ATOM 3815 N N . ALA B 1 151 ? 3.424 -29.938 -8.32 1 98.62 151 ALA B N 1
ATOM 3816 C CA . ALA B 1 151 ? 4.508 -29.031 -8.703 1 98.62 151 ALA B CA 1
ATOM 3817 C C . ALA B 1 151 ? 5.844 -29.5 -8.141 1 98.62 151 ALA B C 1
ATOM 3819 O O . ALA B 1 151 ? 6.848 -29.547 -8.852 1 98.62 151 ALA B O 1
ATOM 3820 N N . LEU B 1 152 ? 5.816 -29.922 -6.898 1 98.38 152 LEU B N 1
ATOM 3821 C CA . LEU B 1 152 ? 7.031 -30.359 -6.219 1 98.38 152 LEU B CA 1
ATOM 3822 C C . LEU B 1 152 ? 7.535 -31.672 -6.797 1 98.38 152 LEU B C 1
ATOM 3824 O O . LEU B 1 152 ? 8.742 -31.906 -6.863 1 98.38 152 LEU B O 1
ATOM 3828 N N . GLU B 1 153 ? 6.609 -32.531 -7.172 1 98 153 GLU B N 1
ATOM 3829 C CA . GLU B 1 153 ? 6.977 -33.812 -7.801 1 98 153 GLU B CA 1
ATOM 3830 C C . GLU B 1 153 ? 7.617 -33.562 -9.164 1 98 153 GLU B C 1
ATOM 3832 O O . GLU B 1 153 ? 8.57 -34.25 -9.531 1 98 153 GLU B O 1
ATOM 3837 N N . LEU B 1 154 ? 7.129 -32.594 -9.844 1 97.81 154 LEU B N 1
ATOM 3838 C CA . LEU B 1 154 ? 7.602 -32.312 -11.195 1 97.81 154 LEU B CA 1
ATOM 3839 C C . LEU B 1 154 ? 8.938 -31.594 -11.156 1 97.81 154 LEU B C 1
ATOM 3841 O O . LEU B 1 154 ? 9.82 -31.859 -11.977 1 97.81 154 LEU B O 1
ATOM 3845 N N . ASN B 1 155 ? 9.094 -30.688 -10.297 1 96.25 155 ASN B N 1
ATOM 3846 C CA . ASN B 1 155 ? 10.305 -29.891 -10.188 1 96.25 155 ASN B CA 1
ATOM 3847 C C . ASN B 1 155 ? 10.469 -29.297 -8.789 1 96.25 155 ASN B C 1
ATOM 3849 O O . ASN B 1 155 ? 9.898 -28.25 -8.492 1 96.25 155 ASN B O 1
ATOM 3853 N N . SER B 1 156 ? 11.297 -29.844 -7.996 1 95.56 156 SER B N 1
ATOM 3854 C CA . SER B 1 156 ? 11.516 -29.359 -6.637 1 95.56 156 SER B CA 1
ATOM 3855 C C . SER B 1 156 ? 12.711 -28.406 -6.574 1 95.56 156 SER B C 1
ATOM 3857 O O . SER B 1 156 ? 13.039 -27.875 -5.512 1 95.56 156 SER B O 1
ATOM 3859 N N . ASP B 1 157 ? 13.305 -28.156 -7.73 1 94.56 157 ASP B N 1
ATOM 3860 C CA . ASP B 1 157 ? 14.508 -27.328 -7.766 1 94.56 157 ASP B CA 1
ATOM 3861 C C . ASP B 1 157 ? 14.172 -25.875 -8.141 1 94.56 157 ASP B C 1
ATOM 3863 O O . ASP B 1 157 ? 15.008 -25.172 -8.711 1 94.56 157 ASP B O 1
ATOM 3867 N N . ILE B 1 158 ? 13.008 -25.547 -7.984 1 94.62 158 ILE B N 1
ATOM 3868 C CA . ILE B 1 158 ? 12.594 -24.156 -8.164 1 94.62 158 ILE B CA 1
ATOM 3869 C C . ILE B 1 158 ? 11.977 -23.625 -6.867 1 94.62 158 ILE B C 1
ATOM 3871 O O . ILE B 1 158 ? 11.531 -24.406 -6.023 1 94.62 158 ILE B O 1
ATOM 3875 N N . VAL B 1 159 ? 11.875 -22.359 -6.703 1 97.38 159 VAL B N 1
ATOM 3876 C CA . VAL B 1 159 ? 11.555 -21.703 -5.438 1 97.38 159 VAL B CA 1
ATOM 3877 C C . VAL B 1 159 ? 10.039 -21.703 -5.234 1 97.38 159 VAL B C 1
ATOM 3879 O O . VAL B 1 159 ? 9.555 -21.984 -4.137 1 97.38 159 VAL B O 1
ATOM 3882 N N . GLU B 1 160 ? 9.297 -21.531 -6.246 1 97.31 160 GLU B N 1
ATOM 3883 C CA . GLU B 1 160 ? 7.891 -21.141 -6.215 1 97.31 160 GLU B CA 1
ATOM 3884 C C . GLU B 1 160 ? 7.035 -22.203 -5.527 1 97.31 160 GLU B C 1
ATOM 3886 O O . GLU B 1 160 ? 6.211 -21.891 -4.668 1 97.31 160 GLU B O 1
ATOM 3891 N N . PRO B 1 161 ? 7.223 -23.516 -5.859 1 98.12 161 PRO B N 1
ATOM 3892 C CA . PRO B 1 161 ? 6.383 -24.516 -5.203 1 98.12 161 PRO B CA 1
ATOM 3893 C C . PRO B 1 161 ? 6.59 -24.562 -3.691 1 98.12 161 PRO B C 1
ATOM 3895 O O . PRO B 1 161 ? 5.645 -24.828 -2.943 1 98.12 161 PRO B O 1
ATOM 3898 N N . HIS B 1 162 ? 7.777 -24.312 -3.258 1 98.44 162 HIS B N 1
ATOM 3899 C CA . HIS B 1 162 ? 8.055 -24.297 -1.825 1 98.44 162 HIS B CA 1
ATOM 3900 C C . HIS B 1 162 ? 7.387 -23.109 -1.147 1 98.44 162 HIS B C 1
ATOM 3902 O O . HIS B 1 162 ? 6.855 -23.234 -0.042 1 98.44 162 HIS B O 1
ATOM 3908 N N . GLN B 1 163 ? 7.414 -21.984 -1.806 1 98 163 GLN B N 1
ATOM 3909 C CA . GLN B 1 163 ? 6.734 -20.797 -1.29 1 98 163 GLN B CA 1
ATOM 3910 C C . GLN B 1 163 ? 5.23 -21.031 -1.179 1 98 163 GLN B C 1
ATOM 3912 O O . GLN B 1 163 ? 4.609 -20.656 -0.183 1 98 163 GLN B O 1
ATOM 3917 N N . LEU B 1 164 ? 4.695 -21.609 -2.209 1 98.19 164 LEU B N 1
ATOM 3918 C CA . LEU B 1 164 ? 3.262 -21.875 -2.234 1 98.19 164 LEU B CA 1
ATOM 3919 C C . LEU B 1 164 ? 2.881 -22.891 -1.167 1 98.19 164 LEU B C 1
ATOM 3921 O O . LEU B 1 164 ? 1.824 -22.781 -0.542 1 98.19 164 LEU B O 1
ATOM 3925 N N . GLN B 1 165 ? 3.734 -23.891 -0.982 1 98.56 165 GLN B N 1
ATOM 3926 C CA . GLN B 1 165 ? 3.51 -24.844 0.104 1 98.56 165 GLN B CA 1
ATOM 3927 C C . GLN B 1 165 ? 3.479 -24.141 1.455 1 98.56 165 GLN B C 1
ATOM 3929 O O . GLN B 1 165 ? 2.629 -24.422 2.297 1 98.56 165 GLN B O 1
ATOM 3934 N N . ALA B 1 166 ? 4.379 -23.234 1.634 1 98.44 166 ALA B N 1
ATOM 3935 C CA . ALA B 1 166 ? 4.434 -22.469 2.877 1 98.44 166 ALA B CA 1
ATOM 3936 C C . ALA B 1 166 ? 3.158 -21.656 3.074 1 98.44 166 ALA B C 1
ATOM 3938 O O . ALA B 1 166 ? 2.582 -21.641 4.164 1 98.44 166 ALA B O 1
ATOM 3939 N N . SER B 1 167 ? 2.729 -21 2.031 1 97.25 167 SER B N 1
ATOM 3940 C CA . SER B 1 167 ? 1.509 -20.203 2.1 1 97.25 167 SER B CA 1
ATOM 3941 C C . SER B 1 167 ? 0.3 -21.062 2.447 1 97.25 167 SER B C 1
ATOM 3943 O O . SER B 1 167 ? -0.555 -20.656 3.236 1 97.25 167 SER B O 1
ATOM 3945 N N . LEU B 1 168 ? 0.281 -22.188 1.839 1 97.75 168 LEU B N 1
ATOM 3946 C CA . LEU B 1 168 ? -0.797 -23.125 2.139 1 97.75 168 LEU B CA 1
ATOM 3947 C C . LEU B 1 168 ? -0.761 -23.547 3.605 1 97.75 168 LEU B C 1
ATOM 3949 O O . LEU B 1 168 ? -1.794 -23.547 4.277 1 97.75 168 LEU B O 1
ATOM 3953 N N . ARG B 1 169 ? 0.419 -23.875 4.102 1 98.06 169 ARG B N 1
ATOM 3954 C CA . ARG B 1 169 ? 0.562 -24.281 5.496 1 98.06 169 ARG B CA 1
ATOM 3955 C C . ARG B 1 169 ? 0.165 -23.141 6.434 1 98.06 169 ARG B C 1
ATOM 3957 O O . ARG B 1 169 ? -0.461 -23.375 7.469 1 98.06 169 ARG B O 1
ATOM 3964 N N . LEU B 1 170 ? 0.507 -21.938 6.074 1 96.56 170 LEU B N 1
ATOM 3965 C CA . LEU B 1 170 ? 0.103 -20.781 6.867 1 96.56 170 LEU B CA 1
ATOM 3966 C C . LEU B 1 170 ? -1.416 -20.656 6.914 1 96.56 170 LEU B C 1
ATOM 3968 O O . LEU B 1 170 ? -1.994 -20.453 7.984 1 96.56 170 LEU B O 1
ATOM 3972 N N . SER B 1 171 ? -2.008 -20.812 5.75 1 95.06 171 SER B N 1
ATOM 3973 C CA . SER B 1 171 ? -3.463 -20.734 5.676 1 95.06 171 SER B CA 1
ATOM 3974 C C . SER B 1 171 ? -4.117 -21.812 6.523 1 95.06 171 SER B C 1
ATOM 3976 O O . SER B 1 171 ? -5.234 -21.641 7.016 1 95.06 171 SER B O 1
ATOM 3978 N N . GLN B 1 172 ? -3.414 -22.922 6.746 1 95.31 172 GLN B N 1
ATOM 3979 C CA . GLN B 1 172 ? -3.9 -24.047 7.52 1 95.31 172 GLN B CA 1
ATOM 3980 C C . GLN B 1 172 ? -3.516 -23.922 8.992 1 95.31 172 GLN B C 1
ATOM 3982 O O . GLN B 1 172 ? -3.67 -24.875 9.758 1 95.31 172 GLN B O 1
ATOM 3987 N N . CYS B 1 173 ? -2.928 -22.859 9.375 1 95.19 173 CYS B N 1
ATOM 3988 C CA . CYS B 1 173 ? -2.52 -22.594 10.742 1 95.19 173 CYS B CA 1
ATOM 3989 C C . CYS B 1 173 ? -1.465 -23.578 11.211 1 95.19 173 CYS B C 1
ATOM 3991 O O . CYS B 1 173 ? -1.545 -24.094 12.328 1 95.19 173 CYS B O 1
ATOM 3993 N N . ARG B 1 174 ? -0.56 -23.875 10.273 1 96.94 174 ARG B N 1
ATOM 3994 C CA . ARG B 1 174 ? 0.575 -24.75 10.57 1 96.94 174 ARG B CA 1
ATOM 3995 C C . ARG B 1 174 ? 1.896 -24.031 10.336 1 96.94 174 ARG B C 1
ATOM 3997 O O . ARG B 1 174 ? 2.643 -24.359 9.414 1 96.94 174 ARG B O 1
ATOM 4004 N N . PRO B 1 175 ? 2.25 -23.141 11.227 1 96.56 175 PRO B N 1
ATOM 4005 C CA . PRO B 1 175 ? 3.398 -22.25 11.008 1 96.56 175 PRO B CA 1
ATOM 4006 C C . PRO B 1 175 ? 4.727 -23 10.977 1 96.56 175 PRO B C 1
ATOM 4008 O O . PRO B 1 175 ? 5.645 -22.625 10.25 1 96.56 175 PRO B O 1
ATOM 4011 N N . ASP B 1 176 ? 4.871 -24.078 11.734 1 98.12 176 ASP B N 1
ATOM 4012 C CA . ASP B 1 176 ? 6.125 -24.828 11.758 1 98.12 176 ASP B CA 1
ATOM 4013 C C . ASP B 1 176 ? 6.406 -25.469 10.398 1 98.12 176 ASP B C 1
ATOM 4015 O O . ASP B 1 176 ? 7.531 -25.422 9.898 1 98.12 176 ASP B O 1
ATOM 4019 N N . GLU B 1 177 ? 5.398 -26.031 9.883 1 98.56 177 GLU B N 1
ATOM 4020 C CA . GLU B 1 177 ? 5.547 -26.625 8.562 1 98.56 177 GLU B CA 1
ATOM 4021 C C . GLU B 1 177 ? 5.789 -25.562 7.496 1 98.56 177 GLU B C 1
ATOM 4023 O O . GLU B 1 177 ? 6.531 -25.781 6.539 1 98.56 177 GLU B O 1
ATOM 4028 N N . ALA B 1 178 ? 5.117 -24.453 7.625 1 98.44 178 ALA B N 1
ATOM 4029 C CA . ALA B 1 178 ? 5.348 -23.328 6.711 1 98.44 178 ALA B CA 1
ATOM 4030 C C . ALA B 1 178 ? 6.809 -22.891 6.738 1 98.44 178 ALA B C 1
ATOM 4032 O O . ALA B 1 178 ? 7.414 -22.672 5.688 1 98.44 178 ALA B O 1
ATOM 4033 N N . LEU B 1 179 ? 7.344 -22.812 7.93 1 98.62 179 LEU B N 1
ATOM 4034 C CA . LEU B 1 179 ? 8.734 -22.391 8.086 1 98.62 179 LEU B CA 1
ATOM 4035 C C . LEU B 1 179 ? 9.672 -23.359 7.379 1 98.62 179 LEU B C 1
ATOM 4037 O O . LEU B 1 179 ? 10.633 -22.938 6.723 1 98.62 179 LEU B O 1
ATOM 4041 N N . GLN B 1 180 ? 9.375 -24.641 7.516 1 98.69 180 GLN B N 1
ATOM 4042 C CA . GLN B 1 180 ? 10.203 -25.641 6.848 1 98.69 180 GLN B CA 1
ATOM 4043 C C . GLN B 1 180 ? 10.188 -25.438 5.336 1 98.69 180 GLN B C 1
ATOM 4045 O O . GLN B 1 180 ? 11.234 -25.516 4.684 1 98.69 180 GLN B O 1
ATOM 4050 N N . SER B 1 181 ? 9.039 -25.219 4.812 1 98.69 181 SER B N 1
ATOM 4051 C CA . SER B 1 181 ? 8.914 -24.984 3.379 1 98.69 181 SER B CA 1
ATOM 4052 C C . SER B 1 181 ? 9.641 -23.703 2.961 1 98.69 181 SER B C 1
ATOM 4054 O O . SER B 1 181 ? 10.281 -23.656 1.911 1 98.69 181 SER B O 1
ATOM 4056 N N . LEU B 1 182 ? 9.523 -22.672 3.748 1 98.75 182 LEU B N 1
ATOM 4057 C CA . LEU B 1 182 ? 10.172 -21.406 3.436 1 98.75 182 LEU B CA 1
ATOM 4058 C C . LEU B 1 182 ? 11.688 -21.547 3.488 1 98.75 182 LEU B C 1
ATOM 4060 O O . LEU B 1 182 ? 12.398 -20.969 2.668 1 98.75 182 LEU B O 1
ATOM 4064 N N . ARG B 1 183 ? 12.148 -22.312 4.441 1 98.69 183 ARG B N 1
ATOM 4065 C CA . ARG B 1 183 ? 13.578 -22.562 4.52 1 98.69 183 ARG B CA 1
ATOM 4066 C C . ARG B 1 183 ? 14.078 -23.281 3.271 1 98.69 183 ARG B C 1
ATOM 4068 O O . ARG B 1 183 ? 15.156 -22.984 2.762 1 98.69 183 ARG B O 1
ATOM 4075 N N . ARG B 1 184 ? 13.305 -24.172 2.822 1 98.44 184 ARG B N 1
ATOM 4076 C CA . ARG B 1 184 ? 13.656 -24.844 1.576 1 98.44 184 ARG B CA 1
ATOM 4077 C C . ARG B 1 184 ? 13.68 -23.859 0.411 1 98.44 184 ARG B C 1
ATOM 4079 O O . ARG B 1 184 ? 14.555 -23.938 -0.45 1 98.44 184 ARG B O 1
ATOM 4086 N N . ALA B 1 185 ? 12.719 -22.984 0.327 1 98.44 185 ALA B N 1
ATOM 4087 C CA . ALA B 1 185 ? 12.672 -21.969 -0.718 1 98.44 185 ALA B CA 1
ATOM 4088 C C . ALA B 1 185 ? 13.922 -21.094 -0.691 1 98.44 185 ALA B C 1
ATOM 4090 O O . ALA B 1 185 ? 14.5 -20.797 -1.738 1 98.44 185 ALA B O 1
ATOM 4091 N N . VAL B 1 186 ? 14.336 -20.719 0.489 1 98.44 186 VAL B N 1
ATOM 4092 C CA . VAL B 1 186 ? 15.539 -19.906 0.646 1 98.44 186 VAL B CA 1
ATOM 4093 C C . VAL B 1 186 ? 16.766 -20.688 0.183 1 98.44 186 VAL B C 1
ATOM 4095 O O . VAL B 1 186 ? 17.609 -20.156 -0.542 1 98.44 186 VAL B O 1
ATOM 4098 N N . ASP B 1 187 ? 16.812 -21.953 0.61 1 98.12 187 ASP B N 1
ATOM 4099 C CA . ASP B 1 187 ? 17.922 -22.812 0.218 1 98.12 187 ASP B CA 1
ATOM 4100 C C . ASP B 1 187 ? 18.016 -22.922 -1.301 1 98.12 187 ASP B C 1
ATOM 4102 O O . ASP B 1 187 ? 19.094 -22.812 -1.873 1 98.12 187 ASP B O 1
ATOM 4106 N N . VAL B 1 188 ? 16.922 -23.156 -1.901 1 97.81 188 VAL B N 1
ATOM 4107 C CA . VAL B 1 188 ? 16.891 -23.281 -3.355 1 97.81 188 VAL B CA 1
ATOM 4108 C C . VAL B 1 188 ? 17.344 -21.969 -3.998 1 97.81 188 VAL B C 1
ATOM 4110 O O . VAL B 1 188 ? 18.109 -21.984 -4.973 1 97.81 188 VAL B O 1
ATOM 4113 N N . THR B 1 189 ? 16.906 -20.844 -3.496 1 97.06 189 THR B N 1
ATOM 4114 C CA . THR B 1 189 ? 17.312 -19.531 -4.004 1 97.06 189 THR B CA 1
ATOM 4115 C C . THR B 1 189 ? 18.844 -19.391 -3.988 1 97.06 189 THR B C 1
ATOM 4117 O O . THR B 1 189 ? 19.422 -18.875 -4.941 1 97.06 189 THR B O 1
ATOM 4120 N N . HIS B 1 190 ? 19.438 -19.875 -2.982 1 96.12 190 HIS B N 1
ATOM 4121 C CA . HIS B 1 190 ? 20.875 -19.734 -2.807 1 96.12 190 HIS B CA 1
ATOM 4122 C C . HIS B 1 190 ? 21.641 -20.672 -3.754 1 96.12 190 HIS B C 1
ATOM 4124 O O . HIS B 1 190 ? 22.766 -20.375 -4.145 1 96.12 190 HIS B O 1
ATOM 4130 N N . ARG B 1 191 ? 21.016 -21.688 -4.145 1 95.75 191 ARG B N 1
ATOM 4131 C CA . ARG B 1 191 ? 21.719 -22.719 -4.922 1 95.75 191 ARG B CA 1
ATOM 4132 C C . ARG B 1 191 ? 21.531 -22.484 -6.418 1 95.75 191 ARG B C 1
ATOM 4134 O O . ARG B 1 191 ? 22.312 -22.953 -7.23 1 95.75 191 ARG B O 1
ATOM 4141 N N . LEU B 1 192 ? 20.516 -21.812 -6.73 1 95.06 192 LEU B N 1
ATOM 4142 C CA . LEU B 1 192 ? 20.188 -21.625 -8.141 1 95.06 192 LEU B CA 1
ATOM 4143 C C . LEU B 1 192 ? 21.203 -20.719 -8.82 1 95.06 192 LEU B C 1
ATOM 4145 O O . LEU B 1 192 ? 21.672 -19.734 -8.227 1 95.06 192 LEU B O 1
ATOM 4149 N N . GLY B 1 193 ? 21.484 -21.062 -10.047 1 92.19 193 GLY B N 1
ATOM 4150 C CA . GLY B 1 193 ? 22.312 -20.203 -10.867 1 92.19 193 GLY B CA 1
ATOM 4151 C C . GLY B 1 193 ? 21.641 -18.906 -11.258 1 92.19 193 GLY B C 1
ATOM 4152 O O . GLY B 1 193 ? 20.422 -18.766 -11.086 1 92.19 193 GLY B O 1
ATOM 4153 N N . GLU B 1 194 ? 22.344 -17.953 -11.789 1 89.56 194 GLU B N 1
ATOM 4154 C CA . GLU B 1 194 ? 21.875 -16.609 -12.109 1 89.56 194 GLU B CA 1
ATOM 4155 C C . GLU B 1 194 ? 20.719 -16.641 -13.094 1 89.56 194 GLU B C 1
ATOM 4157 O O . GLU B 1 194 ? 19.766 -15.875 -12.969 1 89.56 194 GLU B O 1
ATOM 4162 N N . GLU B 1 195 ? 20.781 -17.594 -13.969 1 88.44 195 GLU B N 1
ATOM 4163 C CA . GLU B 1 195 ? 19.781 -17.656 -15.031 1 88.44 195 GLU B CA 1
ATOM 4164 C C . GLU B 1 195 ? 18.438 -18.156 -14.5 1 88.44 195 GLU B C 1
ATOM 4166 O O . GLU B 1 195 ? 17.391 -17.922 -15.102 1 88.44 195 GLU B O 1
ATOM 4171 N N . HIS B 1 196 ? 18.484 -18.797 -13.336 1 89.62 196 HIS B N 1
ATOM 4172 C CA . HIS B 1 196 ? 17.281 -19.438 -12.82 1 89.62 196 HIS B CA 1
ATOM 4173 C C . HIS B 1 196 ? 16.766 -18.75 -11.562 1 89.62 196 HIS B C 1
ATOM 4175 O O . HIS B 1 196 ? 15.797 -19.188 -10.953 1 89.62 196 HIS B O 1
ATOM 4181 N N . GLN B 1 197 ? 17.406 -17.656 -11.266 1 93.31 197 GLN B N 1
ATOM 4182 C CA . GLN B 1 197 ? 17.016 -16.938 -10.062 1 93.31 197 GLN B CA 1
ATOM 4183 C C . GLN B 1 197 ? 15.602 -16.375 -10.18 1 93.31 197 GLN B C 1
ATOM 4185 O O . GLN B 1 197 ? 15.203 -15.906 -11.25 1 93.31 197 GLN B O 1
ATOM 4190 N N . PRO B 1 198 ? 14.883 -16.5 -9.094 1 94.06 198 PRO B N 1
ATOM 4191 C CA . PRO B 1 198 ? 13.586 -15.805 -9.117 1 94.06 198 PRO B CA 1
ATOM 4192 C C . PRO B 1 198 ? 13.727 -14.297 -9.297 1 94.06 198 PRO B C 1
ATOM 4194 O O . PRO B 1 198 ? 14.836 -13.766 -9.211 1 94.06 198 PRO B O 1
ATOM 4197 N N . THR B 1 199 ? 12.633 -13.672 -9.656 1 93.12 199 THR B N 1
ATOM 4198 C CA . THR B 1 199 ? 12.641 -12.227 -9.82 1 93.12 199 THR B CA 1
ATOM 4199 C C . THR B 1 199 ? 12.898 -11.531 -8.484 1 93.12 199 THR B C 1
ATOM 4201 O O . THR B 1 199 ? 12.742 -12.141 -7.422 1 93.12 199 THR B O 1
ATOM 4204 N N . TYR B 1 200 ? 13.328 -10.297 -8.539 1 94.69 200 TYR B N 1
ATOM 4205 C CA . TYR B 1 200 ? 13.547 -9.492 -7.34 1 94.69 200 TYR B CA 1
ATOM 4206 C C . TYR B 1 200 ? 12.281 -9.414 -6.496 1 94.69 200 TYR B C 1
ATOM 4208 O O . TYR B 1 200 ? 12.328 -9.586 -5.273 1 94.69 200 TYR B O 1
ATOM 4216 N N . GLU B 1 201 ? 11.156 -9.219 -7.141 1 93.06 201 GLU B N 1
ATOM 4217 C CA . GLU B 1 201 ? 9.867 -9.133 -6.465 1 93.06 201 GLU B CA 1
ATOM 4218 C C . GLU B 1 201 ? 9.516 -10.445 -5.766 1 93.06 201 GLU B C 1
ATOM 4220 O O . GLU B 1 201 ? 8.953 -10.438 -4.668 1 93.06 201 GLU B O 1
ATOM 4225 N N . SER B 1 202 ? 9.836 -11.484 -6.395 1 94.06 202 SER B N 1
ATOM 4226 C CA . SER B 1 202 ? 9.578 -12.797 -5.801 1 94.06 202 SER B CA 1
ATOM 4227 C C . SER B 1 202 ? 10.414 -13.008 -4.543 1 94.06 202 SER B C 1
ATOM 4229 O O . SER B 1 202 ? 9.961 -13.625 -3.58 1 94.06 202 SER B O 1
ATOM 4231 N N . LYS B 1 203 ? 11.641 -12.562 -4.633 1 96.69 203 LYS B N 1
ATOM 4232 C CA . LYS B 1 203 ? 12.5 -12.656 -3.457 1 96.69 203 LYS B CA 1
ATOM 4233 C C . LYS B 1 203 ? 11.945 -11.836 -2.297 1 96.69 203 LYS B C 1
ATOM 4235 O O . LYS B 1 203 ? 11.984 -12.273 -1.146 1 96.69 203 LYS B O 1
ATOM 4240 N N . ILE B 1 204 ? 11.414 -10.672 -2.594 1 96.25 204 ILE B N 1
ATOM 4241 C CA . ILE B 1 204 ? 10.789 -9.82 -1.583 1 96.25 204 ILE B CA 1
ATOM 4242 C C . ILE B 1 204 ? 9.586 -10.547 -0.978 1 96.25 204 ILE B C 1
ATOM 4244 O O . ILE B 1 204 ? 9.414 -10.562 0.243 1 96.25 204 ILE B O 1
ATOM 4248 N N . GLU B 1 205 ? 8.836 -11.164 -1.822 1 95 205 GLU B N 1
ATOM 4249 C CA . GLU B 1 205 ? 7.672 -11.898 -1.351 1 95 205 GLU B CA 1
ATOM 4250 C C . GLU B 1 205 ? 8.078 -13.047 -0.43 1 95 205 GLU B C 1
ATOM 4252 O O . GLU B 1 205 ? 7.406 -13.32 0.569 1 95 205 GLU B O 1
ATOM 4257 N N . LEU B 1 206 ? 9.094 -13.727 -0.819 1 97.56 206 LEU B N 1
ATOM 4258 C CA . LEU B 1 206 ? 9.617 -14.789 0.034 1 97.56 206 LEU B CA 1
ATOM 4259 C C . LEU B 1 206 ? 10 -1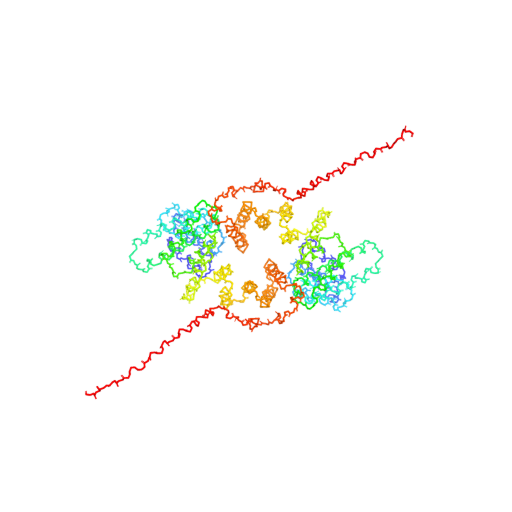4.25 1.405 1 97.56 206 LEU B C 1
ATOM 4261 O O . LEU B 1 206 ? 9.688 -14.852 2.43 1 97.56 206 LEU B O 1
ATOM 4265 N N . GLY B 1 207 ? 10.648 -13.102 1.444 1 97.75 207 GLY B N 1
ATOM 4266 C CA . GLY B 1 207 ? 10.969 -12.445 2.699 1 97.75 207 GLY B CA 1
ATOM 4267 C C . GLY B 1 207 ? 9.75 -12.102 3.525 1 97.75 207 GLY B C 1
ATOM 4268 O O . GLY B 1 207 ? 9.734 -12.297 4.742 1 97.75 207 GLY B O 1
ATOM 4269 N N . ARG B 1 208 ? 8.75 -11.617 2.918 1 96.5 208 ARG B N 1
ATOM 4270 C 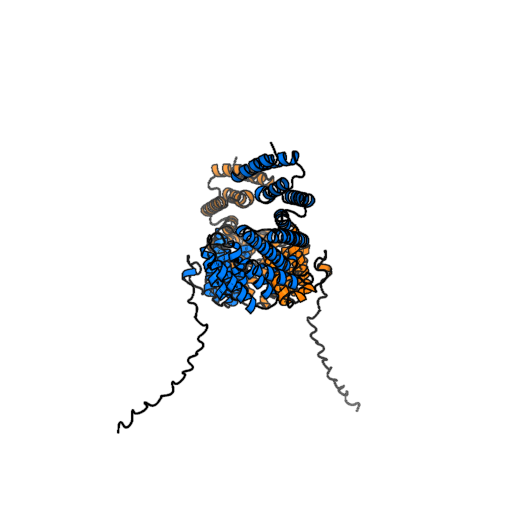CA . ARG B 1 208 ? 7.512 -11.25 3.592 1 96.5 208 ARG B CA 1
ATOM 4271 C C . ARG B 1 208 ? 6.855 -12.477 4.23 1 96.5 208 ARG B C 1
ATOM 4273 O O . ARG B 1 208 ? 6.363 -12.398 5.355 1 96.5 208 ARG B O 1
ATOM 4280 N N . LEU B 1 209 ? 6.832 -13.555 3.523 1 96.69 209 LEU B N 1
ATOM 4281 C CA . LEU B 1 209 ? 6.27 -14.781 4.07 1 96.69 209 LEU B CA 1
ATOM 4282 C C . LEU B 1 209 ? 7.07 -15.258 5.277 1 96.69 209 LEU B C 1
ATOM 4284 O O . LEU B 1 209 ? 6.496 -15.672 6.285 1 96.69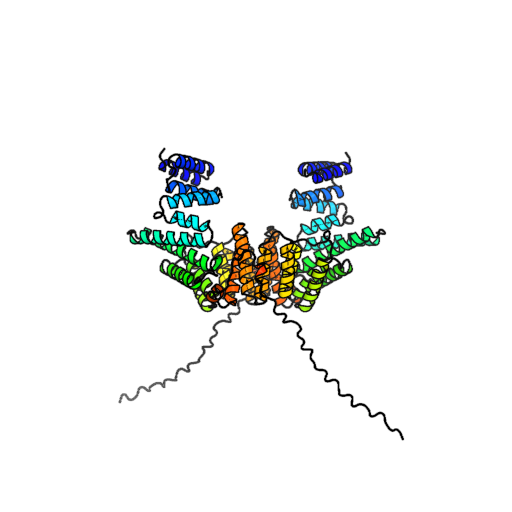 209 LEU B O 1
ATOM 4288 N N . LEU B 1 210 ? 8.359 -15.18 5.137 1 98.06 210 LEU B N 1
ATOM 4289 C CA . LEU B 1 210 ? 9.227 -15.562 6.25 1 98.06 210 LEU B CA 1
ATOM 4290 C C . LEU B 1 210 ? 8.93 -14.719 7.484 1 98.06 210 LEU B C 1
ATOM 4292 O O . LEU B 1 210 ? 8.945 -15.234 8.609 1 98.06 210 LEU B O 1
ATOM 4296 N N . MET B 1 211 ? 8.609 -13.484 7.289 1 97.44 211 MET B N 1
ATOM 4297 C CA . MET B 1 211 ? 8.336 -12.562 8.383 1 97.44 211 MET B CA 1
ATOM 4298 C C . MET B 1 211 ? 7.133 -13.016 9.195 1 97.44 211 MET B C 1
ATOM 4300 O O . MET B 1 211 ? 7.051 -12.75 10.398 1 97.44 211 MET B O 1
ATOM 4304 N N . GLN B 1 212 ? 6.238 -13.719 8.57 1 94.5 212 GLN B N 1
ATOM 4305 C CA . GLN B 1 212 ? 5.008 -14.156 9.227 1 94.5 212 GLN B CA 1
ATOM 4306 C C . GLN B 1 212 ? 5.277 -15.305 10.188 1 94.5 212 GLN B C 1
ATOM 4308 O O . GLN B 1 212 ? 4.469 -15.578 11.078 1 94.5 212 GLN B O 1
ATOM 4313 N N . VAL B 1 213 ? 6.406 -15.953 9.969 1 96.75 213 VAL B N 1
ATOM 4314 C CA . VAL B 1 213 ? 6.613 -17.172 10.758 1 96.75 213 VAL B CA 1
ATOM 4315 C C . VAL B 1 213 ? 7.895 -17.031 11.578 1 96.75 213 VAL B C 1
ATOM 4317 O O . VAL B 1 213 ? 7.98 -17.547 12.688 1 96.75 213 VAL B O 1
ATOM 4320 N N . ASP B 1 214 ? 8.883 -16.453 10.992 1 98.06 214 ASP B N 1
ATOM 4321 C CA . ASP B 1 214 ? 10.164 -16.266 11.672 1 98.06 214 ASP B CA 1
ATOM 4322 C C . ASP B 1 214 ? 10.805 -14.938 11.289 1 98.06 214 ASP B C 1
ATOM 4324 O O . ASP B 1 214 ? 11.609 -14.875 10.359 1 98.06 214 ASP B O 1
ATOM 4328 N N . PRO B 1 215 ? 10.57 -13.93 12.07 1 97.94 215 PRO B N 1
ATOM 4329 C CA . PRO B 1 215 ? 11.078 -12.602 11.742 1 97.94 215 PRO B CA 1
ATOM 4330 C C . PRO B 1 215 ? 12.602 -12.539 11.719 1 97.94 215 PRO B C 1
ATOM 4332 O O . PRO B 1 215 ? 13.18 -11.75 10.969 1 97.94 215 PRO B O 1
ATOM 4335 N N . ALA B 1 216 ? 13.25 -13.312 12.477 1 97.56 216 ALA B N 1
ATOM 4336 C CA . ALA B 1 216 ? 14.711 -13.305 12.508 1 97.56 216 ALA B CA 1
ATOM 4337 C C . ALA B 1 216 ? 15.289 -13.812 11.188 1 97.56 216 ALA B C 1
ATOM 4339 O O . ALA B 1 216 ? 16.172 -13.172 10.594 1 97.56 216 ALA B O 1
ATOM 4340 N N . GLU B 1 217 ? 14.797 -14.953 10.734 1 98 217 GLU B N 1
ATOM 4341 C CA . GLU B 1 217 ? 15.242 -15.484 9.445 1 98 217 GLU B CA 1
ATOM 4342 C C . GLU B 1 217 ? 14.852 -14.562 8.297 1 98 217 GLU B C 1
ATOM 4344 O O . GLU B 1 217 ? 15.594 -14.422 7.328 1 98 217 GLU B O 1
ATOM 4349 N N . ALA B 1 218 ? 13.672 -13.977 8.422 1 98.44 218 ALA B N 1
ATOM 4350 C CA . ALA B 1 218 ? 13.227 -13.008 7.414 1 98.44 218 ALA B CA 1
ATOM 4351 C C . ALA B 1 218 ? 14.211 -11.844 7.301 1 98.44 218 ALA B C 1
ATOM 4353 O O . ALA B 1 218 ? 14.562 -11.43 6.195 1 98.44 218 ALA B O 1
ATOM 4354 N N . PHE B 1 219 ? 14.633 -11.352 8.43 1 98.19 219 PHE B N 1
ATOM 4355 C CA . PHE B 1 219 ? 15.555 -10.219 8.461 1 98.19 219 PHE B CA 1
ATOM 4356 C C . PHE B 1 219 ? 16.844 -10.539 7.715 1 98.19 219 PHE B C 1
ATOM 4358 O O . PHE B 1 219 ? 17.297 -9.75 6.879 1 98.19 219 PHE B O 1
ATOM 4365 N N . GLN B 1 220 ? 17.359 -11.68 8.008 1 97.31 220 GLN B N 1
ATOM 4366 C CA . GLN B 1 220 ? 18.609 -12.094 7.359 1 97.31 220 GLN B CA 1
ATOM 4367 C C . GLN B 1 220 ? 18.406 -12.219 5.852 1 97.31 220 GLN B C 1
ATOM 4369 O O . GLN B 1 220 ? 19.25 -11.75 5.074 1 97.31 220 GLN B O 1
ATOM 4374 N N . PHE B 1 221 ? 17.438 -12.828 5.5 1 98.25 221 PHE B N 1
ATOM 4375 C CA . PHE B 1 221 ? 17.156 -13.016 4.078 1 98.25 221 PHE B CA 1
ATOM 4376 C C . PHE B 1 221 ? 16.938 -11.68 3.385 1 98.25 221 PHE B C 1
ATOM 4378 O O . PHE B 1 221 ? 17.422 -11.461 2.273 1 98.25 221 PHE B O 1
ATOM 4385 N N . LEU B 1 222 ? 16.219 -10.758 4 1 98.12 222 LEU B N 1
ATOM 4386 C CA . LEU B 1 222 ? 15.906 -9.453 3.424 1 98.12 222 LEU B CA 1
ATOM 4387 C C . LEU B 1 222 ? 17.172 -8.609 3.303 1 98.12 222 LEU B C 1
ATOM 4389 O O . LEU B 1 222 ? 17.281 -7.793 2.383 1 98.12 222 LEU B O 1
ATOM 4393 N N . LEU B 1 223 ? 18.078 -8.797 4.188 1 96.94 223 LEU B N 1
ATOM 4394 C CA . LEU B 1 223 ? 19.375 -8.125 4.055 1 96.94 223 LEU B CA 1
ATOM 4395 C C . LEU B 1 223 ? 20.062 -8.523 2.754 1 96.94 223 LEU B C 1
ATOM 4397 O O . LEU B 1 223 ? 20.625 -7.676 2.064 1 96.94 223 LEU B O 1
ATOM 4401 N N . GLU B 1 224 ? 19.953 -9.797 2.488 1 96.12 224 GLU B N 1
ATOM 4402 C CA . GLU B 1 224 ? 20.516 -10.281 1.23 1 96.12 224 GLU B CA 1
ATOM 4403 C C . GLU B 1 224 ? 19.797 -9.672 0.032 1 96.12 224 GLU B C 1
ATOM 4405 O O . GLU B 1 224 ? 20.438 -9.266 -0.943 1 96.12 224 GLU B O 1
ATOM 4410 N N . VAL B 1 225 ? 18.516 -9.641 0.138 1 97.19 225 VAL B N 1
ATOM 4411 C CA . VAL B 1 225 ? 17.703 -9.117 -0.952 1 97.19 225 VAL B CA 1
ATOM 4412 C C . VAL B 1 225 ? 18.047 -7.648 -1.203 1 97.19 225 VAL B C 1
ATOM 4414 O O . VAL B 1 225 ? 18.078 -7.199 -2.352 1 97.19 225 VAL B O 1
ATOM 4417 N N . LEU B 1 226 ? 18.281 -6.918 -0.113 1 95.88 226 LEU B N 1
ATOM 4418 C CA . LEU B 1 226 ? 18.641 -5.508 -0.221 1 95.88 226 LEU B CA 1
ATOM 4419 C C . LEU B 1 226 ? 19.906 -5.324 -1.052 1 95.88 226 LEU B C 1
ATOM 4421 O O . LEU B 1 226 ? 20.031 -4.34 -1.782 1 95.88 226 LEU B O 1
ATOM 4425 N N . GLN B 1 227 ? 20.766 -6.234 -1.039 1 91.94 227 GLN B N 1
ATOM 4426 C CA . GLN B 1 227 ? 22.031 -6.156 -1.747 1 91.94 227 GLN B CA 1
ATOM 4427 C C . GLN B 1 227 ? 21.844 -6.352 -3.248 1 91.94 227 GLN B C 1
ATOM 4429 O O . GLN B 1 227 ? 22.641 -5.852 -4.051 1 91.94 227 GLN B O 1
ATOM 4434 N N . TYR B 1 228 ? 20.828 -7.062 -3.602 1 87.44 228 TYR B N 1
ATOM 4435 C CA . TYR B 1 228 ? 20.578 -7.375 -5.004 1 87.44 228 TYR B CA 1
ATOM 4436 C C . TYR B 1 228 ? 19.906 -6.207 -5.711 1 87.44 228 TYR B C 1
ATOM 4438 O O . TYR B 1 228 ? 19.922 -6.125 -6.941 1 87.44 228 TYR B O 1
ATOM 4446 N N . GLY B 1 229 ? 19.312 -5.324 -5.043 1 81.19 229 GLY B N 1
ATOM 4447 C CA . GLY B 1 229 ? 18.5 -4.297 -5.672 1 81.19 229 GLY B CA 1
ATOM 4448 C C . GLY B 1 229 ? 19.047 -2.898 -5.484 1 81.19 229 GLY B C 1
ATOM 4449 O O . GLY B 1 229 ? 20.125 -2.721 -4.895 1 81.19 229 GLY B O 1
ATOM 4450 N N . ASP B 1 230 ? 18.375 -1.927 -6.129 1 81.5 230 ASP B N 1
ATOM 4451 C CA . ASP B 1 230 ? 18.734 -0.509 -6.172 1 81.5 230 ASP B CA 1
ATOM 4452 C C . ASP B 1 230 ? 18.281 0.207 -4.898 1 81.5 230 ASP B C 1
ATOM 4454 O O . ASP B 1 230 ? 17.719 1.308 -4.965 1 81.5 230 ASP B O 1
ATOM 4458 N N . ASN B 1 231 ? 18.562 -0.364 -3.688 1 89.12 231 ASN B N 1
ATOM 4459 C CA . ASN B 1 231 ? 18.203 0.325 -2.451 1 89.12 231 ASN B CA 1
ATOM 4460 C C . ASN B 1 231 ? 16.703 0.595 -2.375 1 89.12 231 ASN B C 1
ATOM 4462 O O . ASN B 1 231 ? 16.281 1.734 -2.16 1 89.12 231 ASN B O 1
ATOM 4466 N N . ASN B 1 232 ? 15.969 -0.375 -2.549 1 93.94 232 ASN B N 1
ATOM 4467 C CA . ASN B 1 232 ? 14.516 -0.348 -2.584 1 93.94 232 ASN B CA 1
ATOM 4468 C C . ASN B 1 232 ? 13.93 0.042 -1.23 1 93.94 232 ASN B C 1
ATOM 4470 O O . ASN B 1 232 ? 14.102 -0.678 -0.245 1 93.94 232 ASN B O 1
ATOM 4474 N N . PRO B 1 233 ? 13.172 1.187 -1.165 1 95.31 233 PRO B N 1
ATOM 4475 C CA . PRO B 1 233 ? 12.609 1.631 0.115 1 95.31 233 PRO B CA 1
ATOM 4476 C C . PRO B 1 233 ? 11.688 0.592 0.751 1 95.31 233 PRO B C 1
ATOM 4478 O O . PRO B 1 233 ? 11.602 0.507 1.979 1 95.31 233 PRO B O 1
ATOM 4481 N N . TYR B 1 234 ? 11.086 -0.139 -0.036 1 95.31 234 TYR B N 1
ATOM 4482 C CA . TYR B 1 234 ? 10.172 -1.151 0.489 1 95.31 234 TYR B CA 1
ATOM 4483 C C . TYR B 1 234 ? 10.938 -2.225 1.258 1 95.31 234 TYR B C 1
ATOM 4485 O O . TYR B 1 234 ? 10.453 -2.73 2.273 1 95.31 234 TYR B O 1
ATOM 4493 N N . VAL B 1 235 ? 12.078 -2.625 0.767 1 97.5 235 VAL B N 1
ATOM 4494 C CA . VAL B 1 235 ? 12.891 -3.619 1.465 1 97.5 235 VAL B CA 1
ATOM 4495 C C . VAL B 1 235 ? 13.367 -3.053 2.799 1 97.5 235 VAL B C 1
ATOM 4497 O O . VAL B 1 235 ? 13.375 -3.756 3.812 1 97.5 235 VAL B O 1
ATOM 4500 N N . TRP B 1 236 ? 13.727 -1.796 2.855 1 97.38 236 TRP B N 1
ATOM 4501 C CA . TRP B 1 236 ? 14.07 -1.131 4.109 1 97.38 236 TRP B CA 1
ATOM 4502 C C . TRP B 1 236 ? 12.883 -1.157 5.074 1 97.38 236 TRP B C 1
ATOM 4504 O O . TRP B 1 236 ? 13.055 -1.413 6.266 1 97.38 236 TRP B O 1
ATOM 4514 N N . PHE B 1 237 ? 11.766 -0.909 4.535 1 98.12 237 PHE B N 1
ATOM 4515 C CA . PHE B 1 237 ? 10.539 -0.964 5.324 1 98.12 237 PHE B CA 1
ATOM 4516 C C . PHE B 1 237 ? 10.352 -2.346 5.941 1 98.12 237 PHE B C 1
ATOM 4518 O O . PHE B 1 237 ? 10.086 -2.465 7.137 1 98.12 237 PHE B O 1
ATOM 4525 N N . LEU B 1 238 ? 10.5 -3.346 5.168 1 98.25 238 LEU B N 1
ATOM 4526 C CA . LEU B 1 238 ? 10.328 -4.711 5.652 1 98.25 238 LEU B CA 1
ATOM 4527 C C . LEU B 1 238 ? 11.391 -5.055 6.695 1 98.25 238 LEU B C 1
ATOM 4529 O O . LEU B 1 238 ? 11.102 -5.75 7.672 1 98.25 238 LEU B O 1
ATOM 4533 N N . LEU B 1 239 ? 12.609 -4.609 6.457 1 98.19 239 LEU B N 1
ATOM 4534 C CA . LEU B 1 239 ? 13.664 -4.805 7.438 1 98.19 239 LEU B CA 1
ATOM 4535 C C . LEU B 1 239 ? 13.305 -4.152 8.766 1 98.19 239 LEU B C 1
ATOM 4537 O O . LEU B 1 239 ? 13.484 -4.75 9.828 1 98.19 239 LEU B O 1
ATOM 4541 N N . GLY B 1 240 ? 12.789 -2.955 8.672 1 98.44 240 GLY B N 1
ATOM 4542 C CA . GLY B 1 240 ? 12.352 -2.271 9.875 1 98.44 240 GLY B CA 1
ATOM 4543 C C . GLY B 1 240 ? 11.242 -3.008 10.602 1 98.44 240 GLY B C 1
ATOM 4544 O O . GLY B 1 240 ? 11.297 -3.17 11.828 1 98.44 240 GLY B O 1
ATOM 4545 N N . GLU B 1 241 ? 10.281 -3.469 9.867 1 98.19 241 GLU B N 1
ATOM 4546 C CA . GLU B 1 241 ? 9.172 -4.223 10.453 1 98.19 241 GLU B CA 1
ATOM 4547 C C . GLU B 1 241 ? 9.664 -5.523 11.078 1 98.19 241 GLU B C 1
ATOM 4549 O O . GLU B 1 241 ? 9.203 -5.91 12.156 1 98.19 241 GLU B O 1
ATOM 4554 N N . SER B 1 242 ? 10.523 -6.172 10.391 1 98.06 242 SER B N 1
ATOM 4555 C CA . SER B 1 242 ? 11.086 -7.41 10.93 1 98.06 242 SER B CA 1
ATOM 4556 C C . SER B 1 242 ? 11.836 -7.16 12.234 1 98.06 242 SER B C 1
ATOM 4558 O O . SER B 1 242 ? 11.727 -7.941 13.18 1 98.06 242 SER B O 1
ATOM 4560 N N . ALA B 1 243 ? 12.562 -6.113 12.273 1 98 243 ALA B N 1
ATOM 4561 C CA . ALA B 1 243 ? 13.266 -5.738 13.492 1 98 243 ALA B CA 1
ATOM 4562 C C . ALA B 1 243 ? 12.289 -5.426 14.625 1 98 243 ALA B C 1
ATOM 4564 O O . ALA B 1 243 ? 12.5 -5.832 15.766 1 98 243 ALA B O 1
ATOM 4565 N N . ARG B 1 244 ? 11.281 -4.688 14.305 1 97.94 244 ARG B N 1
ATOM 4566 C CA . ARG B 1 244 ? 10.258 -4.363 15.289 1 97.94 244 ARG B CA 1
ATOM 4567 C C . ARG B 1 244 ? 9.641 -5.629 15.875 1 97.94 244 ARG B C 1
ATOM 4569 O O . ARG B 1 244 ? 9.492 -5.75 17.094 1 97.94 244 ARG B O 1
ATOM 4576 N N . MET B 1 245 ? 9.336 -6.598 15.023 1 97.38 245 MET B N 1
ATOM 4577 C CA . MET B 1 245 ? 8.719 -7.848 15.445 1 97.38 245 MET B CA 1
ATOM 4578 C C . MET B 1 245 ? 9.641 -8.633 16.375 1 97.38 245 MET B C 1
ATOM 4580 O O . MET B 1 245 ? 9.172 -9.422 17.203 1 97.38 245 MET B O 1
ATOM 4584 N N . ARG B 1 246 ? 10.922 -8.375 16.266 1 96.69 246 ARG B N 1
ATOM 4585 C CA . ARG B 1 246 ? 11.922 -9.055 17.078 1 96.69 246 ARG B CA 1
ATOM 4586 C C . ARG B 1 246 ? 12.219 -8.273 18.344 1 96.69 246 ARG B C 1
ATOM 4588 O O . ARG B 1 246 ? 13.086 -8.656 19.125 1 96.69 246 ARG B O 1
ATOM 4595 N N . GLY B 1 247 ? 11.586 -7.16 18.5 1 96.06 247 GLY B N 1
ATOM 4596 C CA . GLY B 1 247 ? 11.797 -6.332 19.672 1 96.06 247 GLY B CA 1
ATOM 4597 C C . GLY B 1 247 ? 13.039 -5.473 19.594 1 96.06 247 GLY B C 1
ATOM 4598 O O . GLY B 1 247 ? 13.492 -4.918 20.594 1 96.06 247 GLY B O 1
AT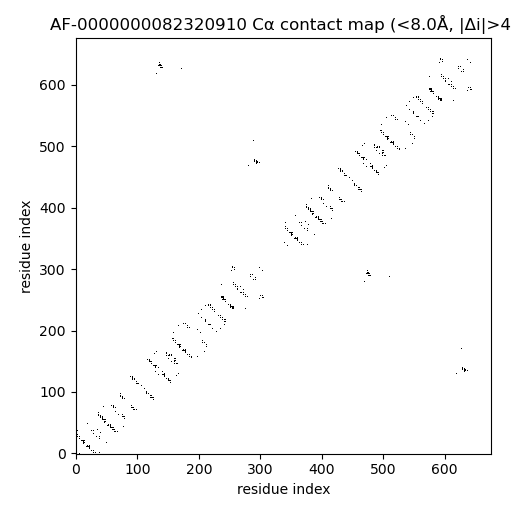OM 4599 N N . ARG B 1 248 ? 13.617 -5.461 18.469 1 96.75 248 ARG B N 1
ATOM 4600 C CA . ARG B 1 248 ? 14.773 -4.602 18.25 1 96.75 248 ARG B CA 1
ATOM 4601 C C . ARG B 1 248 ? 14.344 -3.207 17.797 1 96.75 248 ARG B C 1
ATOM 4603 O O . ARG B 1 248 ? 14.594 -2.809 16.656 1 96.75 248 ARG B O 1
ATOM 4610 N N . TYR B 1 249 ? 13.922 -2.432 18.719 1 97 249 TYR B N 1
ATOM 4611 C CA . TYR B 1 249 ? 13.18 -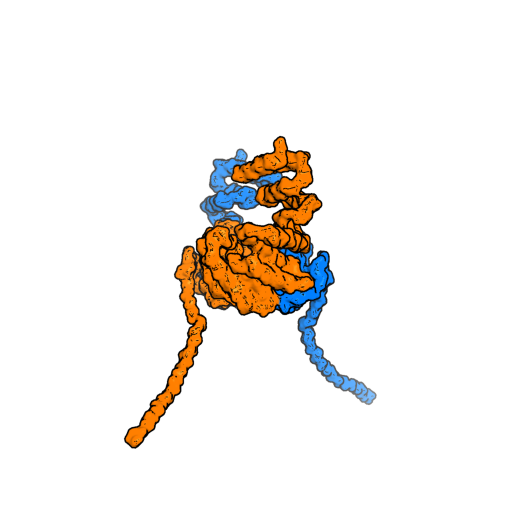1.208 18.438 1 97 249 TYR B CA 1
ATOM 4612 C C . TYR B 1 249 ? 14.102 -0.12 17.906 1 97 249 TYR B C 1
ATOM 4614 O O . TYR B 1 249 ? 13.727 0.647 17.016 1 97 249 TYR B O 1
ATOM 4622 N N . VAL B 1 250 ? 15.305 -0.03 18.406 1 96.38 250 VAL B N 1
ATOM 4623 C CA . VAL B 1 250 ? 16.25 0.992 17.953 1 96.38 250 VAL B CA 1
ATOM 4624 C C . VAL B 1 250 ? 16.625 0.755 16.5 1 96.38 250 VAL B C 1
ATOM 4626 O O . VAL B 1 250 ? 16.609 1.686 15.688 1 96.38 250 VAL B O 1
ATOM 4629 N N . ASP B 1 251 ? 16.922 -0.49 16.219 1 97.12 251 ASP B N 1
ATOM 4630 C CA . ASP B 1 251 ? 17.203 -0.852 14.828 1 97.12 251 ASP B CA 1
ATOM 4631 C C . ASP B 1 251 ? 16.016 -0.561 13.93 1 97.12 251 ASP B C 1
ATOM 4633 O O . ASP B 1 251 ? 16.172 -0.007 12.836 1 97.12 251 ASP B O 1
ATOM 4637 N N . ALA B 1 252 ? 14.844 -0.963 14.414 1 97.94 252 ALA B N 1
ATOM 4638 C CA . ALA B 1 252 ? 13.617 -0.75 13.656 1 97.94 252 ALA B CA 1
ATOM 4639 C C . ALA B 1 252 ? 13.422 0.729 13.328 1 97.94 252 ALA B C 1
ATOM 4641 O O . ALA B 1 252 ? 13.062 1.08 12.203 1 97.94 252 ALA B O 1
ATOM 4642 N N . ALA B 1 253 ? 13.703 1.584 14.297 1 97.5 253 ALA B N 1
ATOM 4643 C CA . ALA B 1 253 ? 13.539 3.025 14.125 1 97.5 253 ALA B CA 1
ATOM 4644 C C . ALA B 1 253 ? 14.453 3.547 13.016 1 97.5 253 ALA B C 1
ATOM 4646 O O . ALA B 1 253 ? 14.008 4.289 12.133 1 97.5 253 ALA B O 1
ATOM 4647 N N . ARG B 1 254 ? 15.664 3.111 13.031 1 97.06 254 ARG B N 1
ATOM 4648 C CA . ARG B 1 254 ? 16.625 3.57 12.031 1 97.06 254 ARG B CA 1
ATOM 4649 C C . ARG B 1 254 ? 16.25 3.072 10.641 1 97.06 254 ARG B C 1
ATOM 4651 O O . ARG B 1 254 ? 16.312 3.824 9.672 1 97.06 254 ARG B O 1
ATOM 4658 N N . LEU B 1 255 ? 15.859 1.86 10.617 1 97.81 255 LEU B N 1
ATOM 4659 C CA . LEU B 1 255 ? 15.555 1.245 9.328 1 97.81 255 LEU B CA 1
ATOM 4660 C C . LEU B 1 255 ? 14.281 1.835 8.734 1 97.81 255 LEU B C 1
ATOM 4662 O O . LEU B 1 255 ? 14.227 2.129 7.535 1 97.81 255 LEU B O 1
ATOM 4666 N N . LEU B 1 256 ? 13.234 2.01 9.547 1 97.88 256 LEU B N 1
ATOM 4667 C CA . LEU B 1 256 ? 12 2.617 9.078 1 97.88 256 LEU B CA 1
ATOM 4668 C C . LEU B 1 256 ? 12.219 4.074 8.688 1 97.88 256 LEU B C 1
ATOM 4670 O O . LEU B 1 256 ? 11.633 4.559 7.715 1 97.88 256 LEU B O 1
ATOM 4674 N N . ARG B 1 257 ? 13.047 4.746 9.414 1 96.44 257 ARG B N 1
ATOM 4675 C CA . ARG B 1 257 ? 13.406 6.117 9.07 1 96.44 257 ARG B CA 1
ATOM 4676 C C . ARG B 1 257 ? 14.086 6.184 7.707 1 96.44 257 ARG B C 1
ATOM 4678 O O . ARG B 1 257 ? 13.781 7.062 6.898 1 96.44 257 ARG B O 1
ATOM 4685 N N . ARG B 1 258 ? 14.953 5.309 7.5 1 95.5 258 ARG B N 1
ATOM 4686 C CA . ARG B 1 258 ? 15.617 5.25 6.203 1 95.5 258 ARG B CA 1
ATOM 4687 C C . ARG B 1 258 ? 14.617 5.035 5.078 1 95.5 258 ARG B C 1
ATOM 4689 O O . ARG B 1 258 ? 14.695 5.688 4.035 1 95.5 258 ARG B O 1
ATOM 4696 N N . ALA B 1 259 ? 13.711 4.074 5.25 1 96.31 259 ALA B N 1
ATOM 4697 C CA . ALA B 1 259 ? 12.656 3.836 4.262 1 96.31 259 ALA B CA 1
ATOM 4698 C C . ALA B 1 259 ? 11.875 5.117 3.975 1 96.31 259 ALA B C 1
ATOM 4700 O O . ALA B 1 259 ? 11.625 5.445 2.814 1 96.31 259 ALA B O 1
ATOM 4701 N N . ARG B 1 260 ? 11.547 5.859 4.992 1 95 260 ARG B N 1
ATOM 4702 C CA . ARG B 1 260 ? 10.758 7.078 4.855 1 95 260 ARG B CA 1
ATOM 4703 C C . ARG B 1 260 ? 11.523 8.141 4.074 1 95 260 ARG B C 1
ATOM 4705 O O . ARG B 1 260 ? 10.969 8.773 3.17 1 95 260 ARG B O 1
ATOM 4712 N N . VAL B 1 261 ? 12.75 8.305 4.465 1 91.81 261 VAL B N 1
ATOM 4713 C CA . VAL B 1 261 ? 13.586 9.312 3.818 1 91.81 261 VAL B CA 1
ATOM 4714 C C . VAL B 1 261 ? 13.703 9.008 2.328 1 91.81 261 VAL B C 1
ATOM 4716 O O . VAL B 1 261 ? 13.594 9.906 1.492 1 91.81 261 VAL B O 1
ATOM 4719 N N . MET B 1 262 ? 13.883 7.781 2.045 1 92.25 262 MET B N 1
ATOM 4720 C CA . MET B 1 262 ? 14.023 7.383 0.648 1 92.25 262 MET B CA 1
ATOM 4721 C C . MET B 1 262 ? 12.742 7.672 -0.131 1 92.25 262 MET B C 1
ATOM 4723 O O . MET B 1 262 ? 12.797 8.125 -1.275 1 92.25 262 MET B O 1
ATOM 4727 N N . LEU B 1 263 ? 11.633 7.414 0.445 1 92.94 263 LEU B N 1
ATOM 4728 C CA . LEU B 1 263 ? 10.359 7.664 -0.217 1 92.94 263 LEU B CA 1
ATOM 4729 C C . LEU B 1 263 ? 10.141 9.164 -0.429 1 92.94 263 LEU B C 1
ATOM 4731 O O . LEU B 1 263 ? 9.625 9.578 -1.471 1 92.94 263 LEU B O 1
ATOM 4735 N N . VAL B 1 264 ? 10.539 9.938 0.508 1 87.38 264 VAL B N 1
ATOM 4736 C CA . VAL B 1 264 ? 10.367 11.383 0.422 1 87.38 264 VAL B CA 1
ATOM 4737 C C . VAL B 1 264 ? 11.273 11.953 -0.668 1 87.38 264 VAL B C 1
ATOM 4739 O O . VAL B 1 264 ? 10.828 12.742 -1.507 1 87.38 264 VAL B O 1
ATOM 4742 N N . VAL B 1 265 ? 12.477 11.539 -0.693 1 83.81 265 VAL B N 1
ATOM 4743 C CA . VAL B 1 265 ? 13.469 12.078 -1.62 1 83.81 265 VAL B CA 1
ATOM 4744 C C . VAL B 1 265 ? 13.102 11.688 -3.051 1 83.81 265 VAL B C 1
ATOM 4746 O O . VAL B 1 265 ? 13.297 12.477 -3.982 1 83.81 265 VAL B O 1
ATOM 4749 N N . SER B 1 266 ? 12.523 10.531 -3.156 1 85 266 SER B N 1
ATOM 4750 C CA . SER B 1 266 ? 12.219 10.039 -4.496 1 85 266 SER B CA 1
ATOM 4751 C C . SER B 1 266 ? 10.805 10.43 -4.918 1 85 266 SER B C 1
ATOM 4753 O O . SER B 1 266 ? 10.328 10.016 -5.977 1 85 266 SER B O 1
ATOM 4755 N N . ASP B 1 267 ? 10.148 11.266 -4.109 1 79.56 267 ASP B N 1
ATOM 4756 C CA . ASP B 1 267 ? 8.75 11.602 -4.379 1 79.56 267 ASP B CA 1
ATOM 4757 C C . ASP B 1 267 ? 7.922 10.336 -4.617 1 79.56 267 ASP B C 1
ATOM 4759 O O . ASP B 1 267 ? 7.223 10.234 -5.625 1 79.56 267 ASP B O 1
ATOM 4763 N N . GLY B 1 268 ? 8.164 9.484 -3.777 1 78.81 268 GLY B N 1
ATOM 4764 C CA . GLY B 1 268 ? 7.531 8.18 -3.871 1 78.81 268 GLY B CA 1
ATOM 4765 C C . GLY B 1 268 ? 6.031 8.219 -3.664 1 78.81 268 GLY B C 1
ATOM 4766 O O . GLY B 1 268 ? 5.465 9.281 -3.408 1 78.81 268 GLY B O 1
ATOM 4767 N N . ASP B 1 269 ? 5.438 7.086 -3.777 1 83.38 269 ASP B N 1
ATOM 4768 C CA . ASP B 1 269 ? 3.996 6.879 -3.674 1 83.38 269 ASP B CA 1
ATOM 4769 C C . ASP B 1 269 ? 3.475 7.316 -2.307 1 83.38 269 ASP B C 1
ATOM 4771 O O . ASP B 1 269 ? 4.016 6.918 -1.272 1 83.38 269 ASP B O 1
ATOM 4775 N N . ALA B 1 270 ? 2.447 8.141 -2.311 1 82.94 270 ALA B N 1
ATOM 4776 C CA . ALA B 1 270 ? 1.846 8.664 -1.089 1 82.94 270 ALA B CA 1
ATOM 4777 C C . ALA B 1 270 ? 1.294 7.543 -0.219 1 82.94 270 ALA B C 1
ATOM 4779 O O . ALA B 1 270 ? 1.344 7.617 1.011 1 82.94 270 ALA B O 1
ATOM 4780 N N . VAL B 1 271 ? 0.852 6.555 -0.854 1 83.44 271 VAL B N 1
ATOM 4781 C CA . VAL B 1 271 ? 0.295 5.422 -0.121 1 83.44 271 VAL B CA 1
ATOM 4782 C C . VAL B 1 271 ? 1.408 4.691 0.625 1 83.44 271 VAL B C 1
ATOM 4784 O O . VAL B 1 271 ? 1.246 4.328 1.793 1 83.44 271 VAL B O 1
ATOM 4787 N N . ALA B 1 272 ? 2.525 4.527 -0.043 1 90.44 272 ALA B N 1
ATOM 4788 C CA . ALA B 1 272 ? 3.676 3.879 0.581 1 90.44 272 ALA B CA 1
ATOM 4789 C C . ALA B 1 272 ? 4.188 4.691 1.767 1 90.44 272 ALA B C 1
ATOM 4791 O O . ALA B 1 272 ? 4.547 4.129 2.805 1 90.44 272 ALA B O 1
ATOM 4792 N N . LEU B 1 273 ? 4.207 5.949 1.579 1 92.12 273 LEU B N 1
ATOM 4793 C CA . LEU B 1 273 ? 4.66 6.82 2.656 1 92.12 273 LEU B CA 1
ATOM 4794 C C . LEU B 1 273 ? 3.734 6.723 3.863 1 92.12 273 LEU B C 1
ATOM 4796 O O . LEU B 1 273 ? 4.199 6.672 5.004 1 92.12 273 LEU B O 1
ATOM 4800 N N . LYS B 1 274 ? 2.508 6.672 3.604 1 89.62 274 LYS B N 1
ATOM 4801 C CA . LYS B 1 274 ? 1.534 6.543 4.684 1 89.62 274 LYS B CA 1
ATOM 4802 C C . LYS B 1 274 ? 1.706 5.219 5.422 1 89.62 274 LYS B C 1
ATOM 4804 O O . LYS B 1 274 ? 1.562 5.16 6.645 1 89.62 274 LYS B O 1
ATOM 4809 N N . GLU B 1 275 ? 1.988 4.227 4.734 1 90.94 275 GLU B N 1
ATOM 4810 C CA . GLU B 1 275 ? 2.223 2.924 5.348 1 90.94 275 GLU B CA 1
ATOM 4811 C C . GLU B 1 275 ? 3.434 2.957 6.273 1 90.94 275 GLU B C 1
ATOM 4813 O O . GLU B 1 275 ? 3.402 2.393 7.367 1 90.94 275 GLU B O 1
ATOM 4818 N N . VAL B 1 276 ? 4.453 3.566 5.789 1 96.31 276 VAL B N 1
ATOM 4819 C CA . VAL B 1 276 ? 5.668 3.676 6.59 1 96.31 276 VAL B CA 1
ATOM 4820 C C . VAL B 1 276 ? 5.391 4.512 7.836 1 96.31 276 VAL B C 1
ATOM 4822 O O . VAL B 1 276 ? 5.824 4.164 8.938 1 96.31 276 VAL B O 1
ATOM 4825 N N . ASP B 1 277 ? 4.664 5.582 7.664 1 94.5 277 ASP B N 1
ATOM 4826 C CA . ASP B 1 277 ? 4.312 6.426 8.805 1 94.5 277 ASP B CA 1
ATOM 4827 C C . ASP B 1 277 ? 3.482 5.656 9.828 1 94.5 277 ASP B C 1
ATOM 4829 O O . ASP B 1 277 ? 3.674 5.816 11.031 1 94.5 277 ASP B O 1
ATOM 4833 N N . GLU B 1 278 ? 2.645 4.844 9.336 1 92.56 278 GLU B N 1
ATOM 4834 C CA . GLU B 1 278 ? 1.847 4.012 10.234 1 92.56 278 GLU B CA 1
ATOM 4835 C C . GLU B 1 278 ? 2.725 3.023 11 1 92.56 278 GLU B C 1
ATOM 4837 O O . GLU B 1 278 ? 2.523 2.805 12.195 1 92.56 278 GLU B O 1
ATOM 4842 N N . ALA B 1 279 ? 3.6 2.459 10.328 1 96.31 279 ALA B N 1
ATOM 4843 C CA . ALA B 1 279 ? 4.52 1.525 10.977 1 96.31 279 ALA B CA 1
ATOM 4844 C C . ALA B 1 279 ? 5.352 2.227 12.047 1 96.31 279 ALA B C 1
ATOM 4846 O O . ALA B 1 279 ? 5.59 1.668 13.125 1 96.31 279 ALA B O 1
ATOM 4847 N N . ILE B 1 280 ? 5.75 3.391 11.75 1 97.25 280 ILE B N 1
ATOM 4848 C CA . ILE B 1 280 ? 6.527 4.168 12.711 1 97.25 280 ILE B CA 1
ATOM 4849 C C . ILE B 1 280 ? 5.66 4.516 13.922 1 97.25 280 ILE B C 1
ATOM 4851 O O . ILE B 1 280 ? 6.125 4.461 15.062 1 97.25 280 ILE B O 1
ATOM 4855 N N . SER B 1 281 ? 4.469 4.848 13.617 1 94.38 281 SER B N 1
ATOM 4856 C CA . SER B 1 281 ? 3.547 5.141 14.711 1 94.38 281 SER B CA 1
ATOM 4857 C C . SER B 1 281 ? 3.391 3.943 15.641 1 94.38 281 SER B C 1
ATOM 4859 O O . SER B 1 281 ? 3.422 4.09 16.859 1 94.38 281 SER B O 1
ATOM 4861 N N . VAL B 1 282 ? 3.244 2.803 15.062 1 93.81 282 VAL B N 1
ATOM 4862 C CA . VAL B 1 282 ? 3.129 1.577 15.852 1 93.81 282 VAL B CA 1
ATOM 4863 C C . VAL B 1 282 ? 4.418 1.347 16.641 1 93.81 282 VAL B C 1
ATOM 4865 O O . VAL B 1 282 ? 4.375 0.987 17.812 1 93.81 282 VAL B O 1
ATOM 4868 N N . LEU B 1 283 ? 5.5 1.566 16.031 1 97.31 283 LEU B N 1
ATOM 4869 C CA . LEU B 1 283 ? 6.797 1.402 16.688 1 97.31 283 LEU B CA 1
ATOM 4870 C C . LEU B 1 283 ? 6.926 2.334 17.875 1 97.31 283 LEU B C 1
ATOM 4872 O O . LEU B 1 283 ? 7.355 1.911 18.953 1 97.31 283 LEU B O 1
ATOM 4876 N N . VAL B 1 284 ? 6.539 3.559 17.703 1 96.5 284 VAL B N 1
ATOM 4877 C CA . VAL B 1 284 ? 6.629 4.551 18.766 1 96.5 284 VAL B CA 1
ATOM 4878 C C . VAL B 1 284 ? 5.781 4.113 19.953 1 96.5 284 VAL B C 1
ATOM 4880 O O . VAL B 1 284 ? 6.207 4.227 21.109 1 96.5 284 VAL B O 1
ATOM 4883 N N . GLN B 1 285 ? 4.676 3.611 19.656 1 94 285 GLN B N 1
ATOM 4884 C CA . GLN B 1 285 ? 3.807 3.096 20.703 1 94 285 GLN B CA 1
ATOM 4885 C C . GLN B 1 285 ? 4.473 1.939 21.453 1 94 285 GLN B C 1
ATOM 4887 O O . GLN B 1 285 ? 4.492 1.916 22.688 1 94 285 GLN B O 1
ATOM 4892 N N . GLU B 1 286 ? 5.023 1.03 20.703 1 95.44 286 GLU B N 1
ATOM 4893 C CA . GLU B 1 286 ? 5.613 -0.165 21.297 1 95.44 286 GLU B CA 1
ATOM 4894 C C . GLU B 1 286 ? 6.871 0.178 22.094 1 95.44 286 GLU B C 1
ATOM 4896 O O . GLU B 1 286 ? 7.238 -0.536 23.031 1 95.44 286 GLU B O 1
ATOM 4901 N N . MET B 1 287 ? 7.496 1.231 21.734 1 96.19 287 MET B N 1
ATOM 4902 C CA . MET B 1 287 ? 8.695 1.676 22.438 1 96.19 287 MET B CA 1
ATOM 4903 C C . MET B 1 287 ? 8.328 2.318 23.781 1 96.19 287 MET B C 1
ATOM 4905 O O . MET B 1 287 ? 9.195 2.527 24.625 1 96.19 287 MET B O 1
ATOM 4909 N N . GLY B 1 288 ? 7.094 2.643 23.984 1 93.5 288 GLY B N 1
ATOM 4910 C CA . GLY B 1 288 ? 6.652 3.266 25.234 1 93.5 288 GLY B CA 1
ATOM 4911 C C . GLY B 1 288 ? 6.262 4.723 25.062 1 93.5 288 GLY B C 1
ATOM 4912 O O . GLY B 1 288 ? 6.145 5.457 26.047 1 93.5 288 GLY B O 1
ATOM 4913 N N . GLY B 1 289 ? 6.184 5.176 23.828 1 93.5 289 GLY B N 1
ATOM 4914 C CA . GLY B 1 289 ? 5.719 6.531 23.578 1 93.5 289 GLY B CA 1
ATOM 4915 C C . GLY B 1 289 ? 6.766 7.414 22.938 1 93.5 289 GLY B C 1
ATOM 4916 O O . GLY B 1 289 ? 7.891 6.977 22.688 1 93.5 289 GLY B O 1
ATOM 4917 N N . PRO B 1 290 ? 6.371 8.672 22.641 1 94.38 290 PRO B N 1
ATOM 4918 C CA . PRO B 1 290 ? 7.25 9.586 21.922 1 94.38 290 PRO B CA 1
ATOM 4919 C C . PRO B 1 290 ? 8.523 9.922 22.688 1 94.38 290 PRO B C 1
ATOM 4921 O O . PRO B 1 290 ? 9.578 10.117 22.094 1 94.38 290 PRO B O 1
ATOM 4924 N N . GLU B 1 291 ? 8.406 10 23.938 1 93.75 291 GLU B N 1
ATOM 4925 C CA . GLU B 1 291 ? 9.586 10.305 24.734 1 93.75 291 GLU B CA 1
ATOM 4926 C C . GLU B 1 291 ? 10.656 9.227 24.578 1 93.75 291 GLU B C 1
ATOM 4928 O O . GLU B 1 291 ? 11.844 9.531 24.469 1 93.75 291 GLU B O 1
ATOM 4933 N N . ALA B 1 292 ? 10.219 7.988 24.578 1 94.5 292 ALA B N 1
ATOM 4934 C CA . ALA B 1 292 ? 11.141 6.867 24.391 1 94.5 292 ALA B CA 1
ATOM 4935 C C . ALA B 1 292 ? 11.727 6.879 22.984 1 94.5 292 ALA B C 1
ATOM 4937 O O . ALA B 1 292 ? 12.922 6.625 22.797 1 94.5 292 ALA B O 1
ATOM 4938 N N . ALA B 1 293 ? 10.93 7.199 22.078 1 94.62 293 ALA B N 1
ATOM 4939 C CA . ALA B 1 293 ? 11.359 7.234 20.688 1 94.62 293 ALA B CA 1
ATOM 4940 C C . ALA B 1 293 ? 12.43 8.305 20.469 1 94.62 293 ALA B C 1
ATOM 4942 O O . ALA B 1 293 ? 13.352 8.109 19.672 1 94.62 293 ALA B O 1
ATOM 4943 N N . ALA B 1 294 ? 12.32 9.367 21.188 1 94.56 294 ALA B N 1
ATOM 4944 C CA . ALA B 1 294 ? 13.227 10.5 21.031 1 94.56 294 ALA B CA 1
ATOM 4945 C C . ALA B 1 294 ? 14.625 10.156 21.516 1 94.56 294 ALA B C 1
ATOM 4947 O O . ALA B 1 294 ? 15.594 10.852 21.203 1 94.56 294 ALA B O 1
ATOM 4948 N N . GLN B 1 295 ? 14.766 9.109 22.188 1 94.5 295 GLN B N 1
ATOM 4949 C CA . GLN B 1 295 ? 16.047 8.719 22.766 1 94.5 295 GLN B CA 1
ATOM 4950 C C . GLN B 1 295 ? 16.906 7.949 21.766 1 94.5 295 GLN B C 1
ATOM 4952 O O . GLN B 1 295 ? 18.078 7.707 22.016 1 94.5 295 GLN B O 1
ATOM 4957 N N . VAL B 1 296 ? 16.328 7.543 20.688 1 94.38 296 VAL B N 1
ATOM 4958 C CA . VAL B 1 296 ? 17.062 6.773 19.688 1 94.38 296 VAL B CA 1
ATOM 4959 C C . VAL B 1 296 ? 18.141 7.652 19.047 1 94.38 296 VAL B C 1
ATOM 4961 O O . VAL B 1 296 ? 17.844 8.727 18.531 1 94.38 296 VAL B O 1
ATOM 4964 N N . LYS B 1 297 ? 19.328 7.18 19.047 1 90.88 297 LYS B N 1
ATOM 4965 C CA . LYS B 1 297 ? 20.453 7.941 18.516 1 90.88 297 LYS B CA 1
ATOM 4966 C C . LYS B 1 297 ? 20.75 7.555 17.078 1 90.88 297 LYS B C 1
ATOM 4968 O O . LYS B 1 297 ? 20.391 6.465 16.625 1 90.88 297 LYS B O 1
ATOM 4973 N N . ASP B 1 298 ? 21.359 8.477 16.312 1 91.94 298 ASP B N 1
ATOM 4974 C CA . ASP B 1 298 ? 21.875 8.242 14.961 1 91.94 298 ASP B CA 1
ATOM 4975 C C . ASP B 1 298 ? 20.75 7.777 14.023 1 91.94 298 ASP B C 1
ATOM 4977 O O . ASP B 1 298 ? 20.938 6.82 13.266 1 91.94 298 ASP B O 1
ATOM 4981 N N . LEU B 1 299 ? 19.672 8.414 14.164 1 91.62 299 LEU B N 1
ATOM 4982 C CA . LEU B 1 299 ? 18.5 8.039 13.391 1 91.62 299 LEU B CA 1
ATOM 4983 C C . LEU B 1 299 ? 18.734 8.219 11.898 1 91.62 299 LEU B C 1
ATOM 4985 O O . LEU B 1 299 ? 18.25 7.426 11.086 1 91.62 299 LEU B O 1
ATOM 4989 N N . ASP B 1 300 ? 19.453 9.219 11.523 1 88.31 300 ASP B N 1
ATOM 4990 C CA . ASP B 1 300 ? 19.641 9.539 10.109 1 88.31 300 ASP B CA 1
ATOM 4991 C C . ASP B 1 300 ? 21.047 9.133 9.641 1 88.31 300 ASP B C 1
ATOM 4993 O O . ASP B 1 300 ? 21.594 9.742 8.719 1 88.31 300 ASP B O 1
ATOM 4997 N N . HIS B 1 301 ? 21.5 8.219 10.344 1 89.06 301 HIS B N 1
ATOM 4998 C CA . HIS B 1 301 ? 22.812 7.738 9.906 1 89.06 301 HIS B CA 1
ATOM 4999 C C . HIS B 1 301 ? 22.766 7.27 8.461 1 89.06 301 HIS B C 1
ATOM 5001 O O . HIS B 1 301 ? 21.812 6.605 8.047 1 89.06 301 HIS B O 1
ATOM 5007 N N . PRO B 1 302 ? 23.812 7.602 7.648 1 87.69 302 PRO B N 1
ATOM 5008 C CA . PRO B 1 302 ? 23.797 7.254 6.227 1 87.69 302 PRO B CA 1
ATOM 5009 C C . PRO B 1 302 ? 23.859 5.75 5.988 1 87.69 302 PRO B C 1
ATOM 5011 O O . PRO B 1 302 ? 23.422 5.266 4.941 1 87.69 302 PRO B O 1
ATOM 5014 N N . TYR B 1 303 ? 24.453 5.055 6.93 1 90.88 303 TYR B N 1
ATOM 5015 C CA . TYR B 1 303 ? 24.562 3.604 6.824 1 90.88 303 TYR B CA 1
ATOM 5016 C C . TYR B 1 303 ? 24 2.922 8.062 1 90.88 303 TYR B C 1
ATOM 5018 O O . TYR B 1 303 ? 24.734 2.322 8.844 1 90.88 303 TYR B O 1
ATOM 5026 N N . PRO B 1 304 ? 22.688 2.893 8.133 1 92.81 304 PRO B N 1
ATOM 5027 C CA . PRO B 1 304 ? 22.078 2.357 9.344 1 92.81 304 PRO B CA 1
ATOM 5028 C C . PRO B 1 304 ? 22.391 0.879 9.562 1 92.81 304 PRO B C 1
ATOM 5030 O O . PRO B 1 304 ? 22.344 0.394 10.695 1 92.81 304 PRO B O 1
ATOM 5033 N N . LEU B 1 305 ? 22.719 0.144 8.562 1 93.62 305 LEU B N 1
ATOM 5034 C CA . LEU B 1 305 ? 23 -1.281 8.695 1 93.62 305 LEU B CA 1
ATOM 5035 C C . LEU B 1 305 ? 24.266 -1.514 9.508 1 93.62 305 LEU B C 1
ATOM 5037 O O . LEU B 1 305 ? 24.438 -2.574 10.117 1 93.62 305 LEU B O 1
ATOM 5041 N N . GLU B 1 306 ? 25.156 -0.562 9.562 1 92.88 306 GLU B N 1
ATOM 5042 C CA . GLU B 1 306 ? 26.406 -0.667 10.312 1 92.88 306 GLU B CA 1
ATOM 5043 C C . GLU B 1 306 ? 26.172 -0.508 11.812 1 92.88 306 GLU B C 1
ATOM 5045 O O . GLU B 1 306 ? 27.016 -0.862 12.625 1 92.88 306 GLU B O 1
ATOM 5050 N N . LEU B 1 307 ? 24.984 -0.015 12.156 1 91.75 307 LEU B N 1
ATOM 5051 C CA . LEU B 1 307 ? 24.703 0.285 13.555 1 91.75 307 LEU B CA 1
ATOM 5052 C C . LEU B 1 307 ? 23.812 -0.8 14.164 1 91.75 307 LEU B C 1
ATOM 5054 O O . LEU B 1 307 ? 23.406 -0.688 15.32 1 91.75 307 LEU B O 1
ATOM 5058 N N . LEU B 1 308 ? 23.531 -1.803 13.414 1 92.56 308 LEU B N 1
ATOM 5059 C CA . LEU B 1 308 ? 22.656 -2.854 13.922 1 92.56 308 LEU B CA 1
ATOM 5060 C C . LEU B 1 308 ? 23.203 -3.457 15.203 1 92.56 308 LEU B C 1
ATOM 5062 O O . LEU B 1 308 ? 24.422 -3.672 15.32 1 92.56 308 LEU B O 1
ATOM 5066 N N . GLN B 1 309 ? 22.312 -3.664 16.094 1 84.25 309 GLN B N 1
ATOM 5067 C CA . GLN B 1 309 ? 22.703 -4.293 17.359 1 84.25 309 GLN B CA 1
ATOM 5068 C C . GLN B 1 309 ? 23.109 -5.75 17.141 1 84.25 309 GLN B C 1
ATOM 5070 O O . GLN B 1 309 ? 22.547 -6.43 16.281 1 84.25 309 GLN B O 1
ATOM 5075 N N . ALA B 1 310 ? 24.172 -6.102 18.047 1 73.19 310 ALA B N 1
ATOM 5076 C CA . ALA B 1 310 ? 24.672 -7.465 17.953 1 73.19 310 ALA B CA 1
ATOM 5077 C C . ALA B 1 310 ? 23.594 -8.484 18.312 1 73.19 310 ALA B C 1
ATOM 5079 O O . ALA B 1 310 ? 22.75 -8.219 19.172 1 73.19 310 ALA B O 1
ATOM 5080 N N . GLU B 1 311 ? 23.266 -9.484 17.484 1 69.75 311 GLU B N 1
ATOM 5081 C CA . GLU B 1 311 ? 22.25 -10.516 17.703 1 69.75 311 GLU B CA 1
ATOM 5082 C C . GLU B 1 311 ? 22.562 -11.312 18.969 1 69.75 311 GLU B C 1
ATOM 5084 O O . GLU B 1 311 ? 23.703 -11.688 19.219 1 69.75 311 GLU B O 1
ATOM 5089 N N . ASP B 1 312 ? 21.875 -11.07 20.078 1 55.56 312 ASP B N 1
ATOM 5090 C CA . ASP B 1 312 ? 22.078 -12 21.172 1 55.56 312 ASP B CA 1
ATOM 5091 C C . ASP B 1 312 ? 21.891 -13.445 20.719 1 55.56 312 ASP B C 1
ATOM 5093 O O . ASP B 1 312 ? 20.953 -13.758 19.984 1 55.56 312 ASP B O 1
ATOM 5097 N N . ASP B 1 313 ? 22.891 -14.234 20.453 1 47.56 313 ASP B N 1
ATOM 5098 C CA . ASP B 1 313 ? 22.844 -15.68 20.234 1 47.56 313 ASP B CA 1
ATOM 5099 C C . ASP B 1 313 ? 21.859 -16.359 21.172 1 47.56 313 ASP B C 1
ATOM 5101 O O . ASP B 1 313 ? 22.219 -16.766 22.266 1 47.56 313 ASP B O 1
ATOM 5105 N N . GLN B 1 314 ? 20.797 -15.883 21.531 1 42.94 314 GLN B N 1
ATOM 5106 C CA . GLN B 1 314 ? 19.984 -16.656 22.453 1 42.94 314 GLN B CA 1
ATOM 5107 C C . GLN B 1 314 ? 19.594 -18 21.844 1 42.94 314 GLN B C 1
ATOM 5109 O O . GLN B 1 314 ? 18.766 -18.719 22.406 1 42.94 314 GLN B O 1
ATOM 5114 N N . GLY B 1 315 ? 19.812 -18.375 20.641 1 36.59 315 GLY B N 1
ATOM 5115 C CA . GLY B 1 315 ? 19.203 -19.688 20.531 1 36.59 315 GLY B CA 1
ATOM 5116 C C . GLY B 1 315 ? 19.562 -20.609 21.688 1 36.59 315 GLY B C 1
ATOM 5117 O O . GLY B 1 315 ? 18.719 -20.953 22.516 1 36.59 315 GLY B O 1
ATOM 5118 N N . ALA B 1 316 ? 20.328 -21.781 21.203 1 33.88 316 ALA B N 1
ATOM 5119 C CA . ALA B 1 316 ? 20.453 -23.172 21.625 1 33.88 316 ALA B CA 1
ATOM 5120 C C . ALA B 1 316 ? 21.312 -23.312 22.859 1 33.88 316 ALA B C 1
ATOM 5122 O O . ALA B 1 316 ? 22.438 -23.828 22.797 1 33.88 316 ALA B O 1
ATOM 5123 N N . GLU B 1 317 ? 21.438 -22.25 23.609 1 33.62 317 GLU B N 1
ATOM 5124 C CA . GLU B 1 317 ? 22.203 -22.859 24.688 1 33.62 317 GLU B CA 1
ATOM 5125 C C . GLU B 1 317 ? 21.422 -23.984 25.359 1 33.62 317 GLU B C 1
ATOM 5127 O O . GLU B 1 317 ? 20.531 -23.734 26.172 1 33.62 317 GLU B O 1
ATOM 5132 N N . GLU B 1 318 ? 20.797 -24.938 24.5 1 33.09 318 GLU B N 1
ATOM 5133 C CA . GLU B 1 318 ? 20.547 -26.156 25.266 1 33.09 318 GLU B CA 1
ATOM 5134 C C . GLU B 1 318 ? 21.703 -26.453 26.219 1 33.09 318 GLU B C 1
ATOM 5136 O O . GLU B 1 318 ? 22.844 -26.625 25.781 1 33.09 318 GLU B O 1
ATOM 5141 N N . ASP B 1 319 ? 21.656 -25.797 27.25 1 33.28 319 ASP B N 1
ATOM 5142 C CA . ASP B 1 319 ? 22.5 -26.203 28.375 1 33.28 319 ASP B CA 1
ATOM 5143 C C . ASP B 1 319 ? 22.547 -27.719 28.5 1 33.28 319 ASP B C 1
ATOM 5145 O O . ASP B 1 319 ? 21.609 -28.328 29.047 1 33.28 319 ASP B O 1
ATOM 5149 N N . GLY B 1 320 ? 22.734 -28.312 27.297 1 32.44 320 GLY B N 1
ATOM 5150 C CA . GLY B 1 320 ? 22.984 -29.734 27.312 1 32.44 320 GLY B CA 1
ATOM 5151 C C . GLY B 1 320 ? 23.984 -30.156 28.391 1 32.44 320 GLY B C 1
ATOM 5152 O O . GLY B 1 320 ? 24.562 -31.234 28.312 1 32.44 320 GLY B O 1
ATOM 5153 N N . ASP B 1 321 ? 24.344 -29.094 29.109 1 31.83 321 ASP B N 1
ATOM 5154 C CA . ASP B 1 321 ? 25.359 -29.609 30.031 1 31.83 321 ASP B CA 1
ATOM 5155 C C . ASP B 1 321 ? 24.766 -30.656 30.969 1 31.83 321 ASP B C 1
ATOM 5157 O O . ASP B 1 321 ? 24.312 -30.328 32.062 1 31.83 321 ASP B O 1
ATOM 5161 N N . ASP B 1 322 ? 23.641 -31.297 30.406 1 30.56 322 ASP B N 1
ATOM 5162 C CA . ASP B 1 322 ? 23.359 -32.406 31.328 1 30.56 322 ASP B CA 1
ATOM 5163 C C . ASP B 1 322 ? 24.656 -33.156 31.688 1 30.56 322 ASP B C 1
ATOM 5165 O O . ASP B 1 322 ? 25.344 -33.656 30.812 1 30.56 322 ASP B O 1
ATOM 5169 N N . ASN B 1 323 ? 25.312 -32.562 32.594 1 29.84 323 ASN B N 1
ATOM 5170 C CA . ASN B 1 323 ? 26.406 -33.25 33.25 1 29.84 323 ASN B CA 1
ATOM 5171 C C . ASN B 1 323 ? 26.109 -34.719 33.438 1 29.84 323 ASN B C 1
ATOM 5173 O O . ASN B 1 323 ? 25.297 -35.094 34.281 1 29.84 323 ASN B O 1
ATOM 5177 N N . LEU B 1 324 ? 25.875 -35.438 32.312 1 27.25 324 LEU B N 1
ATOM 5178 C CA . LEU B 1 324 ? 25.891 -36.906 32.438 1 27.25 324 LEU B CA 1
ATOM 5179 C C . LEU B 1 324 ? 27.016 -37.344 33.344 1 27.25 324 LEU B C 1
ATOM 5181 O O . LEU B 1 324 ? 28.203 -37.188 33 1 27.25 324 LEU B O 1
ATOM 5185 N N . THR B 1 325 ? 26.812 -37.031 34.594 1 29.73 325 THR B N 1
ATOM 5186 C CA . THR B 1 325 ? 27.609 -37.656 35.656 1 29.73 325 THR B CA 1
ATOM 5187 C C . THR B 1 325 ? 27.891 -39.094 35.312 1 29.73 325 THR B C 1
ATOM 5189 O O . THR B 1 325 ? 26.969 -39.875 35.094 1 29.73 325 THR B O 1
ATOM 5192 N N . GLU B 1 326 ? 28.984 -39.312 34.5 1 30.45 326 GLU B N 1
ATOM 5193 C CA . GLU B 1 326 ? 29.531 -40.625 34.188 1 30.45 326 GLU B CA 1
ATOM 5194 C C . GLU B 1 326 ? 29.438 -41.562 35.406 1 30.45 326 GLU B C 1
ATOM 5196 O O . GLU B 1 326 ? 29.844 -41.188 36.5 1 30.45 326 GLU B O 1
ATOM 5201 N N . PRO B 1 327 ? 28.281 -42.312 35.438 1 32.69 327 PRO B N 1
ATOM 5202 C CA . PRO B 1 327 ? 28.25 -43.219 36.594 1 32.69 327 PRO B CA 1
ATOM 5203 C C . PRO B 1 327 ? 29.625 -43.844 36.875 1 32.69 327 PRO B C 1
ATOM 5205 O O . PRO B 1 327 ? 30.453 -43.969 36 1 32.69 327 PRO B O 1
ATOM 5208 N N . GLU B 1 328 ? 30.203 -43.312 38 1 29.67 328 GLU B N 1
ATOM 5209 C CA . GLU B 1 328 ? 31.422 -43.938 38.5 1 29.67 328 GLU B CA 1
ATOM 5210 C C . GLU B 1 328 ? 31.391 -45.438 38.375 1 29.67 328 GLU B C 1
ATOM 5212 O O . GLU B 1 328 ? 30.562 -46.125 39 1 29.67 328 GLU B O 1
ATOM 5217 N N . ARG B 1 329 ? 31.469 -45.906 37.094 1 28.19 329 ARG B N 1
ATOM 5218 C CA . ARG B 1 329 ? 31.625 -47.344 37.031 1 28.19 329 ARG B CA 1
ATOM 5219 C C . ARG B 1 329 ? 32.656 -47.844 38.031 1 28.19 329 ARG B C 1
ATOM 5221 O O . ARG B 1 329 ? 33.812 -47.375 38.031 1 28.19 329 ARG B O 1
ATOM 5228 N N . GLU B 1 330 ? 32.094 -48.031 39.219 1 29.28 330 GLU B N 1
ATOM 5229 C CA . GLU B 1 330 ? 32.938 -48.719 40.188 1 29.28 330 GLU B CA 1
ATOM 5230 C C . GLU B 1 330 ? 33.75 -49.844 39.5 1 29.28 330 GLU B C 1
ATOM 5232 O O . GLU B 1 330 ? 33.219 -50.594 38.688 1 29.28 330 GLU B O 1
ATOM 5237 N N . PRO B 1 331 ? 35.125 -49.594 39.344 1 30.05 331 PRO B N 1
ATOM 5238 C CA . PRO B 1 331 ? 36 -50.656 38.812 1 30.05 331 PRO B CA 1
ATOM 5239 C C . PRO B 1 331 ? 35.625 -52.031 39.344 1 30.05 331 PRO B C 1
ATOM 5241 O O . PRO B 1 331 ? 35.281 -52.188 40.531 1 30.05 331 PRO B O 1
ATOM 5244 N N . CYS B 1 332 ? 34.656 -52.625 38.594 1 27.95 332 CYS B N 1
ATOM 5245 C CA . CYS B 1 332 ? 34.531 -54.031 39.031 1 27.95 332 CYS B CA 1
ATOM 5246 C C . CYS B 1 332 ? 35.875 -54.625 39.344 1 27.95 332 CYS B C 1
ATOM 5248 O O . CYS B 1 332 ? 36.844 -54.469 38.594 1 27.95 332 CYS B O 1
ATOM 5250 N N . ASP B 1 333 ? 36.125 -54.625 40.594 1 25.39 333 ASP B N 1
ATOM 5251 C CA . ASP B 1 333 ? 37.219 -55.375 41.156 1 25.39 333 ASP B CA 1
ATOM 5252 C C . ASP B 1 333 ? 37.438 -56.688 40.406 1 25.39 333 ASP B C 1
ATOM 5254 O O . ASP B 1 333 ? 36.5 -57.469 40.25 1 25.39 333 ASP B O 1
ATOM 5258 N N . ASP B 1 334 ? 38.219 -56.625 39.312 1 24.45 334 ASP B N 1
ATOM 5259 C CA . ASP B 1 334 ? 38.781 -57.875 38.812 1 24.45 334 ASP B CA 1
ATOM 5260 C C . ASP B 1 334 ? 39.094 -58.812 39.969 1 24.45 334 ASP B C 1
ATOM 5262 O O . ASP B 1 334 ? 39.812 -58.469 40.906 1 24.45 334 ASP B O 1
ATOM 5266 N N . GLU B 1 335 ? 38.094 -59.656 40.281 1 23.41 335 GLU B N 1
ATOM 5267 C CA . GLU B 1 335 ? 38.344 -60.75 41.219 1 23.41 335 GLU B CA 1
ATOM 5268 C C . GLU B 1 335 ? 39.781 -61.219 41.094 1 23.41 335 GLU B C 1
ATOM 5270 O O . GLU B 1 335 ? 40.438 -61.031 40.062 1 23.41 335 GLU B O 1
ATOM 5275 N N . ASP B 1 336 ? 40.094 -62.094 42.156 1 21.95 336 ASP B N 1
ATOM 5276 C CA . ASP B 1 336 ? 41 -62.906 42.938 1 21.95 336 ASP B CA 1
ATOM 5277 C C . ASP B 1 336 ? 41.781 -63.875 42.031 1 21.95 336 ASP B C 1
ATOM 5279 O O . ASP B 1 336 ? 41.188 -64.562 41.188 1 21.95 336 ASP B O 1
ATOM 5283 N N . GLU B 1 337 ? 43.031 -63.656 42 1 19.42 337 GLU B N 1
ATOM 5284 C CA . GLU B 1 337 ? 44.375 -64 42.438 1 19.42 337 GLU B CA 1
ATOM 5285 C C . GLU B 1 337 ? 44.344 -64.938 43.656 1 19.42 337 GLU B C 1
ATOM 5287 O O . GLU B 1 337 ? 45.375 -65.25 44.25 1 19.42 337 GLU B O 1
ATOM 5292 N N . PHE B 1 338 ? 43.406 -65.625 44.344 1 24.69 338 PHE B N 1
ATOM 5293 C CA . PHE B 1 338 ? 43.781 -67 44.406 1 24.69 338 PHE B CA 1
ATOM 5294 C C . PHE B 1 338 ? 43.469 -67.75 43.094 1 24.69 338 PHE B C 1
ATOM 5296 O O . PHE B 1 338 ? 42.5 -67.375 42.406 1 24.69 338 PHE B O 1
#

Solvent-accessible surface area (backbone atoms only — not comparable to full-atom values): 35554 Å² total; per-residue (Å²): 128,54,56,64,56,30,50,52,51,18,51,52,26,46,74,70,66,37,53,69,60,17,51,51,33,43,49,52,30,36,71,78,39,75,81,38,42,67,59,30,41,56,48,21,52,45,21,55,78,72,66,62,39,55,70,61,22,47,50,32,30,53,50,24,38,68,73,41,73,83,57,70,36,61,52,28,51,59,41,26,75,73,47,56,65,72,58,15,48,54,23,40,51,50,20,43,54,43,46,50,55,48,42,75,69,49,82,50,66,70,59,39,52,52,44,32,47,51,46,18,51,43,23,39,53,51,22,49,37,24,66,49,84,35,30,48,36,80,61,17,53,60,52,22,50,51,23,30,52,48,10,39,71,53,42,67,86,48,40,62,39,28,45,51,45,15,51,50,27,42,30,56,69,32,51,68,62,13,45,54,27,41,50,47,20,52,52,40,57,72,66,44,52,84,90,67,50,75,54,73,66,52,52,52,50,52,28,54,57,32,42,76,64,38,29,67,62,14,38,57,51,41,54,55,52,47,70,75,49,88,69,52,41,64,56,33,36,50,43,10,51,23,28,42,75,68,66,37,51,65,51,13,51,26,30,37,43,47,17,48,50,47,33,59,75,64,67,44,59,67,68,58,50,50,51,49,48,50,53,50,42,51,50,26,31,73,60,69,6,39,73,50,36,27,65,54,72,71,49,79,46,92,58,53,77,79,66,52,74,82,77,77,82,65,77,79,76,69,76,64,74,67,76,73,76,72,76,81,77,74,80,76,74,83,74,75,88,118,130,53,57,65,57,31,51,52,51,17,51,51,26,44,75,69,67,37,52,70,61,17,51,51,31,45,50,52,31,36,71,75,38,75,80,40,42,66,59,31,41,55,47,22,52,45,22,55,77,71,67,61,39,54,70,61,21,48,51,33,30,53,49,26,37,69,73,41,71,84,56,72,37,60,52,29,49,57,41,26,77,74,47,55,64,72,59,16,48,53,24,40,52,50,21,42,52,43,47,50,56,49,44,75,70,48,83,51,66,70,59,39,50,52,43,32,47,51,45,18,51,43,23,39,52,52,21,49,37,24,66,48,83,35,29,47,36,80,61,17,56,58,52,24,50,50,23,30,53,49,10,40,71,51,42,66,85,48,40,61,38,27,45,52,44,14,52,50,26,41,29,56,69,33,50,69,61,13,47,54,28,40,51,49,21,53,50,40,56,71,67,45,52,84,90,66,49,74,53,72,67,53,53,50,49,51,29,55,55,33,40,77,64,37,27,68,62,15,36,56,51,40,55,56,52,45,71,75,48,88,70,51,39,64,56,32,35,50,44,10,52,23,28,42,77,69,66,38,53,64,53,15,51,24,30,36,43,48,18,48,52,48,32,60,75,63,67,43,60,68,66,60,48,50,52,50,47,49,50,49,43,52,48,26,31,74,60,68,6,40,73,51,37,27,66,55,72,72,50,78,44,93,58,52,77,80,65,52,73,80,76,77,83,62,77,76,72,66,73,63,70,62,72,72,69,68,72,76,70,66,75,70,70,76,77,74,89,115

Secondary structure (DSSP, 8-state):
--HHHHHHHHHHHHHTT-HHHHHHHHHHHHHH-TT-HHHHHHHHHHIIIII--HHHHHHHHHHHHHH-TTS-HHHHHHHHTTS-HHHHHHHHHHHHHHHHHHHHH---HHHHHHHHHHHHHHHHHHHHHHHTTTTTSTTHHHHHHHHHHHHHHH--SSSHHHHHHHHHHHHTT-HHHHHHHHHHHHHHHHHS-GGGPPPHHHHHHHHHHHHHH-HHHHHHHHHHHHHHTT--HHHHHHHHHHHHHTT-HHHHHHHHHHHHHHHHHTT--HHHHHHHHHHHHHHHHHHTSHHHHTT---TT-S-GGGGPPP----S-----------------------/--HHHHHHHHHHHHHTT-HHHHHHHHHHHHHH-TT-HHHHHHHHHHIIIII--HHHHHHHHHHHHHH-TTS-HHHHHHHHTTS-HHHHHHHHHHHHHHHHHHHHH---HHHHHHHHHHHHHHHHHHHHHHHTTTTTSTTHHHHHHHHHHHHHHH-SSSSHHHHHHHHHHHHTT-HHHHHHHHHHHHHHHHHS-GGGPPPHHHHHHHHHHHHHH-HHHHHHHHHHHHHHTT--HHHHHHHHHHHHHTT-HHHHHHHHHHHHHHHHHTT--HHHHHHHHHHHHHHHHHHTSHHHHTT---TT-S-GGGGPPP----S-----------------------

Radius of gyration: 33.15 Å; Cα contacts (8 Å, |Δi|>4): 847; chains: 2; bounding box: 109×115×116 Å

Sequence (676 aa):
MDANALLALAQSAVDCGNVKAACEFYEVALAQSPNNDEVLEAYAEIMIHHAQDIPRAQQMLRHAIDINPNQGYVKYLNLAQLCEAKEALKCYEKAYEIASLMLHGCRKKKLKKALQETMATICCAVAELYLTDLCFEENAEQQCEQAVARALELNSDIVEPHQLQASLRLSQCRPDEALQSLRRAVDVTHRLGEEHQPTYESKIELGRLLMQVDPAEAFQFLLEVLQYGDNNPYVWFLLGESARMRGRYVDAARLLRRARVMLVVSDGDAVALKEVDEAISVLVQEMGGPEAAAQVKDLDHPYPLELLQAEDDQGAEEDGDDNLTEPEREPCDDEDEFMDANALLALAQSAVDCGNVKAACEFYEVALAQSPNNDEVLEAYAEIMIHHAQDIPRAQQMLRHAIDINPNQGYVKYLNLAQLCEAKEALKCYEKAYEIASLMLHGCRKKKLKKALQETMATICCAVAELYLTDLCFEENAEQQCEQAVARALELNSDIVEPHQLQASLRLSQCRPDEALQSLRRAVDVTHRLGEEHQPTYESKIELGRLLMQVDPAEAFQFLLEVLQYGDNNPYVWFLLGESARMRGRYVDAARLLRRARVMLVVSDGDAVALKEVDEAISVLVQEMGGPEAAAQVKDLDHPYPLELLQAEDDQGAEEDGDDNLTEPEREPCDDEDEF

InterPro domains:
  IPR011990 Tetratricopeptide-like helical domain superfamily [G3DSA:1.25.40.10] (1-105)
  IPR011990 Tetratricopeptide-like helical domain superfamily [G3DSA:1.25.40.10] (124-197)
  IPR011990 Tetratricopeptide-like helical domain superfamily [G3DSA:1.25.40.10] (200-296)
  IPR019734 Tetratricopeptide repeat [SM00028] (3-36)
  IPR019734 Tetratricopeptide repeat [SM00028] (159-192)
  IPR019734 Tetratricopeptide repeat [SM00028] (233-266)